Protein AF-A0A534S5P9-F1 (afdb_monomer_lite)

Secondary structure (DSSP, 8-state):
-EE-TT-EEEEES-EEES-TT-SEEE-TT-EEEEES-EEE-PPSSTT--SEEEEEEEEEEEEEEES-EEE--SSEEEEEEEEEEEEEES-EEES-SSEEEEEEE-STT---EEEEES-EEES--SS-SSTT-BPPTTSSS-BB--SGGGSSS-TT---TT-TT-SS---B-SPPPPPEEEEEEE-TTPPPPEEES--SSS----EEE----TTS---SEEE-SSSEEE-TT-EEGGG-SSSB--HHHHHHHTEEE-TT-EEE--SPBPTT-S--EEEEEESSSPPTT-EEEEEEE---SSTT-----SS--SSTT----HHHHHHHHHH--EEEEEEETT--EEEEE--SEE-SSEEEEE-SS---S-EEEEEEEE-TTS-EEEEEEEE--SSS-TTPPTT-B---S-TTEEEEEE--BTTB--EEEEEPP-SSTTEEEETTTEEEEPPTT-B---S-TTEES-EE-SSSS-EE--EEP---STTEEEEEETTTEEEEPPTT-B---S-TTEES-EE-SSSS-EE-SEE-----TTEEEEEETTTEEEEPPTT-B---S-TTEES-EE-SSSS-EE--EEP------TTEEEEEETTTEEEEEE--TTHHHHGGGTPPPPGGGTTS---HHHHHHHHHHHHHHHHHHSS--HHHHHHHHHHHHHHHHHHHHHHHS--SSS---HHHHHHHHHHHHHHHHHHHHHHHH-

pLDDT: mean 83.63, std 13.16, range [41.78, 98.62]

Radius of gyration: 58.43 Å; chains: 1; bounding box: 113×143×104 Å

Foldseek 3Di:
DEFEDLGEEEAEQEFAEQAQQAGYEYEHNGEYEYEQYEFEHHAADDHHENYEYEYAPHEYEYEYEQYEFEHGNAEPYEWEWRYAYEEYLYEFEHYAQEPYEAEYEDAVTATEYEAALYEQFAFFRHQLAQQWDCDPPQPDFIFGDDQVSDPDDHDAGHPPRPVHPDHDGHDDDGHWWEHYEWYYDVNHDGHHYACQDPVGARLYEFENTDGPVRLYAHEEYEDLEEYENEQYEYQQQDLDQWGPVVSCCVRHYHYDPNYYYCHDTYGYLQYDFWAWDDKPQLFDAFQDKIKTFTASHRQHLLGDHQPSDDAPDRRHLDDPRSQVSQVVSVFKWKWKAAPVRHGDDIGGFSGDTRTMGIDGDRHGLPDKIKIKMWGQHSVRDIHIDIDIGSQVAFQRPHAFQCHHDPQFLQWPSFTFRRDPVDRGTDTHGHDDPAQQWDADRNPGTDGHAFQCAGDQQFLQFDSWTTRGHDRDTHGHHGDQLDAPQFPRDADRHLGTQGHQWQDFDDPQFPQAPSWTHHRRGRDTDGPDGRALDAQQWPRDADRNHGTAGHAPADDDPPQFQQFDSWGGPGHDRDIDGHDGDDQDPPQQQWDWDADRNPGIDIHGDDALSNLLSLLVDDQPPLCVPPPPPVVLVVLSVQLNVLSVVLVDDDDLVSSLVSLLVSLVSLQVSLVVLCDDDPPGDDDPSSSNSSSVSSNSSSVSSVVNSVVD

Structure (mmCIF, N/CA/C/O backbone):
data_AF-A0A534S5P9-F1
#
_entry.id   AF-A0A534S5P9-F1
#
loop_
_atom_site.group_PDB
_atom_site.id
_atom_site.type_symbol
_atom_site.label_atom_id
_atom_site.label_alt_id
_atom_site.label_comp_id
_atom_site.label_asym_id
_atom_site.label_entity_id
_atom_site.label_seq_id
_atom_site.pdbx_PDB_ins_code
_atom_site.Cartn_x
_atom_site.Cartn_y
_atom_site.Cartn_z
_atom_site.occupancy
_atom_site.B_iso_or_equiv
_atom_site.auth_seq_id
_atom_site.auth_comp_id
_atom_site.auth_asym_id
_atom_site.auth_atom_id
_atom_site.pdbx_PDB_model_num
ATOM 1 N N . MET A 1 1 ? 32.909 6.840 9.966 1.00 86.25 1 MET A N 1
ATOM 2 C CA . MET A 1 1 ? 32.384 5.450 10.000 1.00 86.25 1 MET A CA 1
ATOM 3 C C . MET A 1 1 ? 32.701 4.768 8.680 1.00 86.25 1 MET A C 1
ATOM 5 O O . MET A 1 1 ? 32.537 5.412 7.656 1.00 86.25 1 MET A O 1
ATOM 9 N N . LYS A 1 2 ? 33.132 3.498 8.686 1.00 90.56 2 LYS A N 1
ATOM 10 C CA . LYS A 1 2 ? 33.476 2.764 7.458 1.00 90.56 2 LYS A CA 1
ATOM 11 C C . LYS A 1 2 ? 32.699 1.453 7.348 1.00 90.56 2 LYS A C 1
ATOM 13 O O . LYS A 1 2 ? 32.729 0.654 8.281 1.00 90.56 2 LYS A O 1
ATOM 18 N N . VAL A 1 3 ? 32.031 1.240 6.218 1.00 93.81 3 VAL A N 1
ATOM 19 C CA . VAL A 1 3 ? 31.309 0.012 5.864 1.00 93.81 3 VAL A CA 1
ATOM 20 C C . VAL A 1 3 ? 32.074 -0.660 4.733 1.00 93.81 3 VAL A C 1
ATOM 22 O O . VAL A 1 3 ? 32.283 -0.071 3.675 1.00 93.81 3 VAL A O 1
ATOM 25 N N . THR A 1 4 ? 32.571 -1.867 4.981 1.00 94.62 4 THR A N 1
ATOM 26 C CA . THR A 1 4 ? 33.497 -2.552 4.075 1.00 94.62 4 THR A CA 1
ATOM 27 C C . THR A 1 4 ? 33.282 -4.054 4.091 1.00 94.62 4 THR A C 1
ATOM 29 O O . THR A 1 4 ? 32.669 -4.584 5.019 1.00 94.62 4 THR A O 1
ATOM 32 N N . THR A 1 5 ? 33.830 -4.740 3.091 1.00 93.44 5 THR A N 1
ATOM 33 C CA . THR A 1 5 ? 33.945 -6.203 3.047 1.00 93.44 5 THR A CA 1
ATOM 34 C C . THR A 1 5 ? 32.569 -6.872 3.075 1.00 93.44 5 THR A C 1
ATOM 36 O O . THR A 1 5 ? 32.308 -7.757 3.888 1.00 93.44 5 THR A O 1
ATOM 39 N N . GLY A 1 6 ? 31.659 -6.390 2.223 1.00 92.19 6 GLY A N 1
ATOM 40 C CA . GLY A 1 6 ? 30.282 -6.891 2.140 1.00 92.19 6 GLY A CA 1
ATOM 41 C C . GLY A 1 6 ? 29.380 -6.526 3.326 1.00 92.19 6 GLY A C 1
ATOM 42 O O . GLY A 1 6 ? 28.285 -7.069 3.446 1.00 92.19 6 GLY A O 1
ATOM 43 N N . GLY A 1 7 ? 29.831 -5.659 4.239 1.00 96.19 7 GLY A N 1
ATOM 44 C CA . GLY A 1 7 ? 29.056 -5.265 5.415 1.00 96.19 7 GLY A CA 1
ATOM 45 C C . GLY A 1 7 ? 27.833 -4.407 5.079 1.00 96.19 7 GLY A C 1
ATOM 46 O O . GLY A 1 7 ? 27.850 -3.641 4.117 1.00 96.19 7 GLY A O 1
ATOM 47 N N . THR A 1 8 ? 26.803 -4.482 5.926 1.00 96.38 8 THR A N 1
ATOM 48 C CA . THR A 1 8 ? 25.591 -3.653 5.832 1.00 96.38 8 THR A CA 1
ATOM 49 C C . THR A 1 8 ? 25.431 -2.793 7.083 1.00 96.38 8 THR A C 1
ATOM 51 O O . THR A 1 8 ? 25.597 -3.296 8.196 1.00 96.38 8 THR A O 1
ATOM 54 N N . ALA A 1 9 ? 25.078 -1.515 6.928 1.00 95.06 9 ALA A N 1
ATOM 55 C CA . ALA A 1 9 ? 24.809 -0.624 8.057 1.00 95.06 9 ALA A CA 1
ATOM 56 C C . ALA A 1 9 ? 23.572 0.263 7.851 1.00 95.06 9 ALA A C 1
ATOM 58 O O . ALA A 1 9 ? 23.336 0.771 6.759 1.00 95.06 9 ALA A O 1
ATOM 59 N N . LEU A 1 10 ? 22.829 0.504 8.933 1.00 94.75 10 LEU A N 1
ATOM 60 C CA . LEU A 1 10 ? 21.840 1.578 9.032 1.00 94.75 10 LEU A CA 1
ATOM 61 C C . LEU A 1 10 ? 22.362 2.616 10.026 1.00 94.75 10 LEU A C 1
ATOM 63 O O . LEU A 1 10 ? 22.602 2.296 11.190 1.00 94.75 10 LEU A O 1
ATOM 67 N N . VAL A 1 11 ? 22.520 3.852 9.565 1.00 93.62 11 VAL A N 1
ATOM 68 C CA . VAL A 1 11 ? 22.942 4.996 10.373 1.00 93.62 11 VAL A CA 1
ATOM 69 C C . VAL A 1 11 ? 21.805 5.996 10.370 1.00 93.62 11 VAL A C 1
ATOM 71 O O . VAL A 1 11 ? 21.501 6.584 9.334 1.00 93.62 11 VAL A O 1
ATOM 74 N N . ARG A 1 12 ? 21.142 6.165 11.512 1.00 93.19 12 ARG A N 1
ATOM 75 C CA . ARG A 1 12 ? 19.942 6.994 11.596 1.00 93.19 12 ARG A CA 1
ATOM 76 C C . ARG A 1 12 ? 20.007 7.973 12.756 1.00 93.19 12 ARG A C 1
ATOM 78 O O . ARG A 1 12 ? 20.460 7.589 13.835 1.00 93.19 12 ARG A O 1
ATOM 85 N N . ARG A 1 13 ? 19.523 9.206 12.548 1.00 89.25 13 ARG A N 1
ATOM 86 C CA . ARG A 1 13 ? 19.388 10.263 13.577 1.00 89.25 13 ARG A CA 1
ATOM 87 C C . ARG A 1 13 ? 20.653 10.439 14.421 1.00 89.25 13 ARG A C 1
ATOM 89 O O . ARG A 1 13 ? 20.592 10.620 15.635 1.00 89.25 13 ARG A O 1
ATOM 96 N N . SER A 1 14 ? 21.807 10.318 13.778 1.00 90.38 14 SER A N 1
ATOM 97 C CA . SER A 1 14 ? 23.112 10.395 14.420 1.00 90.38 14 SER A CA 1
ATOM 98 C C . SER A 1 14 ? 23.778 11.727 14.113 1.00 90.38 14 SER A C 1
ATOM 100 O O . SER A 1 14 ? 23.559 12.317 13.053 1.00 90.38 14 SER A O 1
ATOM 102 N N . CYS A 1 15 ? 24.623 12.175 15.036 1.00 89.12 15 CYS A N 1
ATOM 103 C CA . CYS A 1 15 ? 25.577 13.229 14.746 1.00 89.12 15 CYS A CA 1
ATOM 104 C C . CYS A 1 15 ? 26.944 12.632 14.421 1.00 89.12 15 CYS A C 1
ATOM 106 O O . CYS A 1 15 ? 27.475 11.837 15.199 1.00 89.12 15 CYS A O 1
ATOM 108 N N . ILE A 1 16 ? 27.511 13.030 13.285 1.00 88.44 16 ILE A N 1
ATOM 109 C CA . ILE A 1 16 ? 28.815 12.578 12.806 1.00 88.44 16 ILE A CA 1
ATOM 110 C C . ILE A 1 16 ? 29.636 13.817 12.488 1.00 88.44 16 ILE A C 1
ATOM 112 O O . ILE A 1 16 ? 29.383 14.482 11.489 1.00 88.44 16 ILE A O 1
ATOM 116 N N . HIS A 1 17 ? 30.609 14.134 13.337 1.00 84.94 17 HIS A N 1
ATOM 117 C CA . HIS A 1 17 ? 31.370 15.366 13.186 1.00 84.94 17 HIS A CA 1
ATOM 118 C C . HIS A 1 17 ? 32.833 15.240 13.600 1.00 84.94 17 HIS A C 1
ATOM 120 O O . HIS A 1 17 ? 33.200 14.256 14.244 1.00 84.94 17 HIS A O 1
ATOM 126 N N . ASP A 1 18 ? 33.658 16.211 13.195 1.00 76.38 18 ASP A N 1
ATOM 127 C CA . ASP A 1 18 ? 35.079 16.315 13.567 1.00 76.38 18 ASP A CA 1
ATOM 128 C C . ASP A 1 18 ? 35.933 15.099 13.152 1.00 76.38 18 ASP A C 1
ATOM 130 O O . ASP A 1 18 ? 36.953 14.780 13.768 1.00 76.38 18 ASP A O 1
ATOM 134 N N . ASN A 1 19 ? 35.536 14.385 12.090 1.00 74.75 19 ASN A N 1
ATOM 135 C CA . ASN A 1 19 ? 36.255 13.187 11.652 1.00 74.75 19 ASN A CA 1
ATOM 136 C C . ASN A 1 19 ? 37.426 13.538 10.735 1.00 74.75 19 ASN A C 1
ATOM 138 O O . ASN A 1 19 ? 37.294 14.308 9.787 1.00 74.75 19 ASN A O 1
ATOM 142 N N . THR A 1 20 ? 38.562 12.877 10.952 1.00 70.62 20 THR A N 1
ATOM 143 C CA . THR A 1 20 ? 39.784 13.054 10.150 1.00 70.62 20 THR A CA 1
ATOM 144 C C . THR A 1 20 ? 39.783 12.287 8.827 1.00 70.62 20 THR A C 1
ATOM 146 O O . THR A 1 20 ? 40.619 12.565 7.970 1.00 70.62 20 THR A O 1
ATOM 149 N N . ASN A 1 21 ? 38.856 11.339 8.645 1.00 70.50 21 ASN A N 1
ATOM 150 C CA . ASN A 1 21 ? 38.766 10.461 7.472 1.00 70.50 21 ASN A CA 1
ATOM 151 C C . ASN A 1 21 ? 37.322 10.346 6.939 1.00 70.50 21 ASN A C 1
ATOM 153 O O . ASN A 1 21 ? 36.874 9.260 6.575 1.00 70.50 21 ASN A O 1
ATOM 157 N N . GLY A 1 22 ? 36.588 11.463 6.962 1.00 76.38 22 GLY A N 1
ATOM 158 C CA . GLY A 1 22 ? 35.224 11.568 6.433 1.00 76.38 22 GLY A CA 1
ATOM 159 C C . GLY A 1 22 ? 34.123 11.088 7.379 1.00 76.38 22 GLY A C 1
ATOM 160 O O . GLY A 1 22 ? 34.384 10.492 8.427 1.00 76.38 22 GLY A O 1
ATOM 161 N N . GLY A 1 23 ? 32.875 11.378 7.003 1.00 86.38 23 GLY A N 1
ATOM 162 C CA . GLY A 1 23 ? 31.687 11.059 7.794 1.00 86.38 23 GLY A CA 1
ATOM 163 C C . GLY A 1 23 ? 31.319 9.578 7.709 1.00 86.38 23 GLY A C 1
ATOM 164 O O . GLY A 1 23 ? 31.638 8.803 8.615 1.00 86.38 23 GLY A O 1
ATOM 165 N N . VAL A 1 24 ? 30.660 9.158 6.626 1.00 92.38 24 VAL A N 1
ATOM 166 C CA . VAL A 1 24 ? 30.346 7.738 6.360 1.00 92.38 24 VAL A CA 1
ATOM 167 C C . VAL A 1 24 ? 30.941 7.319 5.023 1.00 92.38 24 VAL A C 1
ATOM 169 O O . VAL A 1 24 ? 30.639 7.914 3.995 1.00 92.38 24 VAL A O 1
ATOM 172 N N . GLU A 1 25 ? 31.768 6.278 5.051 1.00 93.00 25 GLU A N 1
ATOM 173 C CA . GLU A 1 25 ? 32.513 5.768 3.902 1.00 93.00 25 GLU A CA 1
ATOM 174 C C . GLU A 1 25 ? 32.123 4.310 3.618 1.00 93.00 25 GLU A C 1
ATOM 176 O O . GLU A 1 25 ? 32.203 3.456 4.503 1.00 93.00 25 GLU A O 1
ATOM 181 N N . ILE A 1 26 ? 31.722 4.011 2.383 1.00 95.62 26 ILE A N 1
ATOM 182 C CA . ILE A 1 26 ? 31.300 2.684 1.929 1.00 95.62 26 ILE A CA 1
ATOM 183 C C . ILE A 1 26 ? 32.260 2.198 0.840 1.00 95.62 26 ILE A C 1
ATOM 185 O O . ILE A 1 26 ? 32.433 2.855 -0.186 1.00 95.62 26 ILE A O 1
ATOM 189 N N . THR A 1 27 ? 32.888 1.043 1.064 1.00 94.06 27 THR A N 1
ATOM 190 C CA . THR A 1 27 ? 33.922 0.473 0.177 1.00 94.06 27 THR A CA 1
ATOM 191 C C . THR A 1 27 ? 33.837 -1.053 0.111 1.00 94.06 27 THR A C 1
ATOM 193 O O . THR A 1 27 ? 33.152 -1.657 0.928 1.00 94.06 27 THR A O 1
ATOM 196 N N . VAL A 1 28 ? 34.530 -1.695 -0.839 1.00 93.19 28 VAL A N 1
ATOM 197 C CA . VAL A 1 28 ? 34.727 -3.166 -0.899 1.00 93.19 28 VAL A CA 1
ATOM 198 C C . VAL A 1 28 ? 33.415 -3.959 -0.712 1.00 93.19 28 VAL A C 1
ATOM 200 O O . VAL A 1 28 ? 33.263 -4.736 0.235 1.00 93.19 28 VAL A O 1
ATOM 203 N N . GLY A 1 29 ? 32.418 -3.682 -1.556 1.00 93.81 29 GLY A N 1
ATOM 204 C CA . GLY A 1 29 ? 31.113 -4.356 -1.539 1.00 93.81 29 GLY A CA 1
ATOM 205 C C . GLY A 1 29 ? 30.182 -3.963 -0.385 1.00 93.81 29 GLY A C 1
ATOM 206 O O . GLY A 1 29 ? 29.190 -4.644 -0.137 1.00 93.81 29 GLY A O 1
ATOM 207 N N . GLY A 1 30 ? 30.511 -2.912 0.371 1.00 97.00 30 GLY A N 1
ATOM 208 C CA . GLY A 1 30 ? 29.692 -2.434 1.482 1.00 97.00 30 GLY A CA 1
ATOM 209 C C . GLY A 1 30 ? 28.348 -1.842 1.040 1.00 97.00 30 GLY A C 1
ATOM 210 O O . GLY A 1 30 ? 28.200 -1.354 -0.081 1.00 97.00 30 GLY A O 1
ATOM 211 N N . GLN A 1 31 ? 27.383 -1.847 1.960 1.00 97.44 31 GLN A N 1
ATOM 212 C CA . GLN A 1 31 ? 26.033 -1.322 1.753 1.00 97.44 31 GLN A CA 1
ATOM 213 C C . GLN A 1 31 ? 25.600 -0.487 2.958 1.00 97.44 31 GLN A C 1
ATOM 215 O O . GLN A 1 31 ? 25.702 -0.942 4.100 1.00 97.44 31 GLN A O 1
ATOM 220 N N . ALA A 1 32 ? 25.098 0.726 2.744 1.00 97.12 32 ALA A N 1
ATOM 221 C CA . ALA A 1 32 ? 24.633 1.555 3.851 1.00 97.12 32 ALA A CA 1
ATOM 222 C C . ALA A 1 32 ? 23.333 2.299 3.553 1.00 97.12 32 ALA A C 1
ATOM 224 O O . ALA A 1 32 ? 23.087 2.733 2.431 1.00 97.12 32 ALA A O 1
ATOM 225 N N . ARG A 1 33 ? 22.539 2.493 4.607 1.00 97.88 33 ARG A N 1
ATOM 226 C CA . ARG A 1 33 ? 21.414 3.428 4.644 1.00 97.88 33 ARG A CA 1
ATOM 227 C C . ARG A 1 33 ? 21.731 4.533 5.648 1.00 97.88 33 ARG A C 1
ATOM 229 O O . ARG A 1 33 ? 22.032 4.222 6.802 1.00 97.88 33 ARG A O 1
ATOM 236 N N . ALA A 1 34 ? 21.693 5.794 5.225 1.00 96.94 34 ALA A N 1
ATOM 237 C CA . ALA A 1 34 ? 21.926 6.952 6.089 1.00 96.94 34 ALA A CA 1
ATOM 238 C C . ALA A 1 34 ? 20.673 7.837 6.150 1.00 96.94 34 ALA A C 1
ATOM 240 O O . ALA A 1 34 ? 20.300 8.470 5.167 1.00 96.94 34 ALA A O 1
ATOM 241 N N . GLU A 1 35 ? 20.014 7.893 7.303 1.00 96.50 35 GLU A N 1
ATOM 242 C CA . GLU A 1 35 ? 18.719 8.558 7.467 1.00 96.50 35 GLU A CA 1
ATOM 243 C C . GLU A 1 35 ? 18.766 9.645 8.547 1.00 96.50 35 GLU A C 1
ATOM 245 O O . GLU A 1 35 ? 19.134 9.392 9.691 1.00 96.50 35 GLU A O 1
ATOM 250 N N . GLU A 1 36 ? 18.327 10.858 8.222 1.00 94.50 36 GLU A N 1
ATOM 251 C CA . GLU A 1 36 ? 18.085 11.934 9.192 1.00 94.50 36 GLU A CA 1
ATOM 252 C C . GLU A 1 36 ? 19.310 12.307 10.052 1.00 94.50 36 GLU A C 1
ATOM 254 O O . GLU A 1 36 ? 19.174 12.780 11.184 1.00 94.50 36 GLU A O 1
ATOM 259 N N . ASN A 1 37 ? 20.523 12.103 9.537 1.00 94.19 37 ASN A N 1
ATOM 260 C CA . ASN A 1 37 ? 21.750 12.423 10.260 1.00 94.19 37 ASN A CA 1
ATOM 261 C C . ASN A 1 37 ? 22.120 13.903 10.113 1.00 94.19 37 ASN A C 1
ATOM 263 O O . ASN A 1 37 ? 21.679 14.588 9.185 1.00 94.19 37 ASN A O 1
ATOM 267 N N . VAL A 1 38 ? 22.952 14.385 11.033 1.00 91.56 38 VAL A N 1
ATOM 268 C CA . VAL A 1 38 ? 23.697 15.641 10.888 1.00 91.56 38 VAL A CA 1
ATOM 269 C C . VAL A 1 38 ? 25.167 15.265 10.755 1.00 91.56 38 VAL A C 1
ATOM 271 O O . VAL A 1 38 ? 25.744 14.681 11.674 1.00 91.56 38 VAL A O 1
ATOM 274 N N . ILE A 1 39 ? 25.745 15.532 9.587 1.00 90.19 39 ILE A N 1
ATOM 275 C CA . ILE A 1 39 ? 27.120 15.183 9.237 1.00 90.19 39 ILE A CA 1
ATOM 276 C C . ILE A 1 39 ? 27.866 16.474 8.957 1.00 90.19 39 ILE A C 1
ATOM 278 O O . ILE A 1 39 ? 27.551 17.169 7.991 1.00 90.19 39 ILE A O 1
ATOM 282 N N . GLU A 1 40 ? 28.845 16.808 9.790 1.00 84.94 40 GLU A N 1
ATOM 283 C CA . GLU A 1 40 ? 29.496 18.106 9.668 1.00 84.94 40 GLU A CA 1
ATOM 284 C C . GLU A 1 40 ? 30.956 18.160 10.090 1.00 84.94 40 GLU A C 1
ATOM 286 O O . GLU A 1 40 ? 31.439 17.307 10.818 1.00 84.94 40 GLU A O 1
ATOM 291 N N . HIS A 1 41 ? 31.669 19.186 9.634 1.00 76.25 41 HIS A N 1
ATOM 292 C CA . HIS A 1 41 ? 33.016 19.513 10.106 1.00 76.25 41 HIS A CA 1
ATOM 293 C C . HIS A 1 41 ? 34.009 18.336 10.026 1.00 76.25 41 HIS A C 1
ATOM 295 O O . HIS A 1 41 ? 34.781 18.072 10.945 1.00 76.25 41 HIS A O 1
ATOM 301 N N . ASN A 1 42 ? 33.990 17.582 8.925 1.00 72.25 42 ASN A N 1
ATOM 302 C CA . ASN A 1 42 ? 35.034 16.585 8.691 1.00 72.25 42 ASN A CA 1
ATOM 303 C C . ASN A 1 42 ? 36.320 17.329 8.290 1.00 72.25 42 ASN A C 1
ATOM 305 O O . ASN A 1 42 ? 36.303 18.099 7.333 1.00 72.25 42 ASN A O 1
ATOM 309 N N . VAL A 1 43 ? 37.405 17.132 9.045 1.00 65.00 43 VAL A N 1
ATOM 310 C CA . VAL A 1 43 ? 38.678 17.888 8.956 1.00 65.00 43 VAL A CA 1
ATOM 311 C C . VAL A 1 43 ? 39.251 17.835 7.528 1.00 65.00 43 VAL A C 1
ATOM 313 O O . VAL A 1 43 ? 39.079 16.796 6.930 1.00 65.00 43 VAL A O 1
ATOM 316 N N . PRO A 1 44 ? 39.945 18.845 6.964 1.00 55.09 44 PRO A N 1
ATOM 317 C CA . PRO A 1 44 ? 40.485 18.823 5.580 1.00 55.09 44 PRO A CA 1
ATOM 318 C C . PRO A 1 44 ? 41.679 17.886 5.287 1.00 55.09 44 PRO A C 1
ATOM 320 O O . PRO A 1 44 ? 42.420 17.501 6.192 1.00 55.09 44 PRO A O 1
ATOM 323 N N . GLY A 1 45 ? 41.886 17.515 4.006 1.00 50.31 45 GLY A N 1
ATOM 324 C CA . GLY A 1 45 ? 42.761 16.407 3.544 1.00 50.31 45 GLY A CA 1
ATOM 325 C C . GLY A 1 45 ? 42.150 15.487 2.441 1.00 50.31 45 GLY A C 1
ATOM 326 O O . GLY A 1 45 ? 41.174 15.848 1.786 1.00 50.31 45 GLY A O 1
ATOM 327 N N . PRO A 1 46 ? 42.744 14.311 2.137 1.00 47.09 46 PRO A N 1
ATOM 328 C CA . PRO A 1 46 ? 42.463 13.582 0.887 1.00 47.09 46 PRO A CA 1
ATOM 329 C C . PRO A 1 46 ? 41.178 12.728 0.869 1.00 47.09 46 PRO A C 1
ATOM 331 O O . PRO A 1 46 ? 40.808 12.241 -0.197 1.00 47.09 46 PRO A O 1
ATOM 334 N N . ALA A 1 47 ? 40.506 12.511 2.008 1.00 54.91 47 ALA A N 1
ATOM 335 C CA . ALA A 1 47 ? 39.385 11.564 2.116 1.00 54.91 47 ALA A CA 1
ATOM 336 C C . ALA A 1 47 ? 38.217 12.035 3.011 1.00 54.91 47 ALA A C 1
ATOM 338 O O . ALA A 1 47 ? 37.453 11.202 3.497 1.00 54.91 47 ALA A O 1
ATOM 339 N N . GLN A 1 48 ? 38.043 13.341 3.262 1.00 72.62 48 GLN A N 1
ATOM 340 C CA . GLN A 1 48 ? 37.073 13.813 4.271 1.00 72.62 48 GLN A CA 1
ATOM 341 C C . GLN A 1 48 ? 35.745 14.305 3.721 1.00 72.62 48 GLN A C 1
ATOM 343 O O . GLN A 1 48 ? 35.250 15.383 4.053 1.00 72.62 48 GLN A O 1
ATOM 348 N N . ASN A 1 49 ? 35.143 13.462 2.891 1.00 85.38 49 ASN A N 1
ATOM 349 C CA . ASN A 1 49 ? 33.801 13.710 2.393 1.00 85.38 49 ASN A CA 1
ATOM 350 C C . ASN A 1 49 ? 32.762 13.565 3.516 1.00 85.38 49 ASN A C 1
ATOM 352 O O . ASN A 1 49 ? 32.998 12.854 4.498 1.00 85.38 49 ASN A O 1
ATOM 356 N N . GLY A 1 50 ? 31.600 14.200 3.367 1.00 89.75 50 GLY A N 1
ATOM 357 C CA . GLY A 1 50 ? 30.450 13.963 4.242 1.00 89.75 50 GLY A CA 1
ATOM 358 C C . GLY A 1 50 ? 29.988 12.508 4.146 1.00 89.75 50 GLY A C 1
ATOM 359 O O . GLY A 1 50 ? 30.120 11.736 5.099 1.00 89.75 50 GLY A O 1
ATOM 360 N N . LEU A 1 51 ? 29.517 12.123 2.962 1.00 94.94 51 LEU A N 1
ATOM 361 C CA . LEU A 1 51 ? 29.167 10.748 2.612 1.00 94.94 51 LEU A CA 1
ATOM 362 C C . LEU A 1 51 ? 29.935 10.312 1.365 1.00 94.94 51 LEU A C 1
ATOM 364 O O . LEU A 1 51 ? 29.975 11.030 0.364 1.00 94.94 51 LEU A O 1
ATOM 368 N N . SER A 1 52 ? 30.531 9.124 1.404 1.00 93.69 52 SER A N 1
ATOM 369 C CA . SER A 1 52 ? 31.255 8.558 0.271 1.00 93.69 52 SER A CA 1
ATOM 370 C C . SER A 1 52 ? 30.923 7.092 0.038 1.00 93.69 52 SER A C 1
ATOM 372 O O . SER A 1 52 ? 30.874 6.288 0.965 1.00 93.69 52 SER A O 1
ATOM 374 N N . VAL A 1 53 ? 30.748 6.733 -1.230 1.00 95.81 53 VAL A N 1
ATOM 375 C CA . VAL A 1 53 ? 30.581 5.353 -1.683 1.00 95.81 53 VAL A CA 1
ATOM 376 C C . VAL A 1 53 ? 31.468 5.114 -2.899 1.00 95.81 53 VAL A C 1
ATOM 378 O O . VAL A 1 53 ? 31.463 5.893 -3.853 1.00 95.81 53 VAL A O 1
ATOM 381 N N . GLY A 1 54 ? 32.273 4.055 -2.848 1.00 93.44 54 GLY A N 1
ATOM 382 C CA . GLY A 1 54 ? 33.190 3.718 -3.931 1.00 93.44 54 GLY A CA 1
ATOM 383 C C . GLY A 1 54 ? 33.517 2.234 -3.992 1.00 93.44 54 GLY A C 1
ATOM 384 O O . GLY A 1 54 ? 33.902 1.635 -2.988 1.00 93.44 54 GLY A O 1
ATOM 385 N N . GLY A 1 55 ? 33.375 1.635 -5.171 1.00 85.44 55 GLY A N 1
ATOM 386 C CA . GLY A 1 55 ? 33.690 0.226 -5.426 1.00 85.44 55 GLY A CA 1
ATOM 387 C C . GLY A 1 55 ? 34.662 0.079 -6.592 1.00 85.44 55 GLY A C 1
ATOM 388 O O . GLY A 1 55 ? 34.683 0.918 -7.479 1.00 85.44 55 GLY A O 1
ATOM 389 N N . GLN A 1 56 ? 35.484 -0.968 -6.601 1.00 84.69 56 GLN A N 1
ATOM 390 C CA . GLN A 1 56 ? 36.347 -1.292 -7.748 1.00 84.69 56 GLN A CA 1
ATOM 391 C C . GLN A 1 56 ? 35.820 -2.566 -8.411 1.00 84.69 56 GLN A C 1
ATOM 393 O O . GLN A 1 56 ? 35.077 -2.493 -9.385 1.00 84.69 56 GLN A O 1
ATOM 398 N N . GLU A 1 57 ? 36.130 -3.728 -7.836 1.00 84.75 57 GLU A N 1
ATOM 399 C CA . GLU A 1 57 ? 35.615 -5.020 -8.305 1.00 84.75 57 GLU A CA 1
ATOM 400 C C . GLU A 1 57 ? 34.176 -5.253 -7.828 1.00 84.75 57 GLU A C 1
ATOM 402 O O . GLU A 1 57 ? 33.290 -5.520 -8.636 1.00 84.75 57 GLU A O 1
ATOM 407 N N . ASP A 1 58 ? 33.929 -5.069 -6.530 1.00 90.25 58 ASP A N 1
ATOM 408 C CA . ASP A 1 58 ? 32.609 -5.241 -5.923 1.00 90.25 58 ASP A CA 1
ATOM 409 C C . ASP A 1 58 ? 31.777 -3.958 -5.985 1.00 90.25 58 ASP A C 1
ATOM 411 O O . ASP A 1 58 ? 32.287 -2.860 -5.735 1.00 90.25 58 ASP A O 1
ATOM 415 N N . THR A 1 59 ? 30.479 -4.113 -6.250 1.00 93.44 59 THR A N 1
ATOM 416 C CA . THR A 1 59 ? 29.521 -3.003 -6.245 1.00 93.44 59 THR A CA 1
ATOM 417 C C . THR A 1 59 ? 29.199 -2.572 -4.816 1.00 93.44 59 THR A C 1
ATOM 419 O O . THR A 1 59 ? 28.782 -3.388 -3.993 1.00 93.44 59 THR A O 1
ATOM 422 N N . CYS A 1 60 ? 29.362 -1.282 -4.528 1.00 96.81 60 CYS A N 1
ATOM 423 C CA . CYS A 1 60 ? 28.987 -0.668 -3.252 1.00 96.81 60 CYS A CA 1
ATOM 424 C C . CYS A 1 60 ? 27.656 0.086 -3.377 1.00 96.81 60 CYS A C 1
ATOM 426 O O . CYS A 1 60 ? 27.430 0.736 -4.398 1.00 96.81 60 CYS A O 1
ATOM 428 N N . THR A 1 61 ? 26.814 0.067 -2.337 1.00 97.88 61 THR A N 1
ATOM 429 C CA . THR A 1 61 ? 25.524 0.783 -2.355 1.00 97.88 61 THR A CA 1
ATOM 430 C C . THR A 1 61 ? 25.354 1.766 -1.199 1.00 97.88 61 THR A C 1
ATOM 432 O O . THR A 1 61 ? 25.760 1.506 -0.062 1.00 97.88 61 THR A O 1
ATOM 435 N N . LEU A 1 62 ? 24.736 2.912 -1.490 1.00 98.25 62 LEU A N 1
ATOM 436 C CA . LEU A 1 62 ? 24.362 3.914 -0.493 1.00 98.25 62 LEU A CA 1
ATOM 437 C C . LEU A 1 62 ? 22.966 4.471 -0.784 1.00 98.25 62 LEU A C 1
ATOM 439 O O . LEU A 1 62 ? 22.728 5.049 -1.839 1.00 98.25 62 LEU A O 1
ATOM 443 N N . GLU A 1 63 ? 22.065 4.366 0.184 1.00 98.56 63 GLU A N 1
ATOM 444 C CA . GLU A 1 63 ? 20.774 5.054 0.152 1.00 98.56 63 GLU A CA 1
ATOM 445 C C . GLU A 1 63 ? 20.709 6.075 1.280 1.00 98.56 63 GLU A C 1
ATOM 447 O O . GLU A 1 63 ? 21.078 5.784 2.423 1.00 98.56 63 GLU A O 1
ATOM 452 N N . THR A 1 64 ? 20.221 7.272 0.982 1.00 98.25 64 THR A N 1
ATOM 453 C CA . THR A 1 64 ? 20.128 8.338 1.974 1.00 98.25 64 THR A CA 1
ATOM 454 C C . THR A 1 64 ? 18.750 8.972 1.992 1.00 98.25 64 THR A C 1
ATOM 456 O O . THR A 1 64 ? 18.040 9.009 0.983 1.00 98.25 64 THR A O 1
ATOM 459 N N . ARG A 1 65 ? 18.363 9.463 3.173 1.00 97.56 65 ARG A N 1
ATOM 460 C CA . ARG A 1 65 ? 17.165 10.277 3.329 1.00 97.56 65 ARG A CA 1
ATOM 461 C C . ARG A 1 65 ? 17.331 11.380 4.364 1.00 97.56 65 ARG A C 1
ATOM 463 O O . ARG A 1 65 ? 17.565 11.086 5.535 1.00 97.56 65 ARG A O 1
ATOM 470 N N . GLY A 1 66 ? 17.099 12.629 3.976 1.00 96.75 66 GLY A N 1
ATOM 471 C CA . GLY A 1 66 ? 16.926 13.748 4.904 1.00 96.75 66 GLY A CA 1
ATOM 472 C C . GLY A 1 66 ? 18.161 14.093 5.735 1.00 96.75 66 GLY A C 1
ATOM 473 O O . GLY A 1 66 ? 18.028 14.557 6.865 1.00 96.75 66 GLY A O 1
ATOM 474 N N . ASN A 1 67 ? 19.372 13.824 5.267 1.00 96.94 67 ASN A N 1
ATOM 475 C CA . ASN A 1 67 ? 20.582 14.182 6.002 1.00 96.94 67 ASN A CA 1
ATOM 476 C C . ASN A 1 67 ? 20.896 15.672 5.828 1.00 96.94 67 ASN A C 1
ATOM 478 O O . ASN A 1 67 ? 20.612 16.264 4.792 1.00 96.94 67 ASN A O 1
ATOM 482 N N . VAL A 1 68 ? 21.506 16.273 6.848 1.00 93.69 68 VAL A N 1
ATOM 483 C CA . VAL A 1 68 ? 22.119 17.605 6.762 1.00 93.69 68 VAL A CA 1
ATOM 484 C C . VAL A 1 68 ? 23.626 17.393 6.705 1.00 93.69 68 VAL A C 1
ATOM 486 O O . VAL A 1 68 ? 24.192 16.849 7.651 1.00 93.69 68 VAL A O 1
ATOM 489 N N . ILE A 1 69 ? 24.256 17.767 5.593 1.00 92.44 69 ILE A N 1
ATOM 490 C CA . ILE A 1 69 ? 25.658 17.474 5.279 1.00 92.44 69 ILE A CA 1
ATOM 491 C C . ILE A 1 69 ? 26.366 18.779 4.957 1.00 92.44 69 ILE A C 1
ATOM 493 O O . ILE A 1 69 ? 26.077 19.404 3.936 1.00 92.44 69 ILE A O 1
ATOM 497 N N . ARG A 1 70 ? 27.290 19.196 5.821 1.00 87.38 70 ARG A N 1
ATOM 498 C CA . ARG A 1 70 ? 27.914 20.512 5.676 1.00 87.38 70 ARG A CA 1
ATOM 499 C C . ARG A 1 70 ? 29.315 20.620 6.231 1.00 87.38 70 ARG A C 1
ATOM 501 O O . ARG A 1 70 ? 29.712 19.814 7.061 1.00 87.38 70 ARG A O 1
ATOM 508 N N . PHE A 1 71 ? 30.077 21.622 5.807 1.00 81.25 71 PHE A N 1
ATOM 509 C CA . PHE A 1 71 ? 31.444 21.843 6.295 1.00 81.25 71 PHE A CA 1
ATOM 510 C C . PHE A 1 71 ? 32.346 20.608 6.154 1.00 81.25 71 PHE A C 1
ATOM 512 O O . PHE A 1 71 ? 33.211 20.361 6.995 1.00 81.25 71 PHE A O 1
ATOM 519 N N . ALA A 1 72 ? 32.140 19.785 5.123 1.00 81.56 72 ALA A N 1
ATOM 520 C CA . ALA A 1 72 ? 33.091 18.731 4.807 1.00 81.56 72 ALA A CA 1
ATOM 521 C C . ALA A 1 72 ? 34.371 19.361 4.243 1.00 81.56 72 ALA A C 1
ATOM 523 O O . ALA A 1 72 ? 34.309 20.153 3.301 1.00 81.56 72 ALA A O 1
ATOM 524 N N . GLY A 1 73 ? 35.530 18.967 4.777 1.00 73.50 73 GLY A N 1
ATOM 525 C CA . GLY A 1 73 ? 36.849 19.383 4.290 1.00 73.50 73 GLY A CA 1
ATOM 526 C C . GLY A 1 73 ? 37.215 18.815 2.913 1.00 73.50 73 GLY A C 1
ATOM 527 O O . GLY A 1 73 ? 38.272 19.111 2.366 1.00 73.50 73 GLY A O 1
ATOM 528 N N . GLY A 1 74 ? 36.345 17.971 2.355 1.00 76.75 74 GLY A N 1
ATOM 529 C CA . GLY A 1 74 ? 36.386 17.492 0.983 1.00 76.75 74 GLY A CA 1
ATOM 530 C C . GLY A 1 74 ? 35.107 17.866 0.232 1.00 76.75 74 GLY A C 1
ATOM 531 O O . GLY A 1 74 ? 34.821 19.027 -0.059 1.00 76.75 74 GLY A O 1
ATOM 532 N N . ARG A 1 75 ? 34.340 16.833 -0.106 1.00 86.25 75 ARG A N 1
ATOM 533 C CA . ARG A 1 75 ? 33.070 16.907 -0.834 1.00 86.25 75 ARG A CA 1
ATOM 534 C C . ARG A 1 75 ? 31.912 16.669 0.131 1.00 86.25 75 ARG A C 1
ATOM 536 O O . ARG A 1 75 ? 32.065 15.881 1.063 1.00 86.25 75 ARG A O 1
ATOM 543 N N . GLY A 1 76 ? 30.741 17.246 -0.110 1.00 90.56 76 GLY A N 1
ATOM 544 C CA . GLY A 1 76 ? 29.541 16.843 0.631 1.00 90.56 76 GLY A CA 1
ATOM 545 C C . GLY A 1 76 ? 29.232 15.362 0.384 1.00 90.56 76 GLY A C 1
ATOM 546 O O . GLY A 1 76 ? 29.268 14.537 1.299 1.00 90.56 76 GLY A O 1
ATOM 547 N N . LEU A 1 77 ? 29.038 15.017 -0.888 1.00 95.19 77 LEU A N 1
ATOM 548 C CA . LEU A 1 77 ? 28.735 13.679 -1.386 1.00 95.19 77 LEU A CA 1
ATOM 549 C C . LEU A 1 77 ? 29.781 13.224 -2.415 1.00 95.19 77 LEU A C 1
ATOM 551 O O . LEU A 1 77 ? 30.214 13.996 -3.275 1.00 95.19 77 LEU A O 1
ATOM 555 N N . SER A 1 78 ? 30.167 11.948 -2.369 1.00 93.31 78 SER A N 1
ATOM 556 C CA . SER A 1 78 ? 31.105 11.358 -3.330 1.00 93.31 78 SER A CA 1
ATOM 557 C C . SER A 1 78 ? 30.665 9.965 -3.772 1.00 93.31 78 SER A C 1
ATOM 559 O O . SER A 1 78 ? 30.530 9.072 -2.939 1.00 93.31 78 SER A O 1
ATOM 561 N N . VAL A 1 79 ? 30.521 9.764 -5.083 1.00 95.81 79 VAL A N 1
ATOM 562 C CA . VAL A 1 79 ? 30.189 8.467 -5.699 1.00 95.81 79 VAL A CA 1
ATOM 563 C C . VAL A 1 79 ? 31.262 8.127 -6.726 1.00 95.81 79 VAL A C 1
ATOM 565 O O . VAL A 1 79 ? 31.517 8.924 -7.629 1.00 95.81 79 VAL A O 1
ATOM 568 N N . VAL A 1 80 ? 31.924 6.982 -6.567 1.00 93.38 80 VAL A N 1
ATOM 569 C CA . VAL A 1 80 ? 33.133 6.658 -7.339 1.00 93.38 80 VAL A CA 1
ATOM 570 C C . VAL A 1 80 ? 33.093 5.231 -7.887 1.00 93.38 80 VAL A C 1
ATOM 572 O O . VAL A 1 80 ? 32.841 4.283 -7.145 1.00 93.38 80 VAL A O 1
ATOM 575 N N . ASP A 1 81 ? 33.418 5.076 -9.170 1.00 94.25 81 ASP A N 1
ATOM 576 C CA . ASP A 1 81 ? 33.624 3.782 -9.834 1.00 94.25 81 ASP A CA 1
ATOM 577 C C . ASP A 1 81 ? 32.427 2.822 -9.711 1.00 94.25 81 ASP A C 1
ATOM 579 O O . ASP A 1 81 ? 31.321 3.191 -10.079 1.00 94.25 81 ASP A O 1
ATOM 583 N N . ASN A 1 82 ? 32.606 1.575 -9.267 1.00 94.00 82 ASN A N 1
ATOM 584 C CA . ASN A 1 82 ? 31.539 0.573 -9.177 1.00 94.00 82 ASN A CA 1
ATOM 585 C C . ASN A 1 82 ? 30.653 0.820 -7.939 1.00 94.00 82 ASN A C 1
ATOM 587 O O . ASN A 1 82 ? 30.659 0.053 -6.975 1.00 94.00 82 ASN A O 1
ATOM 591 N N . ALA A 1 83 ? 29.934 1.938 -7.937 1.00 96.44 83 ALA A N 1
ATOM 592 C CA . ALA A 1 83 ? 29.071 2.368 -6.846 1.00 96.44 83 ALA A CA 1
ATOM 593 C C . ALA A 1 83 ? 27.692 2.797 -7.356 1.00 96.44 83 ALA A C 1
ATOM 595 O O . ALA A 1 83 ? 27.588 3.492 -8.368 1.00 96.44 83 ALA A O 1
ATOM 596 N N . GLU A 1 84 ? 26.651 2.428 -6.611 1.00 97.38 84 GLU A N 1
ATOM 597 C CA . GLU A 1 84 ? 25.269 2.850 -6.846 1.00 97.38 84 GLU A CA 1
ATOM 598 C C . GLU A 1 84 ? 24.747 3.632 -5.634 1.00 97.38 84 GLU A C 1
ATOM 600 O O . GLU A 1 84 ? 24.781 3.147 -4.501 1.00 97.38 84 GLU A O 1
ATOM 605 N N . ALA A 1 85 ? 24.276 4.857 -5.862 1.00 98.19 85 ALA A N 1
ATOM 606 C CA . ALA A 1 85 ? 23.801 5.733 -4.800 1.00 98.19 85 ALA A CA 1
ATOM 607 C C . ALA A 1 85 ? 22.437 6.355 -5.113 1.00 98.19 85 ALA A C 1
ATOM 609 O O . ALA A 1 85 ? 22.201 6.829 -6.224 1.00 98.19 85 ALA A O 1
ATOM 610 N N . THR A 1 86 ? 21.557 6.407 -4.116 1.00 98.56 86 THR A N 1
ATOM 611 C CA . THR A 1 86 ? 20.289 7.143 -4.192 1.00 98.56 86 THR A CA 1
ATOM 612 C C . THR A 1 86 ? 20.222 8.145 -3.056 1.00 98.56 86 THR A C 1
ATOM 614 O O . THR A 1 86 ? 20.246 7.754 -1.889 1.00 98.56 86 THR A O 1
ATOM 617 N N . PHE A 1 87 ? 20.112 9.425 -3.408 1.00 98.62 87 PHE A N 1
ATOM 618 C CA . PHE A 1 87 ? 20.034 10.528 -2.463 1.00 98.62 87 PHE A CA 1
ATOM 619 C C . PHE A 1 87 ? 18.646 11.148 -2.458 1.00 98.62 87 PHE A C 1
ATOM 621 O O . PHE A 1 87 ? 18.141 11.536 -3.515 1.00 98.62 87 PHE A O 1
ATOM 628 N N . THR A 1 88 ? 18.033 11.225 -1.277 1.00 98.31 88 THR A N 1
ATOM 629 C CA . THR A 1 88 ? 16.652 11.690 -1.117 1.00 98.31 88 THR A CA 1
ATOM 630 C C . THR A 1 88 ? 16.560 12.746 -0.025 1.00 98.31 88 THR A C 1
ATOM 632 O O . THR A 1 88 ? 17.013 12.522 1.091 1.00 98.31 88 THR A O 1
ATOM 635 N N . ASP A 1 89 ? 15.936 13.888 -0.299 1.00 98.06 89 ASP A N 1
ATOM 636 C CA . ASP A 1 89 ? 15.666 14.935 0.699 1.00 98.06 89 ASP A CA 1
ATOM 637 C C . ASP A 1 89 ? 16.923 15.491 1.411 1.00 98.06 89 ASP A C 1
ATOM 639 O O . ASP A 1 89 ? 16.804 16.099 2.468 1.00 98.06 89 ASP A O 1
ATOM 643 N N . ASP A 1 90 ? 18.140 15.261 0.910 1.00 98.25 90 ASP A N 1
ATOM 644 C CA . ASP A 1 90 ? 19.366 15.653 1.617 1.00 98.25 90 ASP A CA 1
ATOM 645 C C . ASP A 1 90 ? 19.700 17.138 1.410 1.00 98.25 90 ASP A C 1
ATOM 647 O O . ASP A 1 90 ? 19.608 17.676 0.307 1.00 98.25 90 ASP A O 1
ATOM 651 N N . TYR A 1 91 ? 20.130 17.809 2.474 1.00 96.06 91 TYR A N 1
ATOM 652 C CA . TYR A 1 91 ? 20.614 19.185 2.425 1.00 96.06 91 TYR A CA 1
ATOM 653 C C . TYR A 1 91 ? 22.140 19.195 2.479 1.00 96.06 91 TYR A C 1
ATOM 655 O O . TYR A 1 91 ? 22.726 18.835 3.502 1.00 96.06 91 TYR A O 1
ATOM 663 N N . VAL A 1 92 ? 22.776 19.589 1.378 1.00 94.69 92 VAL A N 1
ATOM 664 C CA . VAL A 1 92 ? 24.225 19.552 1.179 1.00 94.69 92 VAL A CA 1
ATOM 665 C C . VAL A 1 92 ? 24.742 20.974 1.007 1.00 94.69 92 VAL A C 1
ATOM 667 O O . VAL A 1 92 ? 24.593 21.569 -0.066 1.00 94.69 92 VAL A O 1
ATOM 670 N N . SER A 1 93 ? 25.349 21.526 2.058 1.00 89.31 93 SER A N 1
ATOM 671 C CA . SER A 1 93 ? 25.754 22.931 2.054 1.00 89.31 93 SER A CA 1
ATOM 672 C C . SER A 1 93 ? 27.141 23.208 2.593 1.00 89.31 93 SER A C 1
ATOM 674 O O . SER A 1 93 ? 27.684 22.407 3.340 1.00 89.31 93 SER A O 1
ATOM 676 N N . ASP A 1 94 ? 27.724 24.347 2.227 1.00 83.25 94 ASP A N 1
ATOM 677 C CA . ASP A 1 94 ? 28.934 24.876 2.870 1.00 83.25 94 ASP A CA 1
ATOM 678 C C . ASP A 1 94 ? 30.088 23.855 2.913 1.00 83.25 94 ASP A C 1
ATOM 680 O O . ASP A 1 94 ? 30.840 23.772 3.884 1.00 83.25 94 ASP A O 1
ATOM 684 N N . ASN A 1 95 ? 30.215 23.013 1.880 1.00 82.69 95 ASN A N 1
ATOM 685 C CA . ASN A 1 95 ? 31.322 22.064 1.759 1.00 82.69 95 ASN A CA 1
ATOM 686 C C . ASN A 1 95 ? 32.493 22.719 1.034 1.00 82.69 95 ASN A C 1
ATOM 688 O O . ASN A 1 95 ? 32.293 23.487 0.091 1.00 82.69 95 ASN A O 1
ATOM 692 N N . GLN A 1 96 ? 33.715 22.392 1.464 1.00 77.25 96 GLN A N 1
ATOM 693 C CA . GLN A 1 96 ? 34.915 23.130 1.081 1.00 77.25 96 GLN A CA 1
ATOM 694 C C . GLN A 1 96 ? 35.152 23.170 -0.433 1.00 77.25 96 GLN A C 1
ATOM 696 O O . GLN A 1 96 ? 35.674 24.176 -0.900 1.00 77.25 96 GLN A O 1
ATOM 701 N N . PHE A 1 97 ? 34.803 22.111 -1.177 1.00 76.88 97 PHE A N 1
ATOM 702 C 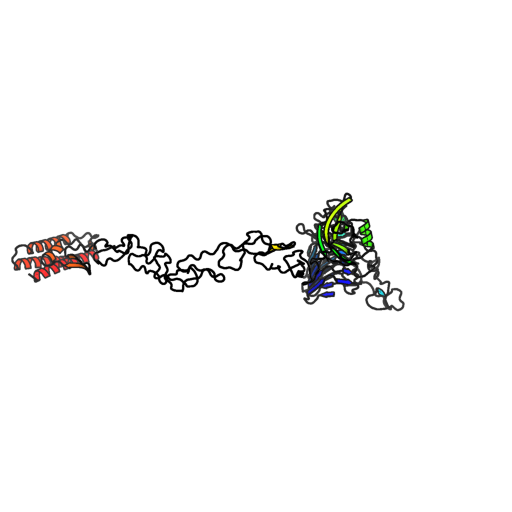CA . PHE A 1 97 ? 35.119 22.029 -2.612 1.00 76.88 97 PHE A CA 1
ATOM 703 C C . PHE A 1 97 ? 33.955 21.720 -3.553 1.00 76.88 97 PHE A C 1
ATOM 705 O O . PHE A 1 97 ? 33.972 22.142 -4.702 1.00 76.88 97 PHE A O 1
ATOM 712 N N . VAL A 1 98 ? 32.995 20.890 -3.155 1.00 82.94 98 VAL A N 1
ATOM 713 C CA . VAL A 1 98 ? 31.870 20.534 -4.031 1.00 82.94 98 VAL A CA 1
ATOM 714 C C . VAL A 1 98 ? 30.744 19.942 -3.200 1.00 82.94 98 VAL A C 1
ATOM 716 O O . VAL A 1 98 ? 31.001 19.195 -2.249 1.00 82.94 98 VAL A O 1
ATOM 719 N N . GLY A 1 99 ? 29.503 20.241 -3.580 1.00 89.31 99 GLY A N 1
ATOM 720 C CA . GLY A 1 99 ? 28.324 19.608 -2.996 1.00 89.31 99 GLY A CA 1
ATOM 721 C C . GLY A 1 99 ? 28.323 18.110 -3.278 1.00 89.31 99 GLY A C 1
ATOM 722 O O . GLY A 1 99 ? 28.437 17.304 -2.358 1.00 89.31 99 GLY A O 1
ATOM 723 N N . VAL A 1 100 ? 28.299 17.724 -4.554 1.00 92.88 100 VAL A N 1
ATOM 724 C CA . VAL A 1 100 ? 28.442 16.329 -4.987 1.00 92.88 100 VAL A CA 1
ATOM 725 C C . VAL A 1 100 ? 29.415 16.148 -6.144 1.00 92.88 100 VAL A C 1
ATOM 727 O O . VAL A 1 100 ? 29.411 16.915 -7.104 1.00 92.88 100 VAL A O 1
ATOM 730 N N . ARG A 1 101 ? 30.205 15.069 -6.095 1.00 91.50 101 ARG A N 1
ATOM 731 C CA . ARG A 1 101 ? 30.946 14.572 -7.259 1.00 91.50 101 ARG A CA 1
ATOM 732 C C . ARG A 1 101 ? 30.646 13.108 -7.533 1.00 91.50 101 ARG A C 1
ATOM 734 O O . ARG A 1 101 ? 30.810 12.262 -6.653 1.00 91.50 101 ARG A O 1
ATOM 741 N N . VAL A 1 102 ? 30.271 12.830 -8.775 1.00 93.44 102 VAL A N 1
ATOM 742 C CA . VAL A 1 102 ? 30.083 11.477 -9.298 1.00 93.44 102 VAL A CA 1
ATOM 743 C C . VAL A 1 102 ? 31.132 11.236 -10.372 1.00 93.44 102 VAL A C 1
ATOM 745 O O . VAL A 1 102 ? 31.215 11.985 -11.349 1.00 93.44 102 VAL A O 1
ATOM 748 N N . GLU A 1 103 ? 31.969 10.219 -10.188 1.00 90.88 103 GLU A N 1
ATOM 749 C CA . GLU A 1 103 ? 33.098 10.008 -11.085 1.00 90.88 103 GLU A CA 1
ATOM 750 C C . GLU A 1 103 ? 33.443 8.551 -11.369 1.00 90.88 103 GLU A C 1
ATOM 752 O O . GLU A 1 103 ? 33.281 7.670 -10.530 1.00 90.88 103 GLU A O 1
ATOM 757 N N . THR A 1 104 ? 33.974 8.323 -12.570 1.00 91.12 104 THR A N 1
ATOM 758 C CA . THR A 1 104 ? 34.556 7.038 -12.974 1.00 91.12 104 THR A CA 1
ATOM 759 C C . THR A 1 104 ? 36.059 7.216 -13.169 1.00 91.12 104 THR A C 1
ATOM 761 O O . THR A 1 104 ? 36.493 7.993 -14.019 1.00 91.12 104 THR A O 1
ATOM 764 N N . THR A 1 105 ? 36.854 6.520 -12.363 1.00 89.44 105 THR A N 1
ATOM 765 C CA . THR A 1 105 ? 38.322 6.579 -12.334 1.00 89.44 105 THR A CA 1
ATOM 766 C C . THR A 1 105 ? 38.994 5.309 -12.874 1.00 89.44 105 THR A C 1
ATOM 768 O O . THR A 1 105 ? 40.198 5.329 -13.138 1.00 89.44 105 THR A O 1
ATOM 771 N N . ALA A 1 106 ? 38.224 4.247 -13.143 1.00 86.81 106 ALA A N 1
ATOM 772 C CA . ALA A 1 106 ? 38.686 3.019 -13.787 1.00 86.81 106 ALA A CA 1
ATOM 773 C C . ALA A 1 106 ? 37.854 2.643 -15.032 1.00 86.81 106 ALA A C 1
ATOM 775 O O . ALA A 1 106 ? 36.640 2.795 -15.075 1.00 86.81 106 ALA A O 1
ATOM 776 N N . ALA A 1 107 ? 38.502 2.089 -16.063 1.00 77.50 107 ALA A N 1
ATOM 777 C CA . ALA A 1 107 ? 37.861 1.826 -17.360 1.00 77.50 107 ALA A CA 1
ATOM 778 C C . ALA A 1 107 ? 36.806 0.695 -17.358 1.00 77.50 107 ALA A C 1
ATOM 780 O O . ALA A 1 107 ? 36.033 0.585 -18.306 1.00 77.50 107 ALA A O 1
ATOM 781 N N . ALA A 1 108 ? 36.785 -0.158 -16.329 1.00 78.00 108 ALA A N 1
ATOM 782 C CA . ALA A 1 108 ? 35.891 -1.318 -16.233 1.00 78.00 108 ALA A CA 1
ATOM 783 C C . ALA A 1 108 ? 34.647 -1.077 -15.353 1.00 78.00 108 ALA A C 1
ATOM 785 O O . ALA A 1 108 ? 33.881 -2.008 -15.114 1.00 78.00 108 ALA A O 1
ATOM 786 N N . THR A 1 109 ? 34.457 0.144 -14.855 1.00 85.12 109 THR A N 1
ATOM 787 C CA . THR A 1 109 ? 33.406 0.511 -13.898 1.00 85.12 109 THR A CA 1
ATOM 788 C C . THR A 1 109 ? 32.609 1.712 -14.415 1.00 85.12 109 THR A C 1
ATOM 790 O O . THR A 1 109 ? 32.988 2.339 -15.405 1.00 85.12 109 THR A O 1
ATOM 793 N N . ALA A 1 110 ? 31.478 2.017 -13.779 1.00 89.44 110 ALA A N 1
ATOM 794 C CA . ALA A 1 110 ? 30.737 3.254 -14.008 1.00 89.44 110 ALA A CA 1
ATOM 795 C C . ALA A 1 110 ? 29.919 3.598 -12.762 1.00 89.44 110 ALA A C 1
ATOM 797 O O . ALA A 1 110 ? 29.098 2.786 -12.327 1.00 89.44 110 ALA A O 1
ATOM 798 N N . ALA A 1 111 ? 30.119 4.802 -12.225 1.00 94.50 111 ALA A N 1
ATOM 799 C CA . ALA A 1 111 ? 29.361 5.264 -11.066 1.00 94.50 111 ALA A CA 1
ATOM 800 C C . ALA A 1 111 ? 27.911 5.562 -11.444 1.00 94.50 111 ALA A C 1
ATOM 802 O O . ALA A 1 111 ? 27.634 6.043 -12.547 1.00 94.50 111 ALA A O 1
ATOM 803 N N . ARG A 1 112 ? 26.985 5.286 -10.523 1.00 95.56 112 ARG A N 1
ATOM 804 C CA . ARG A 1 112 ? 25.553 5.528 -10.706 1.00 95.56 112 ARG A CA 1
ATOM 805 C C . ARG A 1 112 ? 24.985 6.306 -9.537 1.00 95.56 112 ARG A C 1
ATOM 807 O O . ARG A 1 112 ? 25.164 5.904 -8.389 1.00 95.56 112 ARG A O 1
ATOM 814 N N . ALA A 1 113 ? 24.291 7.401 -9.822 1.00 97.19 113 ALA A N 1
ATOM 815 C CA . ALA A 1 113 ? 23.704 8.236 -8.783 1.00 97.19 113 ALA A CA 1
ATOM 816 C C . ALA A 1 113 ? 22.336 8.788 -9.195 1.00 97.19 113 ALA A C 1
ATOM 818 O O . ALA A 1 113 ? 22.184 9.326 -10.289 1.00 97.19 113 ALA A O 1
ATOM 819 N N . THR A 1 114 ? 21.360 8.682 -8.295 1.00 98.19 114 THR A N 1
ATOM 820 C CA . THR A 1 114 ? 20.019 9.261 -8.454 1.00 98.19 114 THR A CA 1
ATOM 821 C C . THR A 1 114 ? 19.770 10.282 -7.353 1.00 98.19 114 THR A C 1
ATOM 823 O O . THR A 1 114 ? 20.033 9.996 -6.185 1.00 98.19 114 THR A O 1
ATOM 826 N N . PHE A 1 115 ? 19.247 11.455 -7.708 1.00 98.31 115 PHE A N 1
ATOM 827 C CA . PHE A 1 115 ? 18.992 12.552 -6.773 1.00 98.31 115 PHE A CA 1
ATOM 828 C C . PHE A 1 115 ? 17.528 12.975 -6.817 1.00 98.31 115 PHE A C 1
ATOM 830 O O . PHE A 1 115 ? 17.000 13.323 -7.882 1.00 98.31 115 PHE A O 1
ATOM 837 N N . ARG A 1 116 ? 16.874 12.957 -5.654 1.00 97.81 116 ARG A N 1
ATOM 838 C CA . ARG A 1 116 ? 15.485 13.383 -5.475 1.00 97.81 116 ARG A CA 1
ATOM 839 C C . ARG A 1 116 ? 15.375 14.327 -4.287 1.00 97.81 116 ARG A C 1
ATOM 841 O O . ARG A 1 116 ? 15.709 13.951 -3.172 1.00 97.81 116 ARG A O 1
ATOM 848 N N . GLY A 1 117 ? 14.887 15.546 -4.484 1.00 97.75 117 GLY A N 1
ATOM 849 C CA . GLY A 1 117 ? 14.658 16.442 -3.350 1.00 97.75 117 GLY A CA 1
ATOM 850 C C . GLY A 1 117 ? 15.927 16.977 -2.677 1.00 97.75 117 GLY A C 1
ATOM 851 O O . GLY A 1 117 ? 15.841 17.463 -1.553 1.00 97.75 117 GLY A O 1
ATOM 852 N N . VAL A 1 118 ? 17.102 16.854 -3.301 1.00 98.50 118 VAL A N 1
ATOM 853 C CA . VAL A 1 118 ? 18.398 17.218 -2.702 1.00 98.50 118 VAL A CA 1
ATOM 854 C C . VAL A 1 118 ? 18.707 18.688 -2.964 1.00 98.50 118 VAL A C 1
ATOM 856 O O . VAL A 1 118 ? 18.528 19.164 -4.082 1.00 98.50 118 VAL A O 1
ATOM 859 N N . ALA A 1 119 ? 19.194 19.421 -1.966 1.00 96.31 119 ALA A N 1
ATOM 860 C CA . ALA A 1 119 ? 19.656 20.795 -2.154 1.00 96.31 119 ALA A CA 1
ATOM 861 C C . ALA A 1 119 ? 21.180 20.885 -2.085 1.00 96.31 119 ALA A C 1
ATOM 863 O O . ALA A 1 119 ? 21.782 20.424 -1.118 1.00 96.31 119 ALA A O 1
ATOM 864 N N . PHE A 1 120 ? 21.779 21.526 -3.085 1.00 94.75 120 PHE A N 1
ATOM 865 C CA . PHE A 1 120 ? 23.191 21.882 -3.140 1.00 94.75 120 PHE A CA 1
ATOM 866 C C . PHE A 1 120 ? 23.320 23.393 -2.993 1.00 94.75 120 PHE A C 1
ATOM 868 O O . PHE A 1 120 ? 23.072 24.144 -3.941 1.00 94.75 120 PHE A O 1
ATOM 875 N N . VAL A 1 121 ? 23.669 23.824 -1.783 1.00 90.06 121 VAL A N 1
ATOM 876 C CA . VAL A 1 121 ? 23.590 25.227 -1.369 1.00 90.06 121 VAL A CA 1
ATOM 877 C C . VAL A 1 121 ? 24.952 25.713 -0.909 1.00 90.06 121 VAL A C 1
ATOM 879 O O . VAL A 1 121 ? 25.526 25.105 -0.018 1.00 90.06 121 VAL A O 1
ATOM 882 N N . CYS A 1 122 ? 25.471 26.812 -1.451 1.00 85.38 122 CYS A N 1
ATOM 883 C CA . CYS A 1 122 ? 26.696 27.421 -0.915 1.00 85.38 122 CYS A CA 1
ATOM 884 C C . CYS A 1 122 ? 27.866 26.442 -0.781 1.00 85.38 122 CYS A C 1
ATOM 886 O O . CYS A 1 122 ? 28.534 26.417 0.237 1.00 85.38 122 CYS A O 1
ATOM 888 N N . ASN A 1 123 ? 28.105 25.568 -1.755 1.00 85.19 123 ASN A N 1
ATOM 889 C CA . ASN A 1 123 ? 29.340 24.788 -1.791 1.00 85.19 123 ASN A CA 1
ATOM 890 C C . ASN A 1 123 ? 30.426 25.633 -2.465 1.00 85.19 123 ASN A C 1
ATOM 892 O O . ASN A 1 123 ? 30.150 26.332 -3.441 1.00 85.19 123 ASN A O 1
ATOM 896 N N . HIS A 1 124 ? 31.640 25.602 -1.920 1.00 76.94 124 HIS A N 1
ATOM 897 C CA . HIS A 1 124 ? 32.714 26.521 -2.309 1.00 76.94 124 HIS A CA 1
ATOM 898 C C . HIS A 1 124 ? 33.814 25.793 -3.072 1.00 76.94 124 HIS A C 1
ATOM 900 O O . HIS A 1 124 ? 33.759 24.584 -3.244 1.00 76.94 124 HIS A O 1
ATOM 906 N N . ASP A 1 125 ? 34.828 26.534 -3.511 1.00 68.88 125 ASP A N 1
ATOM 907 C CA . ASP A 1 125 ? 36.030 26.047 -4.192 1.00 68.88 125 ASP A CA 1
ATOM 908 C C . ASP A 1 125 ? 37.305 26.144 -3.325 1.00 68.88 125 ASP A C 1
ATOM 910 O O . ASP A 1 125 ? 38.440 26.054 -3.808 1.00 68.88 125 ASP A O 1
ATOM 914 N N . GLY A 1 126 ? 37.106 26.342 -2.022 1.00 64.50 126 GLY A N 1
ATOM 915 C CA . GLY A 1 126 ? 38.116 26.441 -0.979 1.00 64.50 126 GLY A CA 1
ATOM 916 C C . GLY A 1 126 ? 37.655 27.321 0.190 1.00 64.50 126 GLY A C 1
ATOM 917 O O . GLY A 1 126 ? 36.578 27.906 0.173 1.00 64.50 126 GLY A O 1
ATOM 918 N N . GLY A 1 127 ? 38.491 27.433 1.226 1.00 55.56 127 GLY A N 1
ATOM 919 C CA . GLY A 1 127 ? 38.411 28.526 2.210 1.00 55.56 127 GLY A CA 1
ATOM 920 C C . GLY A 1 127 ? 37.370 28.431 3.334 1.00 55.56 127 GLY A C 1
ATOM 921 O O . GLY A 1 127 ? 37.475 29.215 4.266 1.00 55.56 127 GLY A O 1
ATOM 922 N N . ILE A 1 128 ? 36.422 27.485 3.316 1.00 58.34 128 ILE A N 1
ATOM 923 C CA . ILE A 1 128 ? 35.404 27.384 4.390 1.00 58.34 128 ILE A CA 1
ATOM 924 C C . ILE A 1 128 ? 35.978 26.820 5.691 1.00 58.34 128 ILE A C 1
ATOM 926 O O . ILE A 1 128 ? 35.660 27.285 6.781 1.00 58.34 128 ILE A O 1
ATOM 930 N N . SER A 1 129 ? 36.834 25.801 5.608 1.00 53.41 129 SER A N 1
ATOM 931 C CA . SER A 1 129 ? 37.597 25.378 6.775 1.00 53.41 129 SER A CA 1
ATOM 932 C C . SER A 1 129 ? 38.775 26.339 6.917 1.00 53.41 129 SER A C 1
ATOM 934 O O . SER A 1 129 ? 39.697 26.303 6.094 1.00 53.41 129 SER A O 1
ATOM 936 N N . SER A 1 130 ? 38.803 27.155 7.969 1.00 46.31 130 SER A N 1
ATOM 937 C CA . SER A 1 130 ? 39.944 28.029 8.296 1.00 46.31 130 SER A CA 1
ATOM 938 C C . SER A 1 130 ? 41.288 27.284 8.437 1.00 46.31 130 SER A C 1
ATOM 940 O O . SER A 1 130 ? 42.338 27.910 8.524 1.00 46.31 130 SER A O 1
ATOM 942 N N . ALA A 1 131 ? 41.274 25.947 8.410 1.00 49.34 131 ALA A N 1
ATOM 943 C CA . ALA A 1 131 ? 42.424 25.066 8.559 1.00 49.34 131 ALA A CA 1
ATOM 944 C C . ALA A 1 131 ? 43.415 25.032 7.371 1.00 49.34 131 ALA A C 1
ATOM 946 O O . ALA A 1 131 ? 44.556 24.618 7.571 1.00 49.34 131 ALA A O 1
ATOM 947 N N . CYS A 1 132 ? 43.035 25.455 6.156 1.00 49.38 132 CYS A N 1
ATOM 948 C CA . CYS A 1 132 ? 43.941 25.526 4.992 1.00 49.38 132 CYS A CA 1
ATOM 949 C C . CYS A 1 132 ? 43.504 26.624 4.007 1.00 49.38 132 CYS A C 1
ATOM 951 O O . CYS A 1 132 ? 42.454 26.504 3.374 1.00 49.38 132 CYS A O 1
ATOM 953 N N . GLN A 1 133 ? 44.344 27.644 3.794 1.00 48.38 133 GLN A N 1
ATOM 954 C CA . GLN A 1 133 ? 44.156 28.588 2.684 1.00 48.38 133 GLN A CA 1
ATOM 955 C C . GLN A 1 133 ? 44.889 28.087 1.428 1.00 48.38 133 GLN A C 1
ATOM 957 O O . GLN A 1 133 ? 46.103 27.864 1.492 1.00 48.38 133 GLN A O 1
ATOM 962 N N . PRO A 1 134 ? 44.200 27.906 0.284 1.00 47.41 134 PRO A N 1
ATOM 963 C CA . PRO A 1 134 ? 44.870 27.603 -0.973 1.00 47.41 134 PRO A CA 1
ATOM 964 C C . PRO A 1 134 ? 45.703 28.802 -1.453 1.00 47.41 134 PRO A C 1
ATOM 966 O O . PRO A 1 134 ? 45.339 29.955 -1.222 1.00 47.41 134 PRO A O 1
ATOM 969 N N . SER A 1 135 ? 46.827 28.537 -2.126 1.00 42.16 135 SER A N 1
ATOM 970 C CA . SER A 1 135 ? 47.638 29.604 -2.723 1.00 42.16 135 SER A CA 1
ATOM 971 C C . SER A 1 135 ? 46.887 30.282 -3.882 1.00 42.16 135 SER A C 1
ATOM 973 O O . SER A 1 135 ? 46.248 29.575 -4.667 1.00 42.16 135 SER A O 1
ATOM 975 N N . PRO A 1 136 ? 46.979 31.618 -4.034 1.00 42.66 136 PRO A N 1
ATOM 976 C CA . PRO A 1 136 ? 46.327 32.354 -5.120 1.00 42.66 136 PRO A CA 1
ATOM 977 C C . PRO A 1 136 ? 46.729 31.906 -6.534 1.00 42.66 136 PRO A C 1
ATOM 979 O O . PRO A 1 136 ? 45.909 32.000 -7.442 1.00 42.66 136 PRO A O 1
ATOM 982 N N . ASP A 1 137 ? 47.956 31.399 -6.711 1.00 46.41 137 ASP A N 1
ATOM 983 C CA . ASP A 1 137 ? 48.574 31.171 -8.029 1.00 46.41 137 ASP A CA 1
ATOM 984 C C . ASP A 1 137 ? 48.800 29.682 -8.372 1.00 46.41 137 ASP A C 1
ATOM 986 O O . ASP A 1 137 ? 49.560 29.380 -9.292 1.00 46.41 137 ASP A O 1
ATOM 990 N N . ASP A 1 138 ? 48.220 28.740 -7.610 1.00 46.44 138 ASP A N 1
ATOM 991 C CA . ASP A 1 138 ? 48.338 27.267 -7.761 1.00 46.44 138 ASP A CA 1
ATOM 992 C C . ASP A 1 138 ? 49.777 26.687 -7.812 1.00 46.44 138 ASP A C 1
ATOM 994 O O . ASP A 1 138 ? 49.973 25.477 -7.939 1.00 46.44 138 ASP A O 1
ATOM 998 N N . THR A 1 139 ? 50.799 27.534 -7.673 1.00 44.19 139 THR A N 1
ATOM 999 C CA . THR A 1 139 ? 52.232 27.210 -7.794 1.00 44.19 139 THR A CA 1
ATOM 1000 C C . THR A 1 139 ? 52.945 27.108 -6.447 1.00 44.19 139 THR A C 1
ATOM 1002 O O . THR A 1 139 ? 54.012 26.502 -6.367 1.00 44.19 139 THR A O 1
ATOM 1005 N N . GLU A 1 140 ? 52.339 27.639 -5.384 1.00 48.25 140 GLU A N 1
ATOM 1006 C CA . GLU A 1 140 ? 52.835 27.534 -4.010 1.00 48.25 140 GLU A CA 1
ATOM 1007 C C . GLU A 1 140 ? 51.920 26.605 -3.193 1.00 48.25 140 GLU A C 1
ATOM 1009 O O . GLU A 1 140 ? 50.697 26.650 -3.346 1.00 48.25 140 GLU A O 1
ATOM 1014 N N . PRO A 1 141 ? 52.472 25.751 -2.323 1.00 49.72 141 PRO A N 1
ATOM 1015 C CA . PRO A 1 141 ? 51.673 24.831 -1.526 1.00 49.72 141 PRO A CA 1
ATOM 1016 C C . PRO A 1 141 ? 50.876 25.550 -0.420 1.00 49.72 141 PRO A C 1
ATOM 1018 O O . PRO A 1 141 ? 51.320 26.551 0.138 1.00 49.72 141 PRO A O 1
ATOM 1021 N N . ALA A 1 142 ? 49.691 25.030 -0.094 1.00 52.72 142 ALA A N 1
ATOM 1022 C CA . ALA A 1 142 ? 48.798 25.585 0.927 1.00 52.72 142 ALA A CA 1
ATOM 1023 C C . ALA A 1 142 ? 49.286 25.263 2.355 1.00 52.72 142 ALA A C 1
ATOM 1025 O O . ALA A 1 142 ? 49.827 24.180 2.586 1.00 52.72 142 ALA A O 1
ATOM 1026 N N . PHE A 1 143 ? 49.076 26.175 3.314 1.00 52.12 143 PHE A N 1
ATOM 1027 C CA . PHE A 1 143 ? 49.559 26.050 4.702 1.00 52.12 143 PHE A CA 1
ATOM 1028 C C . PHE A 1 143 ? 48.413 26.111 5.725 1.00 52.12 143 PHE A C 1
ATOM 1030 O O . PHE A 1 143 ? 47.445 26.849 5.531 1.00 52.12 143 PHE A O 1
ATOM 1037 N N . CYS A 1 144 ? 48.573 25.402 6.847 1.00 52.09 144 CYS A N 1
ATOM 1038 C CA . CYS A 1 144 ? 47.739 25.552 8.045 1.00 52.09 144 CYS A CA 1
ATOM 1039 C C . CYS A 1 144 ? 48.185 26.776 8.870 1.00 52.09 144 CYS A C 1
ATOM 1041 O O . CYS A 1 144 ? 49.387 27.051 8.961 1.00 52.09 144 CYS A O 1
ATOM 1043 N N . GLN A 1 145 ? 47.242 27.515 9.472 1.00 50.81 145 GLN A N 1
ATOM 1044 C CA . GLN A 1 145 ? 47.550 28.749 10.214 1.00 50.81 145 GLN A CA 1
ATOM 1045 C C . GLN A 1 145 ? 47.647 28.555 11.737 1.00 50.81 145 GLN A C 1
ATOM 1047 O O . GLN A 1 145 ? 48.459 29.241 12.361 1.00 50.81 145 GLN A O 1
ATOM 1052 N N . ALA A 1 146 ? 46.941 27.591 12.341 1.00 52.97 146 ALA A N 1
ATOM 1053 C CA . ALA A 1 146 ? 47.060 27.280 13.769 1.00 52.97 146 ALA A CA 1
ATOM 1054 C C . ALA A 1 146 ? 47.366 25.802 14.080 1.00 52.97 146 ALA A C 1
ATOM 1056 O O . ALA A 1 146 ? 47.005 24.868 13.371 1.00 52.97 146 ALA A O 1
ATOM 1057 N N . THR A 1 147 ? 48.003 25.571 15.229 1.00 49.62 147 THR A N 1
ATOM 1058 C CA . THR A 1 147 ? 48.441 24.244 15.696 1.00 49.62 147 THR A CA 1
ATOM 1059 C C . THR A 1 147 ? 47.292 23.263 15.962 1.00 49.62 147 THR A C 1
ATOM 1061 O O . THR A 1 147 ? 47.493 22.056 15.866 1.00 49.62 147 THR A O 1
ATOM 1064 N N . ALA A 1 148 ? 46.103 23.766 16.312 1.00 49.38 148 ALA A N 1
ATOM 1065 C CA . ALA A 1 148 ? 44.897 22.959 16.535 1.00 49.38 148 ALA A CA 1
ATOM 1066 C C . ALA A 1 148 ? 44.233 22.493 15.224 1.00 49.38 148 ALA A C 1
ATOM 1068 O O . ALA A 1 148 ? 43.400 21.595 15.246 1.00 49.38 148 ALA A O 1
ATOM 1069 N N . GLU A 1 149 ? 44.623 23.087 14.096 1.00 50.84 149 GLU A N 1
ATOM 1070 C CA . GLU A 1 149 ? 44.021 22.896 12.769 1.00 50.84 149 GLU A CA 1
ATOM 1071 C C . GLU A 1 149 ? 44.807 21.894 11.912 1.00 50.84 149 GLU A C 1
ATOM 1073 O O . GLU A 1 149 ? 44.514 21.668 10.741 1.00 50.84 149 GLU A O 1
ATOM 1078 N N . CYS A 1 150 ? 45.830 21.287 12.506 1.00 50.09 150 CYS A N 1
ATOM 1079 C CA . CYS A 1 150 ? 46.749 20.389 11.842 1.00 50.09 150 CYS A CA 1
ATOM 1080 C C . CYS A 1 150 ? 46.382 18.928 12.093 1.00 50.09 150 CYS A C 1
ATOM 1082 O O . CYS A 1 150 ? 46.129 18.522 13.230 1.00 50.09 150 CYS A O 1
ATOM 1084 N N . CYS A 1 151 ? 46.439 18.109 11.045 1.00 48.31 151 CYS A N 1
ATOM 1085 C CA . CYS A 1 151 ? 46.170 16.677 11.118 1.00 48.31 151 CYS A CA 1
ATOM 1086 C C . CYS A 1 151 ? 47.178 15.943 12.032 1.00 48.31 151 CYS A C 1
ATOM 1088 O O . CYS A 1 151 ? 48.208 15.445 11.587 1.00 48.31 151 CYS A O 1
ATOM 1090 N N . GLY A 1 152 ? 46.852 15.819 13.322 1.00 48.84 152 GLY A N 1
ATOM 1091 C CA . GLY A 1 152 ? 47.275 14.691 14.157 1.00 48.84 152 GLY A CA 1
ATOM 1092 C C . GLY A 1 152 ? 48.575 14.795 14.966 1.00 48.84 152 GLY A C 1
ATOM 1093 O O . GLY A 1 152 ? 48.973 13.774 15.525 1.00 48.84 152 GLY A O 1
ATOM 1094 N N . LEU A 1 153 ? 49.230 15.956 15.113 1.00 43.09 153 LEU A N 1
ATOM 1095 C CA . LEU A 1 153 ? 50.370 16.096 16.041 1.00 43.09 153 LEU A CA 1
ATOM 1096 C C . LEU A 1 153 ? 50.309 17.390 16.877 1.00 43.09 153 LEU A C 1
ATOM 1098 O O . LEU A 1 153 ? 50.306 18.482 16.309 1.00 43.09 153 LEU A O 1
ATOM 1102 N N . PRO A 1 154 ? 50.329 17.310 18.224 1.00 45.38 154 PRO A N 1
ATOM 1103 C CA . PRO A 1 154 ? 50.355 18.499 19.067 1.00 45.38 154 PRO A CA 1
ATOM 1104 C C . PRO A 1 154 ? 51.707 19.224 18.939 1.00 45.38 154 PRO A C 1
ATOM 1106 O O . PRO A 1 154 ? 52.748 18.681 19.312 1.00 45.38 154 PRO A O 1
ATOM 1109 N N . GLY A 1 155 ? 51.689 20.470 18.451 1.00 49.97 155 GLY A N 1
ATOM 1110 C CA . GLY A 1 155 ? 52.781 21.431 18.665 1.00 49.97 155 GLY A CA 1
ATOM 1111 C C . GLY A 1 155 ? 53.794 21.681 17.539 1.00 49.97 155 GLY A C 1
ATOM 1112 O O . GLY A 1 155 ? 54.885 22.119 17.883 1.00 49.97 155 GLY A O 1
ATOM 1113 N N . ARG A 1 156 ? 53.528 21.388 16.251 1.00 50.94 156 ARG A N 1
ATOM 1114 C CA . ARG A 1 156 ? 54.531 21.612 15.169 1.00 50.94 156 ARG A CA 1
ATOM 1115 C C . ARG A 1 156 ? 53.967 22.050 13.808 1.00 50.94 156 ARG A C 1
ATOM 1117 O O . ARG A 1 156 ? 54.304 21.441 12.795 1.00 50.94 156 ARG A O 1
ATOM 1124 N N . CYS A 1 157 ? 53.099 23.055 13.755 1.00 55.44 157 CYS A N 1
ATOM 1125 C CA . CYS A 1 157 ? 52.191 23.174 12.607 1.00 55.44 157 CYS A CA 1
ATOM 1126 C C . CYS A 1 157 ? 51.933 24.560 12.014 1.00 55.44 157 CYS A C 1
ATOM 1128 O O . CYS A 1 157 ? 50.995 24.716 11.239 1.00 55.44 157 CYS A O 1
ATOM 1130 N N . CYS A 1 158 ? 52.771 25.550 12.306 1.00 53.53 158 CYS A N 1
ATOM 1131 C CA . CYS A 1 158 ? 52.618 26.885 11.728 1.00 53.53 158 CYS A CA 1
ATOM 1132 C C . CYS A 1 158 ? 53.838 27.250 10.879 1.00 53.53 158 CYS A C 1
ATOM 1134 O O . CYS A 1 158 ? 54.965 26.879 11.212 1.00 53.53 158 CYS A O 1
ATOM 1136 N N . ARG A 1 159 ? 53.612 28.033 9.814 1.00 48.16 159 ARG A N 1
ATOM 1137 C CA . ARG A 1 159 ? 54.655 28.601 8.935 1.00 48.16 159 ARG A CA 1
ATOM 1138 C C . ARG A 1 159 ? 55.765 29.333 9.711 1.00 48.16 159 ARG A C 1
ATOM 1140 O O . ARG A 1 159 ? 56.906 29.340 9.263 1.00 48.16 159 ARG A O 1
ATOM 1147 N N . ASP A 1 160 ? 55.423 29.871 10.883 1.00 54.59 160 ASP A N 1
ATOM 1148 C CA . ASP A 1 160 ? 56.294 30.687 11.735 1.00 54.59 160 ASP A CA 1
ATOM 1149 C C . ASP A 1 160 ? 56.690 30.002 13.061 1.00 54.59 160 ASP A C 1
ATOM 1151 O O . ASP A 1 160 ? 57.205 30.658 13.968 1.00 54.59 160 ASP A O 1
ATOM 1155 N N . ASP A 1 161 ? 56.459 28.690 13.207 1.00 57.38 161 ASP A N 1
ATOM 1156 C CA . ASP A 1 161 ? 56.904 27.937 14.386 1.00 57.38 161 ASP A CA 1
ATOM 1157 C C . ASP A 1 161 ? 58.384 27.514 14.238 1.00 57.38 161 ASP A C 1
ATOM 1159 O O . ASP A 1 161 ? 58.696 26.643 13.417 1.00 57.38 161 ASP A O 1
ATOM 1163 N N . PRO A 1 162 ? 59.319 28.055 15.048 1.00 56.31 162 PRO A N 1
ATOM 1164 C CA . PRO A 1 162 ? 60.742 27.725 14.960 1.00 56.31 162 PRO A CA 1
ATOM 1165 C C . PRO A 1 162 ? 61.069 26.260 15.316 1.00 56.31 162 PRO A C 1
ATOM 1167 O O . PRO A 1 162 ? 62.195 25.819 15.082 1.00 56.31 162 PRO A O 1
ATOM 1170 N N . ALA A 1 163 ? 60.122 25.490 15.870 1.00 55.00 163 ALA A N 1
ATOM 1171 C CA . ALA A 1 163 ? 60.264 24.054 16.123 1.00 55.00 163 ALA A CA 1
ATOM 1172 C C . ALA A 1 163 ? 59.845 23.166 14.929 1.00 55.00 163 ALA A C 1
ATOM 1174 O O . ALA A 1 163 ? 59.984 21.935 14.999 1.00 55.00 163 ALA A O 1
ATOM 1175 N N . CYS A 1 164 ? 59.334 23.755 13.843 1.00 53.66 164 CYS A N 1
ATOM 1176 C CA . CYS A 1 164 ? 58.893 23.043 12.649 1.00 53.66 164 CYS A CA 1
ATOM 1177 C C . CYS A 1 164 ? 60.053 22.905 11.643 1.00 53.66 164 CYS A C 1
ATOM 1179 O O . CYS A 1 164 ? 60.421 23.849 10.952 1.00 53.66 164 CYS A O 1
ATOM 1181 N N . ALA A 1 165 ? 60.666 21.716 11.564 1.00 48.22 165 ALA A N 1
ATOM 1182 C CA . ALA A 1 165 ? 61.798 21.457 10.662 1.00 48.22 165 ALA A CA 1
ATOM 1183 C C . ALA A 1 165 ? 61.387 21.271 9.184 1.00 48.22 165 ALA A C 1
ATOM 1185 O O . ALA A 1 165 ? 62.244 21.313 8.303 1.00 48.22 165 ALA A O 1
ATOM 1186 N N . ALA A 1 166 ? 60.094 21.050 8.919 1.00 52.44 166 ALA A N 1
ATOM 1187 C CA . ALA A 1 166 ? 59.506 20.954 7.586 1.00 52.44 166 ALA A CA 1
ATOM 1188 C C . ALA A 1 166 ? 57.996 21.272 7.675 1.00 52.44 166 ALA A C 1
ATOM 1190 O O . ALA A 1 166 ? 57.265 20.460 8.249 1.00 52.44 166 ALA A O 1
ATOM 1191 N N . PRO A 1 167 ? 57.512 22.418 7.158 1.00 50.62 167 PRO A N 1
ATOM 1192 C CA . PRO A 1 167 ? 56.079 22.703 7.126 1.00 50.62 167 PRO A CA 1
ATOM 1193 C C . PRO A 1 167 ? 55.361 21.669 6.247 1.00 50.62 167 PRO A C 1
ATOM 1195 O O . PRO A 1 167 ? 55.825 21.355 5.150 1.00 50.62 167 PRO A O 1
ATOM 1198 N N . GLN A 1 168 ? 54.254 21.106 6.741 1.00 48.59 168 GLN A N 1
ATOM 1199 C CA . GLN A 1 168 ? 53.394 20.231 5.943 1.00 48.59 168 GLN A CA 1
ATOM 1200 C C . GLN A 1 168 ? 52.441 21.059 5.076 1.00 48.59 168 GLN A C 1
ATOM 1202 O O . GLN A 1 168 ? 52.010 22.143 5.463 1.00 48.59 168 GLN A O 1
ATOM 1207 N N . PHE A 1 169 ? 52.144 20.527 3.893 1.00 48.22 169 PHE A N 1
ATOM 1208 C CA . PHE A 1 169 ? 51.419 21.204 2.825 1.00 48.22 169 PHE A CA 1
ATOM 1209 C C . PHE A 1 169 ? 50.020 20.606 2.654 1.00 48.22 169 PHE A C 1
ATOM 1211 O O . PHE A 1 169 ? 49.880 19.381 2.658 1.00 48.22 169 PHE A O 1
ATOM 1218 N N . CYS A 1 170 ? 49.005 21.438 2.417 1.00 48.47 170 CYS A N 1
ATOM 1219 C CA . CYS A 1 170 ? 47.741 20.963 1.854 1.00 48.47 170 CYS A CA 1
ATOM 1220 C C . CYS A 1 170 ? 47.963 20.739 0.336 1.00 48.47 170 CYS A C 1
ATOM 1222 O O . CYS A 1 170 ? 48.548 21.586 -0.345 1.00 48.47 170 CYS A O 1
ATOM 1224 N N . ALA A 1 171 ? 47.605 19.558 -0.180 1.00 42.59 171 ALA A N 1
ATOM 1225 C CA . ALA A 1 171 ? 47.891 19.144 -1.563 1.00 42.59 171 ALA A CA 1
ATOM 1226 C C . ALA A 1 171 ? 47.150 20.007 -2.621 1.00 42.59 171 ALA A C 1
ATOM 1228 O O . ALA A 1 171 ? 46.102 20.547 -2.320 1.00 42.59 171 ALA A O 1
ATOM 1229 N N . SER A 1 172 ? 47.667 20.122 -3.854 1.00 41.78 172 SER A N 1
ATOM 1230 C CA . SER A 1 172 ? 47.092 20.872 -5.008 1.00 41.78 172 SER A CA 1
ATOM 1231 C C . SER A 1 172 ? 46.736 19.917 -6.179 1.00 41.78 172 SER A C 1
ATOM 1233 O O . SER A 1 172 ? 47.315 18.826 -6.201 1.00 41.78 172 SER A O 1
ATOM 1235 N N . PRO A 1 173 ? 45.887 20.266 -7.184 1.00 49.38 173 PRO A N 1
ATOM 1236 C CA . PRO A 1 173 ? 44.909 21.351 -7.249 1.00 49.38 173 PRO A CA 1
ATOM 1237 C C . PRO A 1 173 ? 43.504 20.817 -6.926 1.00 49.38 173 PRO A C 1
ATOM 1239 O O . PRO A 1 173 ? 43.089 19.745 -7.376 1.00 49.38 173 PRO A O 1
ATOM 1242 N N . PHE A 1 174 ? 42.764 21.557 -6.114 1.00 48.66 174 PHE A N 1
ATOM 1243 C CA . PHE A 1 174 ? 41.418 21.171 -5.710 1.00 48.66 174 PHE A CA 1
ATOM 1244 C C . PHE A 1 174 ? 40.403 21.429 -6.839 1.00 48.66 174 PHE A C 1
ATOM 1246 O O . PHE A 1 174 ? 40.618 22.322 -7.662 1.00 48.66 174 PHE A O 1
ATOM 1253 N N . PRO A 1 175 ? 39.310 20.650 -6.929 1.00 48.91 175 PRO A N 1
ATOM 1254 C CA . PRO A 1 175 ? 38.249 20.934 -7.888 1.00 48.91 175 PRO A CA 1
ATOM 1255 C C . PRO A 1 175 ? 37.631 22.312 -7.615 1.00 48.91 175 PRO A C 1
ATOM 1257 O O . PRO A 1 175 ? 37.587 22.765 -6.473 1.00 48.91 175 PRO A O 1
ATOM 1260 N N . ARG A 1 176 ? 37.166 22.969 -8.682 1.00 51.94 176 ARG A N 1
ATOM 1261 C CA . ARG A 1 176 ? 36.422 24.230 -8.580 1.00 51.94 176 ARG A CA 1
ATOM 1262 C C . ARG A 1 176 ? 35.074 23.970 -7.893 1.00 51.94 176 ARG A C 1
ATOM 1264 O O . ARG A 1 176 ? 34.564 22.854 -7.947 1.00 51.94 176 ARG A O 1
ATOM 1271 N N . GLY A 1 177 ? 34.545 24.996 -7.247 1.00 53.78 177 GLY A N 1
ATOM 1272 C CA . GLY A 1 177 ? 33.344 24.960 -6.422 1.00 53.78 177 GLY A CA 1
ATOM 1273 C C . GLY A 1 177 ? 32.112 24.839 -7.282 1.00 53.78 177 GLY A C 1
ATOM 1274 O O . GLY A 1 177 ? 31.868 25.688 -8.136 1.00 53.78 177 GLY A O 1
ATOM 1275 N N . PHE A 1 178 ? 31.366 23.761 -7.070 1.00 73.94 178 PHE A N 1
ATOM 1276 C CA . PHE A 1 178 ? 30.110 23.503 -7.761 1.00 73.94 178 PHE A CA 1
ATOM 1277 C C . PHE A 1 178 ? 29.119 22.841 -6.807 1.00 73.94 178 PHE A C 1
ATOM 1279 O O . PHE A 1 178 ? 29.501 22.130 -5.869 1.00 73.94 178 PHE A O 1
ATOM 1286 N N . GLY A 1 179 ? 27.830 23.008 -7.095 1.00 81.75 179 GLY A N 1
ATOM 1287 C CA . GLY A 1 179 ? 26.793 22.195 -6.470 1.00 81.75 179 GLY A CA 1
ATOM 1288 C C . GLY A 1 179 ? 26.942 20.728 -6.877 1.00 81.75 179 GLY A C 1
ATOM 1289 O O . GLY A 1 179 ? 27.004 19.852 -6.016 1.00 81.75 179 GLY A O 1
ATOM 1290 N N . ALA A 1 180 ? 27.104 20.471 -8.177 1.00 88.88 180 ALA A N 1
ATOM 1291 C CA . ALA A 1 180 ? 27.304 19.135 -8.734 1.00 88.88 180 ALA A CA 1
ATOM 1292 C C . ALA A 1 180 ? 28.415 19.078 -9.790 1.00 88.88 180 ALA A C 1
ATOM 1294 O O . ALA A 1 180 ? 28.510 19.948 -10.655 1.00 88.88 180 ALA A O 1
ATOM 1295 N N . VAL A 1 181 ? 29.221 18.012 -9.742 1.00 87.31 181 VAL A N 1
ATOM 1296 C CA . VAL A 1 181 ? 30.266 17.701 -10.728 1.00 87.31 181 VAL A CA 1
ATOM 1297 C C . VAL A 1 181 ? 30.151 16.262 -11.197 1.00 87.31 181 VAL A C 1
ATOM 1299 O O . VAL A 1 181 ? 30.118 15.328 -10.391 1.00 87.31 181 VAL A O 1
ATOM 1302 N N . GLN A 1 182 ? 30.217 16.082 -12.508 1.00 86.25 182 GLN A N 1
ATOM 1303 C CA . GLN A 1 182 ? 30.381 14.780 -13.138 1.00 86.25 182 GLN A CA 1
ATOM 1304 C C . GLN A 1 182 ? 31.722 14.708 -13.868 1.00 86.25 182 GLN A C 1
ATOM 1306 O O . GLN A 1 182 ? 32.037 15.623 -14.628 1.00 86.25 182 GLN A O 1
ATOM 1311 N N . SER A 1 183 ? 32.493 13.628 -13.677 1.00 85.31 183 SER A N 1
ATOM 1312 C CA . SER A 1 183 ? 33.799 13.438 -14.337 1.00 85.31 183 SER A CA 1
ATOM 1313 C C . SER A 1 183 ? 34.142 11.985 -14.679 1.00 85.31 183 SER A C 1
ATOM 1315 O O . SER A 1 183 ? 33.610 11.045 -14.089 1.00 85.31 183 SER A O 1
ATOM 1317 N N . ARG A 1 184 ? 35.076 11.785 -15.618 1.00 88.06 184 ARG A N 1
ATOM 1318 C CA . ARG A 1 184 ? 35.628 10.464 -15.962 1.00 88.06 184 ARG A CA 1
ATOM 1319 C C . ARG A 1 184 ? 37.111 10.539 -16.333 1.00 88.06 184 ARG A C 1
ATOM 1321 O O . ARG A 1 184 ? 37.567 11.582 -16.794 1.00 88.06 184 ARG A O 1
ATOM 1328 N N . CYS A 1 185 ? 37.835 9.433 -16.191 1.00 84.38 185 CYS A N 1
ATOM 1329 C CA . CYS A 1 185 ? 39.145 9.263 -16.822 1.00 84.38 185 CYS A CA 1
ATOM 1330 C C . CYS A 1 185 ? 39.052 9.078 -18.345 1.00 84.38 185 CYS A C 1
ATOM 1332 O O . CYS A 1 185 ? 38.025 8.655 -18.883 1.00 84.38 185 CYS A O 1
ATOM 1334 N N . ASP A 1 186 ? 40.150 9.364 -19.047 1.00 83.56 186 ASP A N 1
ATOM 1335 C CA . ASP A 1 186 ? 40.249 9.143 -20.489 1.00 83.56 186 ASP A CA 1
ATOM 1336 C C . ASP A 1 186 ? 40.021 7.666 -20.840 1.00 83.56 186 ASP A C 1
ATOM 1338 O O . ASP A 1 186 ? 40.692 6.769 -20.330 1.00 83.56 186 ASP A O 1
ATOM 1342 N N . GLY A 1 187 ? 39.060 7.415 -21.732 1.00 81.62 187 GLY A N 1
ATOM 1343 C CA . GLY A 1 187 ? 38.673 6.064 -22.151 1.00 81.62 187 GLY A CA 1
ATOM 1344 C C . GLY A 1 187 ? 37.762 5.316 -21.173 1.00 81.62 187 GLY A C 1
ATOM 1345 O O . GLY A 1 187 ? 37.396 4.177 -21.456 1.00 81.62 187 GLY A O 1
ATOM 1346 N N . CYS A 1 188 ? 37.373 5.937 -20.059 1.00 88.44 188 CYS A N 1
ATOM 1347 C CA . CYS A 1 188 ? 36.456 5.351 -19.088 1.00 88.44 188 CYS A CA 1
ATOM 1348 C C . CYS A 1 188 ? 34.995 5.593 -19.472 1.00 88.44 188 CYS A C 1
ATOM 1350 O O . CYS A 1 188 ? 34.674 6.546 -20.190 1.00 88.44 188 CYS A O 1
ATOM 1352 N N . ALA A 1 189 ? 34.104 4.721 -18.996 1.00 88.06 189 ALA A N 1
ATOM 1353 C CA . ALA A 1 189 ? 32.674 4.926 -19.159 1.00 88.06 189 ALA A CA 1
ATOM 1354 C C . ALA A 1 189 ? 32.241 6.212 -18.442 1.00 88.06 189 ALA A C 1
ATOM 1356 O O . ALA A 1 189 ? 32.807 6.594 -17.413 1.00 88.06 189 ALA A O 1
ATOM 1357 N N . SER A 1 190 ? 31.240 6.897 -18.988 1.00 88.75 190 SER A N 1
ATOM 1358 C CA . SER A 1 190 ? 30.621 7.994 -18.254 1.00 88.75 190 SER A CA 1
ATOM 1359 C C . SER A 1 190 ? 29.779 7.442 -17.114 1.00 88.75 190 SER A C 1
ATOM 1361 O O . SER A 1 190 ? 29.110 6.419 -17.291 1.00 88.75 190 SER A O 1
ATOM 1363 N N . PRO A 1 191 ? 29.778 8.114 -15.956 1.00 91.81 191 PRO A N 1
ATOM 1364 C CA . PRO A 1 191 ? 28.855 7.754 -14.900 1.00 91.81 191 PRO A CA 1
ATOM 1365 C C . PRO A 1 191 ? 27.411 8.018 -15.351 1.00 91.81 191 PRO A C 1
ATOM 1367 O O . PRO A 1 191 ? 27.143 8.957 -16.104 1.00 91.81 191 PRO A O 1
ATOM 1370 N N . ALA A 1 192 ? 26.486 7.179 -14.894 1.00 91.88 192 ALA A N 1
ATOM 1371 C CA . ALA A 1 192 ? 25.061 7.343 -15.151 1.00 91.88 192 ALA A CA 1
ATOM 1372 C C . ALA A 1 192 ? 24.443 8.161 -14.016 1.00 91.88 192 ALA A C 1
ATOM 1374 O O . ALA A 1 192 ? 24.456 7.733 -12.860 1.00 91.88 192 ALA A O 1
ATOM 1375 N N . ILE A 1 193 ? 23.924 9.343 -14.336 1.00 93.19 193 ILE A N 1
ATOM 1376 C CA . ILE A 1 193 ? 23.399 10.265 -13.332 1.00 93.19 193 ILE A CA 1
ATOM 1377 C C . ILE A 1 193 ? 21.997 10.709 -13.703 1.00 93.19 193 ILE A C 1
ATOM 1379 O O . ILE A 1 193 ? 21.745 11.096 -14.840 1.00 93.19 193 ILE A O 1
ATOM 1383 N N . ASP A 1 194 ? 21.117 10.680 -12.711 1.00 95.38 194 ASP A N 1
ATOM 1384 C CA . ASP A 1 194 ? 19.736 11.120 -12.820 1.00 95.38 194 ASP A CA 1
ATOM 1385 C C . ASP A 1 194 ? 19.465 12.195 -11.755 1.00 95.38 194 ASP A C 1
ATOM 1387 O O . ASP A 1 194 ? 19.291 11.901 -10.567 1.00 95.38 194 ASP A O 1
ATOM 1391 N N . TYR A 1 195 ? 19.414 13.455 -12.194 1.00 96.88 195 TYR A N 1
ATOM 1392 C CA . TYR A 1 195 ? 18.942 14.585 -11.390 1.00 96.88 195 TYR A CA 1
ATOM 1393 C C . TYR A 1 195 ? 17.466 14.903 -11.641 1.00 96.88 195 TYR A C 1
ATOM 1395 O O . TYR A 1 195 ? 17.000 15.947 -11.193 1.00 96.88 195 TYR A O 1
ATOM 1403 N N . GLY A 1 196 ? 16.727 14.050 -12.343 1.00 96.25 196 GLY A N 1
ATOM 1404 C CA . GLY A 1 196 ? 15.313 14.208 -12.643 1.00 96.25 196 GLY A CA 1
ATOM 1405 C C . GLY A 1 196 ? 15.000 14.029 -14.120 1.00 96.25 196 GLY A C 1
ATOM 1406 O O . GLY A 1 196 ? 15.622 14.655 -14.977 1.00 96.25 196 GLY A O 1
ATOM 1407 N N . THR A 1 197 ? 13.964 13.245 -14.399 1.00 94.88 197 THR A N 1
ATOM 1408 C CA . THR A 1 197 ? 13.443 12.982 -15.746 1.00 94.88 197 THR A CA 1
ATOM 1409 C C . THR A 1 197 ? 12.052 13.596 -15.911 1.00 94.88 197 THR A C 1
ATOM 1411 O O . THR A 1 197 ? 11.458 14.077 -14.941 1.00 94.88 197 THR A O 1
ATOM 1414 N N . ALA A 1 198 ? 11.495 13.560 -17.124 1.00 90.12 198 ALA A N 1
ATOM 1415 C CA . ALA A 1 198 ? 10.133 14.042 -17.375 1.00 90.12 198 ALA A CA 1
ATOM 1416 C C . ALA A 1 198 ? 9.071 13.280 -16.556 1.00 90.12 198 ALA A C 1
ATOM 1418 O O . ALA A 1 198 ? 8.119 13.884 -16.061 1.00 90.12 198 ALA A O 1
ATOM 1419 N N . ASP A 1 199 ? 9.253 11.966 -16.391 1.00 93.00 199 ASP A N 1
ATOM 1420 C CA . ASP A 1 199 ? 8.320 11.092 -15.666 1.00 93.00 199 ASP A CA 1
ATOM 1421 C C . ASP A 1 199 ? 8.595 11.063 -14.154 1.00 93.00 199 ASP A C 1
ATOM 1423 O O . ASP A 1 199 ? 7.704 10.787 -13.350 1.00 93.00 199 ASP A O 1
ATOM 1427 N N . SER A 1 200 ? 9.835 11.349 -13.757 1.00 94.19 200 SER A N 1
ATOM 1428 C CA . SER A 1 200 ? 10.295 11.343 -12.372 1.00 94.19 200 SER A CA 1
ATOM 1429 C C . SER A 1 200 ? 11.095 12.623 -12.102 1.00 94.19 200 SER A C 1
ATOM 1431 O O . SER A 1 200 ? 12.330 12.568 -12.067 1.00 94.19 200 SER A O 1
ATOM 1433 N N . PRO A 1 201 ? 10.421 13.771 -11.896 1.00 94.56 201 PRO A N 1
ATOM 1434 C CA . PRO A 1 201 ? 11.096 15.046 -11.699 1.00 94.56 201 PRO A CA 1
ATOM 1435 C C . PRO A 1 201 ? 12.003 14.995 -10.471 1.00 94.56 201 PRO A C 1
ATOM 1437 O O . PRO A 1 201 ? 11.640 14.441 -9.431 1.00 94.56 201 PRO A O 1
ATOM 1440 N N . GLY A 1 202 ? 13.181 15.601 -10.590 1.00 95.62 202 GLY A N 1
ATOM 1441 C CA . GLY A 1 202 ? 14.213 15.525 -9.564 1.00 95.62 202 GLY A CA 1
ATOM 1442 C C . GLY A 1 202 ? 13.849 16.273 -8.297 1.00 95.62 202 GLY A C 1
ATOM 1443 O O . GLY A 1 202 ? 14.068 15.772 -7.199 1.00 95.62 202 GLY A O 1
ATOM 1444 N N . ARG A 1 203 ? 13.257 17.466 -8.436 1.00 96.06 203 ARG A N 1
ATOM 1445 C CA . ARG A 1 203 ? 12.950 18.368 -7.313 1.00 96.06 203 ARG A CA 1
ATOM 1446 C C . ARG A 1 203 ? 14.186 18.689 -6.469 1.00 96.06 203 ARG A C 1
ATOM 1448 O O . ARG A 1 203 ? 14.078 18.894 -5.269 1.00 96.06 203 ARG A O 1
ATOM 1455 N N . ASN A 1 204 ? 15.357 18.724 -7.087 1.00 97.50 204 ASN A N 1
ATOM 1456 C CA . ASN A 1 204 ? 16.597 19.157 -6.457 1.00 97.50 204 ASN A CA 1
ATOM 1457 C C . ASN A 1 204 ? 16.696 20.688 -6.486 1.00 97.50 204 ASN A C 1
ATOM 1459 O O . ASN A 1 204 ? 15.949 21.340 -7.216 1.00 97.50 204 ASN A O 1
ATOM 1463 N N . ALA A 1 205 ? 17.601 21.269 -5.706 1.00 95.44 205 ALA A N 1
ATOM 1464 C CA . ALA A 1 205 ? 17.881 22.701 -5.718 1.00 95.44 205 ALA A CA 1
ATOM 1465 C C . ALA A 1 205 ? 19.372 22.978 -5.899 1.00 95.44 205 ALA A C 1
ATOM 1467 O O . ALA A 1 205 ? 20.213 22.324 -5.285 1.00 95.44 205 ALA A O 1
ATOM 1468 N N . PHE A 1 206 ? 19.671 23.975 -6.722 1.00 93.25 206 PHE A N 1
ATOM 1469 C CA . PHE A 1 206 ? 21.011 24.381 -7.123 1.00 93.25 206 PHE A CA 1
ATOM 1470 C C . PHE A 1 206 ? 21.121 25.897 -6.962 1.00 93.25 206 PHE A C 1
ATOM 1472 O O . PHE A 1 206 ? 20.496 26.638 -7.722 1.00 93.25 206 PHE A O 1
ATOM 1479 N N . THR A 1 207 ? 21.823 26.355 -5.923 1.00 89.94 207 THR A N 1
ATOM 1480 C CA . THR A 1 207 ? 21.808 27.777 -5.549 1.00 89.94 207 THR A CA 1
ATOM 1481 C C . THR A 1 207 ? 23.039 28.193 -4.742 1.00 89.94 207 THR A C 1
ATOM 1483 O O . THR A 1 207 ? 23.543 27.427 -3.915 1.00 89.94 207 THR A O 1
ATOM 1486 N N . LEU A 1 208 ? 23.512 29.419 -4.971 1.00 85.25 208 LEU A N 1
ATOM 1487 C CA . LEU A 1 208 ? 24.585 30.105 -4.254 1.00 85.25 208 LEU A CA 1
ATOM 1488 C C . LEU A 1 208 ? 25.933 29.362 -4.193 1.00 85.25 208 LEU A C 1
ATOM 1490 O O . LEU A 1 208 ? 26.735 29.644 -3.307 1.00 85.25 208 LEU A O 1
ATOM 1494 N N . ASN A 1 209 ? 26.220 28.412 -5.090 1.00 80.50 209 ASN A N 1
ATOM 1495 C CA . ASN A 1 209 ? 27.512 27.711 -5.087 1.00 80.50 209 ASN A CA 1
ATOM 1496 C C . ASN A 1 209 ? 28.604 28.606 -5.715 1.00 80.50 209 ASN A C 1
ATOM 1498 O O . ASN A 1 209 ? 28.437 29.108 -6.824 1.00 80.50 209 ASN A O 1
ATOM 1502 N N . VAL A 1 210 ? 29.720 28.827 -5.008 1.00 66.69 210 VAL A N 1
ATOM 1503 C CA . VAL A 1 210 ? 30.713 29.879 -5.324 1.00 66.69 210 VAL A CA 1
ATOM 1504 C C . VAL A 1 210 ? 31.988 29.306 -5.964 1.00 66.69 210 VAL A C 1
ATOM 1506 O O . VAL A 1 210 ? 32.490 28.266 -5.544 1.00 66.69 210 VAL A O 1
ATOM 1509 N N . ASN A 1 211 ? 32.562 30.043 -6.925 1.00 56.66 211 ASN A N 1
ATOM 1510 C CA . ASN A 1 211 ? 33.890 29.819 -7.521 1.00 56.66 211 ASN A CA 1
ATOM 1511 C C . ASN A 1 211 ? 34.715 31.133 -7.491 1.00 56.66 211 ASN A C 1
ATOM 1513 O O . ASN A 1 211 ? 34.141 32.223 -7.543 1.00 56.66 211 ASN A O 1
ATOM 1517 N N . ARG A 1 212 ? 36.054 31.053 -7.439 1.00 45.28 212 ARG A N 1
ATOM 1518 C CA . ARG A 1 212 ? 37.042 32.153 -7.303 1.00 45.28 212 ARG A CA 1
ATOM 1519 C C . ARG A 1 212 ? 36.882 33.337 -8.267 1.00 45.28 212 ARG A C 1
ATOM 1521 O O . ARG A 1 212 ? 37.434 34.399 -7.992 1.00 45.28 212 ARG A O 1
ATOM 1528 N N . SER A 1 213 ? 36.176 33.186 -9.389 1.00 49.19 213 SER A N 1
ATOM 1529 C CA . SER A 1 213 ? 35.915 34.274 -10.346 1.00 49.19 213 SER A CA 1
ATOM 1530 C C . SER A 1 213 ? 34.735 35.179 -9.972 1.00 49.19 213 SER A C 1
ATOM 1532 O O . SER A 1 213 ? 34.560 36.207 -10.616 1.00 49.19 213 SER A O 1
ATOM 1534 N N . GLY A 1 214 ? 33.944 34.831 -8.948 1.00 48.44 214 GLY A N 1
ATOM 1535 C CA . GLY A 1 214 ? 32.754 35.592 -8.541 1.00 48.44 214 GLY A CA 1
ATOM 1536 C C . GLY A 1 214 ? 31.489 35.311 -9.366 1.00 48.44 214 GLY A C 1
ATOM 1537 O O . GLY A 1 214 ? 30.431 35.820 -9.015 1.00 48.44 214 GLY A O 1
ATOM 1538 N N . ASP A 1 215 ? 31.588 34.460 -10.393 1.00 53.44 215 ASP A N 1
ATOM 1539 C CA . ASP A 1 215 ? 30.496 34.020 -11.275 1.00 53.44 215 ASP A CA 1
ATOM 1540 C C . ASP A 1 215 ? 30.219 32.520 -11.034 1.00 53.44 215 ASP A C 1
ATOM 1542 O O . ASP A 1 215 ? 30.626 31.666 -11.824 1.00 53.44 215 ASP A O 1
ATOM 1546 N N . GLY A 1 216 ? 29.663 32.177 -9.869 1.00 58.59 216 GLY A N 1
ATOM 1547 C CA . GLY A 1 216 ? 29.451 30.788 -9.440 1.00 58.59 216 GLY A CA 1
ATOM 1548 C C . GLY A 1 216 ? 28.637 29.959 -10.440 1.00 58.59 216 GLY A C 1
ATOM 1549 O O . GLY A 1 216 ? 27.679 30.453 -11.018 1.00 58.59 216 GLY A O 1
ATOM 1550 N N . VAL A 1 217 ? 29.026 28.697 -10.643 1.00 71.88 217 VAL A N 1
ATOM 1551 C CA . VAL A 1 217 ? 28.288 27.734 -11.470 1.00 71.88 217 VAL A CA 1
ATOM 1552 C C . VAL A 1 217 ? 27.744 26.661 -10.536 1.00 71.88 217 VAL A C 1
ATOM 1554 O O . VAL A 1 217 ? 28.484 26.053 -9.762 1.00 71.88 217 VAL A O 1
ATOM 1557 N N . ASN A 1 218 ? 26.451 26.377 -10.619 1.00 83.00 218 ASN A N 1
ATOM 1558 C CA . ASN A 1 218 ? 25.824 25.389 -9.752 1.00 83.00 218 ASN A CA 1
ATOM 1559 C C . ASN A 1 218 ? 25.994 23.945 -10.246 1.00 83.00 218 ASN A C 1
ATOM 1561 O O . ASN A 1 218 ? 25.962 23.009 -9.444 1.00 83.00 218 ASN A O 1
ATOM 1565 N N . PHE A 1 219 ? 26.214 23.757 -11.546 1.00 88.31 219 PHE A N 1
ATOM 1566 C CA . PHE A 1 219 ? 26.311 22.449 -12.178 1.00 88.31 219 PHE A CA 1
ATOM 1567 C C . PHE A 1 219 ? 27.428 22.394 -13.221 1.00 88.31 219 PHE A C 1
ATOM 1569 O O . PHE A 1 219 ? 27.410 23.148 -14.191 1.00 88.31 219 PHE A O 1
ATOM 1576 N N . HIS A 1 220 ? 28.369 21.461 -13.075 1.00 86.50 220 HIS A N 1
ATOM 1577 C CA . HIS A 1 220 ? 29.471 21.287 -14.017 1.00 86.50 220 HIS A CA 1
ATOM 1578 C C . HIS A 1 220 ? 29.525 19.878 -14.599 1.00 86.50 220 HIS A C 1
ATOM 1580 O O . HIS A 1 220 ? 29.828 18.895 -13.916 1.00 86.50 220 HIS A O 1
ATOM 1586 N N . GLN A 1 221 ? 29.274 19.799 -15.902 1.00 85.50 221 GLN A N 1
ATOM 1587 C CA . GLN A 1 221 ? 29.351 18.572 -16.677 1.00 85.50 221 GLN A CA 1
ATOM 1588 C C . GLN A 1 221 ? 30.660 18.523 -17.470 1.00 85.50 221 GLN A C 1
ATOM 1590 O O . GLN A 1 221 ? 30.821 19.247 -18.454 1.00 85.50 221 GLN A O 1
ATOM 1595 N N . THR A 1 222 ? 31.563 17.619 -17.077 1.00 81.50 222 THR A N 1
ATOM 1596 C CA . THR A 1 222 ? 32.846 17.407 -17.775 1.00 81.50 222 THR A CA 1
ATOM 1597 C C . THR A 1 222 ? 32.870 16.201 -18.714 1.00 81.50 222 THR A C 1
ATOM 1599 O O . THR A 1 222 ? 33.885 15.909 -19.344 1.00 81.50 222 THR A O 1
ATOM 1602 N N . THR A 1 223 ? 31.756 15.481 -18.832 1.00 81.44 223 THR A N 1
ATOM 1603 C CA . THR A 1 223 ? 31.616 14.326 -19.727 1.00 81.44 223 THR A CA 1
ATOM 1604 C C . THR A 1 223 ? 30.722 14.671 -20.919 1.00 81.44 223 THR A C 1
ATOM 1606 O O . THR A 1 223 ? 29.797 15.459 -20.761 1.00 81.44 223 THR A O 1
ATOM 1609 N N . PRO A 1 224 ? 30.964 14.100 -22.113 1.00 78.69 224 PRO A N 1
ATOM 1610 C CA . PRO A 1 224 ? 30.249 14.464 -23.339 1.00 78.69 224 PRO A CA 1
ATOM 1611 C C . PRO A 1 224 ? 28.796 13.967 -23.397 1.00 78.69 224 PRO A C 1
ATOM 1613 O O . PRO A 1 224 ? 28.109 14.242 -24.375 1.00 78.69 224 PRO A O 1
ATOM 1616 N N . ASP A 1 225 ? 28.329 13.218 -22.398 1.00 82.75 225 ASP A N 1
ATOM 1617 C CA . ASP A 1 225 ? 26.979 12.663 -22.394 1.00 82.75 225 ASP A CA 1
ATOM 1618 C C . ASP A 1 225 ? 25.959 13.662 -21.839 1.00 82.75 225 ASP A C 1
ATOM 1620 O O . ASP A 1 225 ? 26.270 14.527 -21.012 1.00 82.75 225 ASP A O 1
ATOM 1624 N N . ALA A 1 226 ? 24.721 13.535 -22.317 1.00 86.50 226 ALA A N 1
ATOM 1625 C CA . ALA A 1 226 ? 23.605 14.323 -21.819 1.00 86.50 226 ALA A CA 1
ATOM 1626 C C . ALA A 1 226 ? 23.247 13.908 -20.384 1.00 86.50 226 ALA A C 1
ATOM 1628 O O . ALA A 1 226 ? 23.214 12.716 -20.077 1.00 86.50 226 ALA A O 1
ATOM 1629 N N . VAL A 1 227 ? 22.950 14.886 -19.526 1.00 91.06 227 VAL A N 1
ATOM 1630 C CA . VAL A 1 227 ? 22.449 14.649 -18.162 1.00 91.06 227 VAL A CA 1
ATOM 1631 C C . VAL A 1 227 ? 21.032 15.160 -18.023 1.00 91.06 227 VAL A C 1
ATOM 1633 O O . VAL A 1 227 ? 20.743 16.303 -18.373 1.00 91.06 227 VAL A O 1
ATOM 1636 N N . GLU A 1 228 ? 20.167 14.321 -17.468 1.00 93.75 228 GLU A N 1
ATOM 1637 C CA . GLU A 1 228 ? 18.784 14.665 -17.159 1.00 93.75 228 GLU A CA 1
ATOM 1638 C C . GLU A 1 228 ? 18.724 15.402 -15.815 1.00 93.75 228 GLU A C 1
ATOM 1640 O O . GLU A 1 228 ? 19.158 14.883 -14.784 1.00 93.75 228 GLU A O 1
ATOM 1645 N N . ALA A 1 229 ? 18.220 16.637 -15.837 1.00 94.88 229 ALA A N 1
ATOM 1646 C CA . ALA A 1 229 ? 18.099 17.516 -14.677 1.00 94.88 229 ALA A CA 1
ATOM 1647 C C . ALA A 1 229 ? 16.745 18.247 -14.663 1.00 94.88 229 ALA A C 1
ATOM 1649 O O . ALA A 1 229 ? 16.654 19.432 -14.320 1.00 94.88 229 ALA A O 1
ATOM 1650 N N . GLN A 1 230 ? 15.682 17.529 -15.021 1.00 95.31 230 GLN A N 1
ATOM 1651 C CA . GLN A 1 230 ? 14.337 18.077 -15.129 1.00 95.31 230 GLN A CA 1
ATOM 1652 C C . GLN A 1 230 ? 13.652 18.228 -13.761 1.00 95.31 230 GLN A C 1
ATOM 1654 O O . GLN A 1 230 ? 13.801 17.407 -12.853 1.00 95.31 230 GLN A O 1
ATOM 1659 N N . GLY A 1 231 ? 12.833 19.275 -13.622 1.00 93.75 231 GLY A N 1
ATOM 1660 C CA . GLY A 1 231 ? 12.001 19.493 -12.432 1.00 93.75 231 GLY A CA 1
ATOM 1661 C C . GLY A 1 231 ? 12.752 20.007 -11.196 1.00 93.75 231 GLY A C 1
ATOM 1662 O O . GLY A 1 231 ? 12.234 19.886 -10.088 1.00 93.75 231 GLY A O 1
ATOM 1663 N N . ASN A 1 232 ? 13.954 20.563 -11.370 1.00 95.38 232 ASN A N 1
ATOM 1664 C CA . ASN A 1 232 ? 14.794 21.120 -10.301 1.00 95.38 232 ASN A CA 1
ATOM 1665 C C . ASN A 1 232 ? 14.604 22.640 -10.142 1.00 95.38 232 ASN A C 1
ATOM 1667 O O . ASN A 1 232 ? 14.203 23.309 -11.086 1.00 95.38 232 ASN A O 1
ATOM 1671 N N . GLN A 1 233 ? 14.901 23.196 -8.970 1.00 93.94 233 GLN A N 1
ATOM 1672 C CA . GLN A 1 233 ? 14.946 24.642 -8.738 1.00 93.94 233 GLN A CA 1
ATOM 1673 C C . GLN A 1 233 ? 16.364 25.181 -8.963 1.00 93.94 233 GLN A C 1
ATOM 1675 O O . GLN A 1 233 ? 17.342 24.567 -8.532 1.00 93.94 233 GLN A O 1
ATOM 1680 N N . TRP A 1 234 ? 16.453 26.349 -9.595 1.00 92.50 234 TRP A N 1
ATOM 1681 C CA . TRP A 1 234 ? 17.706 27.004 -9.979 1.00 92.50 234 TRP A CA 1
ATOM 1682 C C . TRP A 1 234 ? 17.680 28.475 -9.566 1.00 92.50 234 TRP A C 1
ATOM 1684 O O . TRP A 1 234 ? 16.619 29.103 -9.620 1.00 92.50 234 TRP A O 1
ATOM 1694 N N . GLU A 1 235 ? 18.816 29.037 -9.162 1.00 88.75 235 GLU A N 1
ATOM 1695 C CA . GLU A 1 235 ? 18.860 30.415 -8.657 1.00 88.75 235 GLU A CA 1
ATOM 1696 C C . GLU A 1 235 ? 18.628 31.479 -9.740 1.00 88.75 235 GLU A C 1
ATOM 1698 O O . GLU A 1 235 ? 17.917 32.456 -9.497 1.00 88.75 235 GLU A O 1
ATOM 1703 N N . HIS A 1 236 ? 19.102 31.259 -10.973 1.00 89.31 236 HIS A N 1
ATOM 1704 C CA . HIS A 1 236 ? 18.914 32.199 -12.087 1.00 89.31 236 HIS A CA 1
ATOM 1705 C C . HIS A 1 236 ? 17.643 31.923 -12.904 1.00 89.31 236 HIS A C 1
ATOM 1707 O O . HIS A 1 236 ? 17.469 32.420 -14.015 1.00 89.31 236 HIS A O 1
ATOM 1713 N N . CYS A 1 237 ? 16.712 31.167 -12.325 1.00 87.69 237 CYS A N 1
ATOM 1714 C CA . CYS A 1 237 ? 15.423 30.819 -12.917 1.00 87.69 237 CYS A CA 1
ATOM 1715 C C . CYS A 1 237 ? 14.461 32.016 -13.060 1.00 87.69 237 CYS A C 1
ATOM 1717 O O . CYS A 1 237 ? 13.513 31.968 -13.849 1.00 87.69 237 CYS A O 1
ATOM 1719 N N . GLY A 1 238 ? 14.720 33.096 -12.313 1.00 81.69 238 GLY A N 1
ATOM 1720 C CA . GLY A 1 238 ? 13.914 34.315 -12.267 1.00 81.69 238 GLY A CA 1
ATOM 1721 C C . GLY A 1 238 ? 12.734 34.246 -11.287 1.00 81.69 238 GLY A C 1
ATOM 1722 O O . GLY A 1 238 ? 12.342 33.188 -10.803 1.00 81.69 238 GLY A O 1
ATOM 1723 N N . ASP A 1 239 ? 12.126 35.404 -11.008 1.00 68.56 239 ASP A N 1
ATOM 1724 C CA . ASP A 1 239 ? 11.017 35.541 -10.047 1.00 68.56 239 ASP A CA 1
ATOM 1725 C C . ASP A 1 239 ? 9.645 35.056 -10.586 1.00 68.56 239 ASP A C 1
ATOM 1727 O O . ASP A 1 239 ? 8.632 35.162 -9.889 1.00 68.56 239 ASP A O 1
ATOM 1731 N N . GLY A 1 240 ? 9.582 34.576 -11.836 1.00 63.22 240 GLY A N 1
ATOM 1732 C CA . GLY A 1 240 ? 8.353 34.243 -12.572 1.00 63.22 240 GLY A CA 1
ATOM 1733 C C . GLY A 1 240 ? 7.828 32.814 -12.364 1.00 63.22 240 GLY A C 1
ATOM 1734 O O . GLY A 1 240 ? 8.475 31.955 -11.774 1.00 63.22 240 GLY A O 1
ATOM 1735 N N . GLY A 1 241 ? 6.577 32.553 -12.780 1.00 64.81 241 GLY A N 1
ATOM 1736 C CA . GLY A 1 241 ? 5.900 31.248 -12.599 1.00 64.81 241 GLY A CA 1
ATOM 1737 C C . GLY A 1 241 ? 6.483 30.118 -13.446 1.00 64.81 241 GLY A C 1
ATOM 1738 O O . GLY A 1 241 ? 6.377 28.956 -13.066 1.00 64.81 241 GLY A O 1
ATOM 1739 N N . ALA A 1 242 ? 7.116 30.479 -14.562 1.00 73.38 242 ALA A N 1
ATOM 1740 C CA . ALA A 1 242 ? 7.880 29.594 -15.427 1.00 73.38 242 ALA A CA 1
ATOM 1741 C C . ALA A 1 242 ? 9.341 30.057 -15.446 1.00 73.38 242 ALA A C 1
ATOM 1743 O O . ALA A 1 242 ? 9.599 31.260 -15.501 1.00 73.38 242 ALA A O 1
ATOM 1744 N N . CYS A 1 243 ? 10.259 29.096 -15.400 1.00 87.12 243 CYS A N 1
ATOM 1745 C CA . CYS A 1 243 ? 11.693 29.337 -15.353 1.00 87.12 243 CYS A CA 1
ATOM 1746 C C . CYS A 1 243 ? 12.259 29.877 -16.668 1.00 87.12 243 CYS A C 1
ATOM 1748 O O . CYS A 1 243 ? 11.919 29.358 -17.734 1.00 87.12 243 CYS A O 1
ATOM 1750 N N . ASP A 1 244 ? 13.180 30.842 -16.601 1.00 90.81 244 ASP A N 1
ATOM 1751 C CA . ASP A 1 244 ? 14.030 31.198 -17.742 1.00 90.81 244 ASP A CA 1
ATOM 1752 C C . ASP A 1 244 ? 15.184 30.192 -17.874 1.00 90.81 244 ASP A C 1
ATOM 1754 O O . ASP A 1 244 ? 16.255 30.332 -17.283 1.00 90.81 244 ASP A O 1
ATOM 1758 N N . THR A 1 245 ? 14.969 29.150 -18.676 1.00 91.75 245 THR A N 1
ATOM 1759 C CA . THR A 1 245 ? 15.970 28.099 -18.901 1.00 91.75 245 THR A CA 1
ATOM 1760 C C . THR A 1 245 ? 17.232 28.605 -19.598 1.00 91.75 245 THR A C 1
ATOM 1762 O O . THR A 1 245 ? 18.279 27.978 -19.473 1.00 91.75 245 THR A O 1
ATOM 1765 N N . SER A 1 246 ? 17.162 29.712 -20.346 1.00 90.19 246 SER A N 1
ATOM 1766 C CA . SER A 1 246 ? 18.339 30.295 -20.995 1.00 90.19 246 SER A CA 1
ATOM 1767 C C . SER A 1 246 ? 19.223 31.027 -19.990 1.00 90.19 246 SER A C 1
ATOM 1769 O O . SER A 1 246 ? 20.448 30.924 -20.080 1.00 90.19 246 SER A O 1
ATOM 1771 N N . ALA A 1 247 ? 18.618 31.711 -19.016 1.00 89.38 247 ALA A N 1
ATOM 1772 C CA . ALA A 1 247 ? 19.341 32.302 -17.896 1.00 89.38 247 ALA A CA 1
ATOM 1773 C C . ALA A 1 247 ? 20.024 31.219 -17.045 1.00 89.38 247 ALA A C 1
ATOM 1775 O O . ALA A 1 247 ? 21.231 31.303 -16.827 1.00 89.38 247 ALA A O 1
ATOM 1776 N N . VAL A 1 248 ? 19.300 30.151 -16.689 1.00 90.50 248 VAL A N 1
ATOM 1777 C CA . VAL A 1 248 ? 19.864 28.993 -15.966 1.00 90.50 248 VAL A CA 1
ATOM 1778 C C . VAL A 1 248 ? 21.017 28.358 -16.747 1.00 90.50 248 VAL A C 1
ATOM 1780 O O . VAL A 1 248 ? 22.108 28.193 -16.216 1.00 90.50 248 VAL A O 1
ATOM 1783 N N . ALA A 1 249 ? 20.837 28.057 -18.035 1.00 89.44 249 ALA A N 1
ATOM 1784 C CA . ALA A 1 249 ? 21.895 27.438 -18.837 1.00 89.44 249 ALA A CA 1
ATOM 1785 C C . ALA A 1 249 ? 23.157 28.311 -18.976 1.00 89.44 249 ALA A C 1
ATOM 1787 O O . ALA A 1 249 ? 24.233 27.779 -19.221 1.00 89.44 249 ALA A O 1
ATOM 1788 N N . THR A 1 250 ? 23.029 29.636 -18.851 1.00 86.81 250 THR A N 1
ATOM 1789 C CA . THR A 1 250 ? 24.155 30.573 -18.991 1.00 86.81 250 THR A CA 1
ATOM 1790 C C . THR A 1 250 ? 24.862 30.834 -17.664 1.00 86.81 250 THR A C 1
ATOM 1792 O O . THR A 1 250 ? 26.082 30.968 -17.651 1.00 86.81 250 THR A O 1
ATOM 1795 N N . ALA A 1 251 ? 24.103 30.948 -16.573 1.00 85.00 251 ALA A N 1
ATOM 1796 C CA . ALA A 1 251 ? 24.621 31.353 -15.270 1.00 85.00 251 ALA A CA 1
ATOM 1797 C C . ALA A 1 251 ? 24.863 30.166 -14.325 1.00 85.00 251 ALA A C 1
ATOM 1799 O O . ALA A 1 251 ? 25.807 30.197 -13.548 1.00 85.00 251 ALA A O 1
ATOM 1800 N N . ASP A 1 252 ? 24.066 29.097 -14.420 1.00 87.25 252 ASP A N 1
ATOM 1801 C CA . ASP A 1 252 ? 24.100 27.982 -13.465 1.00 87.25 252 ASP A CA 1
ATOM 1802 C C . ASP A 1 252 ? 24.812 26.735 -13.986 1.00 87.25 252 ASP A C 1
ATOM 1804 O O . ASP A 1 252 ? 25.200 25.878 -13.189 1.00 87.25 252 ASP A O 1
ATOM 1808 N N . VAL A 1 253 ? 24.966 26.598 -15.306 1.00 88.75 253 VAL A N 1
ATOM 1809 C CA . VAL A 1 253 ? 25.437 25.361 -15.936 1.00 88.75 253 VAL A CA 1
ATOM 1810 C C . VAL A 1 253 ? 26.703 25.604 -16.749 1.00 88.75 253 VAL A C 1
ATOM 1812 O O . VAL A 1 253 ? 26.731 26.404 -17.680 1.00 88.75 253 VAL A O 1
ATOM 1815 N N . GLN A 1 254 ? 27.743 24.829 -16.453 1.00 87.00 254 GLN A N 1
ATOM 1816 C CA . GLN A 1 254 ? 28.953 24.735 -17.258 1.00 87.00 254 GLN A CA 1
ATOM 1817 C C . GLN A 1 254 ? 29.034 23.347 -17.895 1.00 87.00 254 GLN A C 1
ATOM 1819 O O . GLN A 1 254 ? 28.940 22.328 -17.210 1.00 87.00 254 GLN A O 1
ATOM 1824 N N . VAL A 1 255 ? 29.233 23.303 -19.212 1.00 86.81 255 VAL A N 1
ATOM 1825 C CA . VAL A 1 255 ? 29.354 22.058 -19.981 1.00 86.81 255 VAL A CA 1
ATOM 1826 C C . VAL A 1 255 ? 30.633 22.055 -20.816 1.00 86.81 255 VAL A C 1
ATOM 1828 O O . VAL A 1 255 ? 30.997 23.073 -21.407 1.00 86.81 255 VAL A O 1
ATOM 1831 N N . GLU A 1 256 ? 31.308 20.910 -20.887 1.00 81.56 256 GLU A N 1
ATOM 1832 C CA . GLU A 1 256 ? 32.406 20.686 -21.837 1.00 81.56 256 GLU A CA 1
ATOM 1833 C C . GLU A 1 256 ? 31.890 20.581 -23.290 1.00 81.56 256 GLU A C 1
ATOM 1835 O O . GLU A 1 256 ? 30.717 20.265 -23.521 1.00 81.56 256 GLU A O 1
ATOM 1840 N N . PRO A 1 257 ? 32.734 20.821 -24.313 1.00 79.62 257 PRO A N 1
ATOM 1841 C CA . PRO A 1 257 ? 32.321 20.738 -25.711 1.00 79.62 257 PRO A CA 1
ATOM 1842 C C . PRO A 1 257 ? 31.677 19.390 -26.069 1.00 79.62 257 PRO A C 1
ATOM 1844 O O . PRO A 1 257 ? 32.295 18.334 -25.954 1.00 79.62 257 PRO A O 1
ATOM 1847 N N . GLY A 1 258 ? 30.438 19.443 -26.564 1.00 78.62 258 GLY A N 1
ATOM 1848 C CA . GLY A 1 258 ? 29.658 18.262 -26.951 1.00 78.62 258 GLY A CA 1
ATOM 1849 C C . GLY A 1 258 ? 28.777 17.685 -25.841 1.00 78.62 258 GLY A C 1
ATOM 1850 O O . GLY A 1 258 ? 27.935 16.847 -26.146 1.00 78.62 258 GLY A O 1
ATOM 1851 N N . ALA A 1 259 ? 28.918 18.160 -24.602 1.00 85.94 259 ALA A N 1
ATOM 1852 C CA . ALA A 1 259 ? 28.037 17.809 -23.498 1.00 85.94 259 ALA A CA 1
ATOM 1853 C C . ALA A 1 259 ? 26.750 18.649 -23.494 1.00 85.94 259 ALA A C 1
ATOM 1855 O O . ALA A 1 259 ? 26.684 19.734 -24.078 1.00 85.94 259 ALA A O 1
ATOM 1856 N N . SER A 1 260 ? 25.715 18.153 -22.815 1.00 88.88 260 SER A N 1
ATOM 1857 C CA . SER A 1 260 ? 24.460 18.886 -22.621 1.00 88.88 260 SER A CA 1
ATOM 1858 C C . SER A 1 260 ? 23.805 18.533 -21.288 1.00 88.88 260 SER A C 1
ATOM 1860 O O . SER A 1 260 ? 24.011 17.447 -20.750 1.00 88.88 260 SER A O 1
ATOM 1862 N N . VAL A 1 261 ? 23.015 19.462 -20.757 1.00 91.62 261 VAL A N 1
ATOM 1863 C CA . VAL A 1 261 ? 22.174 19.244 -19.578 1.00 91.62 261 VAL A CA 1
ATOM 1864 C C . VAL A 1 261 ? 20.739 19.542 -19.985 1.00 91.62 261 VAL A C 1
ATOM 1866 O O . VAL A 1 261 ? 20.444 20.634 -20.474 1.00 91.62 261 VAL A O 1
ATOM 1869 N N . ASP A 1 262 ? 19.859 18.565 -19.814 1.00 93.88 262 ASP A N 1
ATOM 1870 C CA . ASP A 1 262 ? 18.435 18.718 -20.071 1.00 93.88 262 ASP A CA 1
ATOM 1871 C C . ASP A 1 262 ? 17.733 19.255 -18.821 1.00 93.88 262 ASP A C 1
ATOM 1873 O O . ASP A 1 262 ? 17.467 18.530 -17.861 1.00 93.88 262 ASP A O 1
ATOM 1877 N N . LEU A 1 263 ? 17.438 20.554 -18.847 1.00 93.19 263 LEU A N 1
ATOM 1878 C CA . LEU A 1 263 ? 16.742 21.256 -17.770 1.00 93.19 263 LEU A CA 1
ATOM 1879 C C . LEU A 1 263 ? 15.220 21.012 -17.789 1.00 93.19 263 LEU A C 1
ATOM 1881 O O . LEU A 1 263 ? 14.542 21.298 -16.799 1.00 93.19 263 LEU A O 1
ATOM 1885 N N . GLY A 1 264 ? 14.660 20.501 -18.893 1.00 92.38 264 GLY A N 1
ATOM 1886 C CA . GLY A 1 264 ? 13.215 20.369 -19.080 1.00 92.38 264 GLY A CA 1
ATOM 1887 C C . GLY A 1 264 ? 12.468 21.695 -18.883 1.00 92.38 264 GLY A C 1
ATOM 1888 O O . GLY A 1 264 ? 12.835 22.723 -19.452 1.00 92.38 264 GLY A O 1
ATOM 1889 N N . MET A 1 265 ? 11.412 21.675 -18.061 1.00 89.06 265 MET A N 1
ATOM 1890 C CA . MET A 1 265 ? 10.674 22.867 -17.622 1.00 89.06 265 MET A CA 1
ATOM 1891 C C . MET A 1 265 ? 10.809 23.021 -16.099 1.00 89.06 265 MET A C 1
ATOM 1893 O O . MET A 1 265 ? 9.960 22.523 -15.353 1.00 89.06 265 MET A O 1
ATOM 1897 N N . PRO A 1 266 ? 11.885 23.664 -15.614 1.00 89.19 266 PRO A N 1
ATOM 1898 C CA . PRO A 1 266 ? 12.106 23.819 -14.187 1.00 89.19 266 PRO A CA 1
ATOM 1899 C C . PRO A 1 266 ? 10.971 24.627 -13.527 1.00 89.19 266 PRO A C 1
ATOM 1901 O O . PRO A 1 266 ? 10.474 25.591 -14.122 1.00 89.19 266 PRO A O 1
ATOM 1904 N N . PRO A 1 267 ? 10.534 24.271 -12.307 1.00 89.06 267 PRO A N 1
ATOM 1905 C CA . PRO A 1 267 ? 9.619 25.103 -11.536 1.00 89.06 267 PRO A CA 1
ATOM 1906 C C . PRO A 1 267 ? 10.340 26.336 -10.972 1.00 89.06 267 PRO A C 1
ATOM 1908 O O . PRO A 1 267 ? 11.443 26.233 -10.438 1.00 89.06 267 PRO A O 1
ATOM 1911 N N . GLY A 1 268 ? 9.685 27.500 -11.003 1.00 87.75 268 GLY A N 1
ATOM 1912 C CA . GLY A 1 268 ? 10.148 28.657 -10.228 1.00 87.75 268 GLY A CA 1
ATOM 1913 C C . GLY A 1 268 ? 10.007 28.392 -8.723 1.00 87.75 268 GLY A C 1
ATOM 1914 O O . GLY A 1 268 ? 9.033 27.767 -8.296 1.00 87.75 268 GLY A O 1
ATOM 1915 N N . ALA A 1 269 ? 10.924 28.883 -7.891 1.00 87.06 269 ALA A N 1
ATOM 1916 C CA . ALA A 1 269 ? 10.943 28.559 -6.455 1.00 87.06 269 ALA A CA 1
ATOM 1917 C C . ALA A 1 269 ? 9.665 29.014 -5.704 1.00 87.06 269 ALA A C 1
ATOM 1919 O O . ALA A 1 269 ? 9.091 28.294 -4.875 1.00 87.06 269 ALA A O 1
ATOM 1920 N N . ARG A 1 270 ? 9.101 30.154 -6.123 1.00 88.19 270 ARG A N 1
ATOM 1921 C CA . ARG A 1 270 ? 7.826 30.701 -5.619 1.00 88.19 270 ARG A CA 1
ATOM 1922 C C . ARG A 1 270 ? 6.570 30.078 -6.249 1.00 88.19 270 ARG A C 1
ATOM 1924 O O . ARG A 1 270 ? 5.459 30.496 -5.926 1.00 88.19 270 ARG A O 1
ATOM 1931 N N . SER A 1 271 ? 6.712 29.107 -7.155 1.00 86.00 271 SER A N 1
ATOM 1932 C CA . SER A 1 271 ? 5.585 28.480 -7.867 1.00 86.00 271 SER A CA 1
ATOM 1933 C C . SER A 1 271 ? 4.921 27.369 -7.046 1.00 86.00 271 SER A C 1
ATOM 1935 O O . SER A 1 271 ? 5.589 26.670 -6.295 1.00 86.00 271 SER A O 1
ATOM 1937 N N . ALA A 1 272 ? 3.607 27.187 -7.200 1.00 88.50 272 ALA A N 1
ATOM 1938 C CA . ALA A 1 272 ? 2.795 26.199 -6.474 1.00 88.50 272 ALA A CA 1
ATOM 1939 C C . ALA A 1 272 ? 2.731 26.382 -4.939 1.00 88.50 272 ALA A C 1
ATOM 1941 O O . ALA A 1 272 ? 3.553 27.047 -4.309 1.00 88.50 272 ALA A O 1
ATOM 1942 N N . ALA A 1 273 ? 1.692 25.810 -4.326 1.00 92.06 273 ALA A N 1
ATOM 1943 C CA . ALA A 1 273 ? 1.520 25.806 -2.876 1.00 92.06 273 ALA A CA 1
ATOM 1944 C C . ALA A 1 273 ? 2.376 24.705 -2.221 1.00 92.06 273 ALA A C 1
ATOM 1946 O O . ALA A 1 273 ? 2.562 23.651 -2.841 1.00 92.06 273 ALA A O 1
ATOM 1947 N N . PRO A 1 274 ? 2.875 24.919 -0.987 1.00 95.75 274 PRO A N 1
ATOM 1948 C CA . PRO A 1 274 ? 3.562 23.868 -0.252 1.00 95.75 274 PRO A CA 1
ATOM 1949 C C . PRO A 1 274 ? 2.594 22.717 0.035 1.00 95.75 274 PRO A C 1
ATOM 1951 O O . PRO A 1 274 ? 1.431 22.948 0.371 1.00 95.75 274 PRO A O 1
ATOM 1954 N N . VAL A 1 275 ? 3.085 21.487 -0.071 1.00 96.75 275 VAL A N 1
ATOM 1955 C CA . VAL A 1 275 ? 2.372 20.270 0.339 1.00 96.75 275 VAL A CA 1
ATOM 1956 C C . VAL A 1 275 ? 3.167 19.637 1.468 1.00 96.75 275 VAL A C 1
ATOM 1958 O O . VAL A 1 275 ? 4.384 19.559 1.367 1.00 96.75 275 VAL A O 1
ATOM 1961 N N . LEU A 1 276 ? 2.503 19.205 2.541 1.00 95.69 276 LEU A N 1
ATOM 1962 C CA . LEU A 1 276 ? 3.145 18.522 3.667 1.00 95.69 276 LEU A CA 1
ATOM 1963 C C . LEU A 1 276 ? 2.761 17.048 3.640 1.00 95.69 276 LEU A C 1
ATOM 1965 O O . LEU A 1 276 ? 1.579 16.733 3.518 1.00 95.69 276 LEU A O 1
ATOM 1969 N N . SER A 1 277 ? 3.751 16.166 3.749 1.00 93.06 277 SER A N 1
ATOM 1970 C CA . SER A 1 277 ? 3.553 14.716 3.689 1.00 93.06 277 SER A CA 1
ATOM 1971 C C . SER A 1 277 ? 3.928 14.009 4.988 1.00 93.06 277 SER A C 1
ATOM 1973 O O . SER A 1 277 ? 3.248 13.060 5.367 1.00 93.06 277 SER A O 1
ATOM 1975 N N . ALA A 1 278 ? 4.970 14.461 5.690 1.00 90.75 278 ALA A N 1
ATOM 1976 C CA . ALA A 1 278 ? 5.397 13.852 6.948 1.00 90.75 278 ALA A CA 1
ATOM 1977 C C . ALA A 1 278 ? 6.205 14.819 7.823 1.00 90.75 278 ALA A C 1
ATOM 1979 O O . ALA A 1 278 ? 6.686 15.855 7.366 1.00 90.75 278 ALA A O 1
ATOM 1980 N N . ILE A 1 279 ? 6.389 14.449 9.089 1.00 90.31 279 ILE A N 1
ATOM 1981 C CA . ILE A 1 279 ? 7.263 15.137 10.039 1.00 90.31 279 ILE A CA 1
ATOM 1982 C C . ILE A 1 279 ? 8.054 14.112 10.849 1.00 90.31 279 ILE A C 1
ATOM 1984 O O . ILE A 1 279 ? 7.516 13.073 11.224 1.00 90.31 279 ILE A O 1
ATOM 1988 N N . SER A 1 280 ? 9.327 14.394 11.117 1.00 89.94 280 SER A N 1
ATOM 1989 C CA . SER A 1 280 ? 10.204 13.505 11.876 1.00 89.94 280 SER A CA 1
ATOM 1990 C C . SER A 1 280 ? 11.183 14.294 12.758 1.00 89.94 280 SER A C 1
ATOM 1992 O O . SER A 1 280 ? 11.879 15.172 12.245 1.00 89.94 280 SER A O 1
ATOM 1994 N N . PRO A 1 281 ? 11.274 14.003 14.070 1.00 87.12 281 PRO A N 1
ATOM 1995 C CA . PRO A 1 281 ? 10.354 13.144 14.816 1.00 87.12 281 PRO A CA 1
ATOM 1996 C C . PRO A 1 281 ? 8.967 13.805 14.940 1.00 87.12 281 PRO A C 1
ATOM 1998 O O . PRO A 1 281 ? 8.851 15.026 14.903 1.00 87.12 281 PRO A O 1
ATOM 2001 N N . GLY A 1 282 ? 7.907 13.015 15.135 1.00 82.56 282 GLY A N 1
ATOM 2002 C CA . GLY A 1 282 ? 6.550 13.547 15.358 1.00 82.56 282 GLY A CA 1
ATOM 2003 C C . GLY A 1 282 ? 6.300 14.127 16.756 1.00 82.56 282 GLY A C 1
ATOM 2004 O O . GLY A 1 282 ? 5.311 14.830 16.969 1.00 82.56 282 GLY A O 1
ATOM 2005 N N . ARG A 1 283 ? 7.202 13.864 17.711 1.00 83.06 283 ARG A N 1
ATOM 2006 C CA . ARG A 1 283 ? 7.162 14.389 19.088 1.00 83.06 283 ARG A CA 1
ATOM 2007 C C . ARG A 1 283 ? 8.521 14.940 19.539 1.00 83.06 283 ARG A C 1
ATOM 2009 O O . ARG A 1 283 ? 9.153 14.362 20.426 1.00 83.06 283 ARG A O 1
ATOM 2016 N N . PRO A 1 284 ? 9.005 16.016 18.917 1.00 87.62 284 PRO A N 1
ATOM 2017 C CA . PRO A 1 284 ? 10.263 16.621 19.315 1.00 87.62 284 PRO A CA 1
ATOM 2018 C C . PRO A 1 284 ? 10.206 17.222 20.726 1.00 87.62 284 PRO A C 1
ATOM 2020 O O . PRO A 1 284 ? 9.185 17.746 21.182 1.00 87.62 284 PRO A O 1
ATOM 2023 N N . ARG A 1 285 ? 11.341 17.170 21.413 1.00 88.88 285 ARG A N 1
ATOM 2024 C CA . ARG A 1 285 ? 11.649 17.970 22.600 1.00 88.88 285 ARG A CA 1
ATOM 2025 C C . ARG A 1 285 ? 12.241 19.308 22.190 1.00 88.88 285 ARG A C 1
ATOM 2027 O O . ARG A 1 285 ? 12.729 19.455 21.070 1.00 88.88 285 ARG A O 1
ATOM 2034 N N . ALA A 1 286 ? 12.241 20.275 23.098 1.00 90.75 286 ALA A N 1
ATOM 2035 C CA . ALA A 1 286 ? 12.938 21.531 22.879 1.00 90.75 286 ALA A CA 1
ATOM 2036 C C . ALA A 1 286 ? 14.413 21.253 22.529 1.00 90.75 286 ALA A C 1
ATOM 2038 O O . ALA A 1 286 ? 15.124 20.568 23.264 1.00 90.75 286 ALA A O 1
ATOM 2039 N N . GLY A 1 287 ? 14.865 21.782 21.393 1.00 87.06 287 GLY A N 1
ATOM 2040 C CA . GLY A 1 287 ? 16.207 21.565 20.857 1.00 87.06 287 GLY A CA 1
ATOM 2041 C C . GLY A 1 287 ? 16.341 20.417 19.850 1.00 87.06 287 GLY A C 1
ATOM 2042 O O . GLY A 1 287 ? 17.356 20.365 19.157 1.00 87.06 287 GLY A O 1
ATOM 2043 N N . ASP A 1 288 ? 15.345 19.539 19.707 1.00 88.75 288 ASP A N 1
ATOM 2044 C CA . ASP A 1 288 ? 15.401 18.469 18.708 1.00 88.75 288 ASP A CA 1
ATOM 2045 C C . ASP A 1 288 ? 15.377 19.041 17.282 1.00 88.75 288 ASP A C 1
ATOM 2047 O O . ASP A 1 288 ? 14.695 20.031 16.991 1.00 88.75 288 ASP A O 1
ATOM 2051 N N . VAL A 1 289 ? 16.112 18.384 16.380 1.00 89.56 289 VAL A N 1
ATOM 2052 C CA . VAL A 1 289 ? 16.108 18.685 14.944 1.00 89.56 289 VAL A CA 1
ATOM 2053 C C . VAL A 1 289 ? 14.884 18.035 14.307 1.00 89.56 289 VAL A C 1
ATOM 2055 O O . VAL A 1 289 ? 14.778 16.809 14.261 1.00 89.56 289 VAL A O 1
ATOM 2058 N N . VAL A 1 290 ? 13.981 18.863 13.792 1.00 92.31 290 VAL A N 1
ATOM 2059 C CA . VAL A 1 290 ? 12.724 18.446 13.170 1.00 92.31 290 VAL A CA 1
ATOM 2060 C C . VAL A 1 290 ? 12.814 18.614 11.667 1.00 92.31 290 VAL A C 1
ATOM 2062 O O . VAL A 1 290 ? 13.174 19.683 11.177 1.00 92.31 290 VAL A O 1
ATOM 2065 N N . ARG A 1 291 ? 12.445 17.562 10.942 1.00 94.69 291 ARG A N 1
ATOM 2066 C CA . ARG A 1 291 ? 12.347 17.514 9.486 1.00 94.69 291 ARG A CA 1
ATOM 2067 C C . ARG A 1 291 ? 10.892 17.458 9.084 1.00 94.69 291 ARG A C 1
ATOM 2069 O O . ARG A 1 291 ? 10.147 16.614 9.568 1.00 94.69 291 ARG A O 1
ATOM 2076 N N . VAL A 1 292 ? 10.499 18.349 8.192 1.00 96.62 292 VAL A N 1
ATOM 2077 C CA . VAL A 1 292 ? 9.168 18.397 7.599 1.00 96.62 292 VAL A CA 1
ATOM 2078 C C . VAL A 1 292 ? 9.322 18.013 6.142 1.00 96.62 292 VAL A C 1
ATOM 2080 O O . VAL A 1 292 ? 9.966 18.736 5.389 1.00 96.62 292 VAL A O 1
ATOM 2083 N N . TYR A 1 293 ? 8.744 16.883 5.760 1.00 97.31 293 TYR A N 1
ATOM 2084 C CA . TYR A 1 293 ? 8.764 16.381 4.395 1.00 97.31 293 TYR A CA 1
ATOM 2085 C C . TYR A 1 293 ? 7.530 16.848 3.635 1.00 97.31 293 TYR A C 1
ATOM 2087 O O . TYR A 1 293 ? 6.449 17.030 4.208 1.00 97.31 293 TYR A O 1
ATOM 2095 N N . GLY A 1 294 ? 7.690 17.037 2.333 1.00 96.38 294 GLY A N 1
ATOM 2096 C CA . GLY A 1 294 ? 6.653 17.615 1.507 1.00 96.38 294 GLY A CA 1
ATOM 2097 C C . GLY A 1 294 ? 7.092 17.873 0.078 1.00 96.38 294 GLY A C 1
ATOM 2098 O O . GLY A 1 294 ? 7.990 17.223 -0.447 1.00 96.38 294 GLY A O 1
ATOM 2099 N N . GLU A 1 295 ? 6.437 18.843 -0.545 1.00 95.75 295 GLU A N 1
ATOM 2100 C CA . GLU A 1 295 ? 6.764 19.315 -1.884 1.00 95.75 295 GLU A CA 1
ATOM 2101 C C . GLU A 1 295 ? 6.621 20.834 -1.985 1.00 95.75 295 GLU A C 1
ATOM 2103 O O . GLU A 1 295 ? 5.850 21.467 -1.254 1.00 95.75 295 GLU A O 1
ATOM 2108 N N . ASN A 1 296 ? 7.291 21.394 -2.993 1.00 94.19 296 ASN A N 1
ATOM 2109 C CA . ASN A 1 296 ? 7.185 22.785 -3.433 1.00 94.19 296 ASN A CA 1
ATOM 2110 C C . ASN A 1 296 ? 7.670 23.807 -2.399 1.00 94.19 296 ASN A C 1
ATOM 2112 O O . ASN A 1 296 ? 7.195 24.947 -2.412 1.00 94.19 296 ASN A O 1
ATOM 2116 N N . PHE A 1 297 ? 8.601 23.435 -1.521 1.00 96.00 297 PHE A N 1
ATOM 2117 C CA . PHE A 1 297 ? 9.277 24.405 -0.661 1.00 96.00 297 PHE A CA 1
ATOM 2118 C C . PHE A 1 297 ? 10.215 25.297 -1.480 1.00 96.00 297 PHE A C 1
ATOM 2120 O O . PHE A 1 297 ? 10.735 24.885 -2.517 1.00 96.00 297 PHE A O 1
ATOM 2127 N N . ASP A 1 298 ? 10.396 26.537 -1.033 1.00 94.12 298 ASP A N 1
ATOM 2128 C CA . ASP A 1 298 ? 11.253 27.509 -1.715 1.00 94.12 298 ASP A CA 1
ATOM 2129 C C . ASP A 1 298 ? 12.708 27.320 -1.277 1.00 94.12 298 ASP A C 1
ATOM 2131 O O . ASP A 1 298 ? 13.096 27.838 -0.234 1.00 94.12 298 ASP A O 1
ATOM 2135 N N . ALA A 1 299 ? 13.491 26.531 -2.010 1.00 93.69 299 ALA A N 1
ATOM 2136 C CA . ALA A 1 299 ? 14.879 26.255 -1.637 1.00 93.69 299 ALA A CA 1
ATOM 2137 C C . ALA A 1 299 ? 15.862 27.313 -2.147 1.00 93.69 299 ALA A C 1
ATOM 2139 O O . ALA A 1 299 ? 16.979 27.385 -1.649 1.00 93.69 299 ALA A O 1
ATOM 2140 N N . VAL A 1 300 ? 15.452 28.135 -3.115 1.00 92.00 300 VAL A N 1
ATOM 2141 C CA . VAL A 1 300 ? 16.302 29.167 -3.719 1.00 92.00 300 VAL A CA 1
ATOM 2142 C C . VAL A 1 300 ? 16.288 30.432 -2.871 1.00 92.00 300 VAL A C 1
ATOM 2144 O O . VAL A 1 300 ? 17.342 30.880 -2.435 1.00 92.00 300 VAL A O 1
ATOM 2147 N N . ASP A 1 301 ? 15.108 30.978 -2.559 1.00 89.38 301 ASP A N 1
ATOM 2148 C CA . ASP A 1 301 ? 15.009 32.198 -1.750 1.00 89.38 301 ASP A CA 1
ATOM 2149 C C . ASP A 1 301 ? 15.227 31.925 -0.250 1.00 89.38 301 ASP A C 1
ATOM 2151 O O . ASP A 1 301 ? 15.394 32.860 0.533 1.00 89.38 301 ASP A O 1
ATOM 2155 N N . ALA A 1 302 ? 15.183 30.660 0.183 1.00 85.44 302 ALA A N 1
ATOM 2156 C CA . ALA A 1 302 ? 15.539 30.239 1.544 1.00 85.44 302 ALA A CA 1
ATOM 2157 C C . ALA A 1 302 ? 16.935 29.600 1.632 1.00 85.44 302 ALA A C 1
ATOM 2159 O O . ALA A 1 302 ? 17.215 28.850 2.574 1.00 85.44 302 ALA A O 1
ATOM 2160 N N . ALA A 1 303 ? 17.784 29.859 0.638 1.00 83.50 303 ALA A N 1
ATOM 2161 C CA . ALA A 1 303 ? 19.196 29.544 0.703 1.00 83.50 303 ALA A CA 1
ATOM 2162 C C . ALA A 1 303 ? 19.953 30.678 1.393 1.00 83.50 303 ALA A C 1
ATOM 2164 O O . ALA A 1 303 ? 19.736 31.860 1.120 1.00 83.50 303 ALA A O 1
ATOM 2165 N N . ALA A 1 304 ? 20.876 30.306 2.268 1.00 80.44 304 ALA A N 1
ATOM 2166 C CA . ALA A 1 304 ? 21.812 31.236 2.867 1.00 80.44 304 ALA A CA 1
ATOM 2167 C C . ALA A 1 304 ? 23.132 30.516 3.109 1.00 80.44 304 ALA A C 1
ATOM 2169 O O . ALA A 1 304 ? 23.136 29.381 3.588 1.00 80.44 304 ALA A O 1
ATOM 2170 N N . CYS A 1 305 ? 24.231 31.189 2.788 1.00 77.25 305 CYS A N 1
ATOM 2171 C CA . CYS A 1 305 ? 25.559 30.665 3.059 1.00 77.25 305 CYS A CA 1
ATOM 2172 C C . CYS A 1 305 ? 25.906 30.919 4.516 1.00 77.25 305 CYS A C 1
ATOM 2174 O O . CYS A 1 305 ? 25.673 32.017 5.034 1.00 77.25 305 CYS A O 1
ATOM 2176 N N . ALA A 1 306 ? 26.469 29.913 5.170 1.00 66.12 306 ALA A N 1
ATOM 2177 C CA . ALA A 1 306 ? 27.165 30.145 6.418 1.00 66.12 306 ALA A CA 1
ATOM 2178 C C . ALA A 1 306 ? 28.404 31.004 6.117 1.00 66.12 306 ALA A C 1
ATOM 2180 O O . ALA A 1 306 ? 29.064 30.794 5.099 1.00 66.12 306 ALA A O 1
ATOM 2181 N N . GLY A 1 307 ? 28.739 31.985 6.960 1.00 59.56 307 GLY A N 1
ATOM 2182 C CA . GLY A 1 307 ? 30.045 32.642 6.848 1.00 59.56 307 GLY A CA 1
ATOM 2183 C C . GLY A 1 307 ? 31.214 31.648 6.993 1.00 59.56 307 GLY A C 1
ATOM 2184 O O . GLY A 1 307 ? 31.019 30.461 7.243 1.00 59.56 307 GLY A O 1
ATOM 2185 N N . GLU A 1 308 ? 32.458 32.136 6.921 1.00 54.94 308 GLU A N 1
ATOM 2186 C CA . GLU A 1 308 ? 33.700 31.334 7.050 1.00 54.94 308 GLU A CA 1
ATOM 2187 C C . GLU A 1 308 ? 33.883 30.630 8.423 1.00 54.94 308 GLU A C 1
ATOM 2189 O O . GLU A 1 308 ? 34.946 30.082 8.713 1.00 54.94 308 GLU A O 1
ATOM 2194 N N . THR A 1 309 ? 32.884 30.653 9.310 1.00 50.81 309 THR A N 1
ATOM 2195 C CA . THR A 1 309 ? 32.958 30.085 10.660 1.00 50.81 309 THR A CA 1
ATOM 2196 C C . THR A 1 309 ? 31.967 28.943 10.845 1.00 50.81 309 THR A C 1
ATOM 2198 O O . THR A 1 309 ? 30.766 29.110 10.639 1.00 50.81 309 THR A O 1
ATOM 2201 N N . ALA A 1 310 ? 32.482 27.796 11.301 1.00 53.78 310 ALA A N 1
ATOM 2202 C CA . ALA A 1 310 ? 31.703 26.621 11.687 1.00 53.78 310 ALA A CA 1
ATOM 2203 C C . ALA A 1 310 ? 30.569 26.970 12.684 1.00 53.78 310 ALA A C 1
ATOM 2205 O O . ALA A 1 310 ? 30.679 27.943 13.440 1.00 53.78 310 ALA A O 1
ATOM 2206 N N . PRO A 1 311 ? 29.485 26.173 12.734 1.00 56.84 311 PRO A N 1
ATOM 2207 C CA . PRO A 1 311 ? 28.365 26.383 13.644 1.00 56.84 311 PRO A CA 1
ATOM 2208 C C . PRO A 1 311 ? 28.852 26.464 15.094 1.00 56.84 311 PRO A C 1
ATOM 2210 O O . PRO A 1 311 ? 29.679 25.671 15.538 1.00 56.84 311 PRO A O 1
ATOM 2213 N N . ALA A 1 312 ? 28.291 27.402 15.862 1.00 56.62 312 ALA A N 1
ATOM 2214 C CA . ALA A 1 312 ? 28.670 27.649 17.257 1.00 56.62 312 ALA A CA 1
ATOM 2215 C C . ALA A 1 312 ? 28.468 26.434 18.188 1.00 56.62 312 ALA A C 1
ATOM 2217 O O . ALA A 1 312 ? 28.924 26.439 19.332 1.00 56.62 312 ALA A O 1
ATOM 2218 N N . THR A 1 313 ? 27.743 25.404 17.741 1.00 65.69 313 THR A N 1
ATOM 2219 C CA . THR A 1 313 ? 27.493 24.166 18.482 1.00 65.69 313 THR A CA 1
ATOM 2220 C C . THR A 1 313 ? 27.523 22.981 17.513 1.00 65.69 313 THR A C 1
ATOM 2222 O O . THR A 1 313 ? 26.667 22.930 16.625 1.00 65.69 313 THR A O 1
ATOM 2225 N N . PRO A 1 314 ? 28.458 22.024 17.681 1.00 66.62 314 PRO A N 1
ATOM 2226 C CA . PRO A 1 314 ? 28.473 20.804 16.887 1.00 66.62 314 PRO A CA 1
ATOM 2227 C C . PRO A 1 314 ? 27.155 20.038 17.016 1.00 66.62 314 PRO A C 1
ATOM 2229 O O . PRO A 1 314 ? 26.483 20.107 18.049 1.00 66.62 314 PRO A O 1
ATOM 2232 N N . CYS A 1 315 ? 26.797 19.279 15.988 1.00 66.88 315 CYS A N 1
ATOM 2233 C CA . CYS A 1 315 ? 25.589 18.464 15.897 1.00 66.88 315 CYS A CA 1
ATOM 2234 C C . CYS A 1 315 ? 24.271 19.236 15.910 1.00 66.88 315 CYS A C 1
ATOM 2236 O O . CYS A 1 315 ? 23.205 18.628 16.037 1.00 66.88 315 CYS A O 1
ATOM 2238 N N . SER A 1 316 ? 24.310 20.562 15.815 1.00 68.56 316 SER A N 1
ATOM 2239 C CA . SER A 1 316 ? 23.104 21.372 15.763 1.00 68.56 316 SER A CA 1
ATOM 2240 C C . SER A 1 316 ? 22.744 21.660 14.318 1.00 68.56 316 SER A C 1
ATOM 2242 O O . SER A 1 316 ? 23.577 22.168 13.589 1.00 68.56 316 SER A O 1
ATOM 2244 N N . ALA A 1 317 ? 21.491 21.461 13.903 1.00 60.31 317 ALA A N 1
ATOM 2245 C CA . ALA A 1 317 ? 21.027 22.089 12.661 1.00 60.31 317 ALA A CA 1
ATOM 2246 C C . ALA A 1 317 ? 21.072 23.632 12.743 1.00 60.31 317 ALA A C 1
ATOM 2248 O O . ALA A 1 317 ? 21.009 24.296 11.712 1.00 60.31 317 ALA A O 1
ATOM 2249 N N . GLU A 1 318 ? 21.224 24.208 13.948 1.00 67.88 318 GLU A N 1
ATOM 2250 C CA . GLU A 1 318 ? 21.286 25.653 14.138 1.00 67.88 318 GLU A CA 1
ATOM 2251 C C . GLU A 1 318 ? 22.454 26.256 13.380 1.00 67.88 318 GLU A C 1
ATOM 2253 O O . GLU A 1 318 ? 23.629 25.961 13.606 1.00 67.88 318 GLU A O 1
ATOM 2258 N N . ASN A 1 319 ? 22.087 27.184 12.516 1.00 70.50 319 ASN A N 1
ATOM 2259 C CA . ASN A 1 319 ? 22.962 28.216 12.032 1.00 70.50 319 ASN A CA 1
ATOM 2260 C C . ASN A 1 319 ? 22.178 29.533 12.165 1.00 70.50 319 ASN A C 1
ATOM 2262 O O . ASN A 1 319 ? 21.298 29.803 11.345 1.00 70.50 319 ASN A O 1
ATOM 2266 N N . PRO A 1 320 ? 22.412 30.317 13.236 1.00 73.25 320 PRO A N 1
ATOM 2267 C CA . PRO A 1 320 ? 21.669 31.551 13.489 1.00 73.25 320 PRO A CA 1
ATOM 2268 C C . PRO A 1 320 ? 21.780 32.576 12.356 1.00 73.25 320 PRO A C 1
ATOM 2270 O O . PRO A 1 320 ? 20.858 33.371 12.164 1.00 73.25 320 PRO A O 1
ATOM 2273 N N . GLU A 1 321 ? 22.879 32.556 11.598 1.00 74.19 321 GLU A N 1
ATOM 2274 C CA . GLU A 1 321 ? 23.066 33.416 10.428 1.00 74.19 321 GLU A CA 1
ATOM 2275 C C . GLU A 1 321 ? 22.130 32.989 9.295 1.00 74.19 321 GLU A C 1
ATOM 2277 O O . GLU A 1 321 ? 21.385 33.822 8.779 1.00 74.19 321 GLU A O 1
ATOM 2282 N N . VAL A 1 322 ? 22.069 31.685 9.002 1.00 80.25 322 VAL A N 1
ATOM 2283 C CA . VAL A 1 322 ? 21.138 31.111 8.014 1.00 80.25 322 VAL A CA 1
ATOM 2284 C C . VAL A 1 322 ? 19.686 31.347 8.420 1.00 80.25 322 VAL A C 1
ATOM 2286 O O . VAL A 1 322 ? 18.889 31.808 7.608 1.00 80.25 322 VAL A O 1
ATOM 2289 N N . GLU A 1 323 ? 19.326 31.116 9.686 1.00 83.44 323 GLU A N 1
ATOM 2290 C CA . GLU A 1 323 ? 17.967 31.388 10.167 1.00 83.44 323 GLU A CA 1
ATOM 2291 C C . GLU A 1 323 ? 17.613 32.878 10.033 1.00 83.44 323 GLU A C 1
ATOM 2293 O O . GLU A 1 323 ? 16.501 33.231 9.631 1.00 83.44 323 GLU A O 1
ATOM 2298 N N . THR A 1 324 ? 18.557 33.769 10.348 1.00 84.00 324 THR A N 1
ATOM 2299 C CA . THR A 1 324 ? 18.362 35.217 10.220 1.00 84.00 324 THR A CA 1
ATOM 2300 C C . THR A 1 324 ? 18.193 35.626 8.761 1.00 84.00 324 THR A C 1
ATOM 2302 O O . THR A 1 324 ? 17.300 36.420 8.461 1.00 84.00 324 THR A O 1
ATOM 2305 N N . ALA A 1 325 ? 18.992 35.076 7.850 1.00 83.25 325 ALA A N 1
ATOM 2306 C CA . ALA A 1 325 ? 18.871 35.352 6.424 1.00 83.25 325 ALA A CA 1
ATOM 2307 C C . ALA A 1 325 ? 17.535 34.823 5.873 1.00 83.25 325 ALA A C 1
ATOM 2309 O O . ALA A 1 325 ? 16.777 35.572 5.258 1.00 83.25 325 ALA A O 1
ATOM 2310 N N . ASN A 1 326 ? 17.156 33.592 6.226 1.00 87.88 326 ASN A N 1
ATOM 2311 C CA . ASN A 1 326 ? 15.877 32.994 5.835 1.00 87.88 326 ASN A CA 1
ATOM 2312 C C . ASN A 1 326 ? 14.670 33.736 6.423 1.00 87.88 326 ASN A C 1
ATOM 2314 O O . ASN A 1 326 ? 13.606 33.814 5.805 1.00 87.88 326 ASN A O 1
ATOM 2318 N N . ARG A 1 327 ? 14.827 34.351 7.599 1.00 90.62 327 ARG A N 1
ATOM 2319 C CA . ARG A 1 327 ? 13.838 35.272 8.172 1.00 90.62 327 ARG A CA 1
ATOM 2320 C C . ARG A 1 327 ? 13.702 36.559 7.363 1.00 90.62 327 ARG A C 1
ATOM 2322 O O . ARG A 1 327 ? 12.590 37.073 7.248 1.00 90.62 327 ARG A O 1
ATOM 2329 N N . GLN A 1 328 ? 14.801 37.090 6.826 1.00 89.94 328 GLN A N 1
ATOM 2330 C CA . GLN A 1 328 ? 14.793 38.304 6.006 1.00 89.94 328 GLN A CA 1
ATOM 2331 C C . GLN A 1 328 ? 14.144 38.061 4.642 1.00 89.94 328 GLN A C 1
ATOM 2333 O O . GLN A 1 328 ? 13.281 38.841 4.238 1.00 89.94 328 GLN A O 1
ATOM 2338 N N . THR A 1 329 ? 14.496 36.967 3.959 1.00 89.06 329 THR A N 1
ATOM 2339 C CA . THR A 1 329 ? 13.859 36.594 2.683 1.00 89.06 329 THR A CA 1
ATOM 2340 C C . THR A 1 329 ? 12.408 36.165 2.891 1.00 89.06 329 THR A C 1
ATOM 2342 O O . THR A 1 329 ? 11.537 36.410 2.044 1.00 89.06 329 THR A O 1
ATOM 2345 N N . ASN A 1 330 ? 12.136 35.573 4.062 1.00 90.75 330 ASN A N 1
ATOM 2346 C CA . ASN A 1 330 ? 10.827 35.128 4.517 1.00 90.75 330 ASN A CA 1
ATOM 2347 C C . ASN A 1 330 ? 10.162 34.192 3.491 1.00 90.75 330 ASN A C 1
ATOM 2349 O O . ASN A 1 330 ? 8.938 34.204 3.323 1.00 90.75 330 ASN A O 1
ATOM 2353 N N . ALA A 1 331 ? 10.972 33.423 2.764 1.00 93.06 331 ALA A N 1
ATOM 2354 C CA . ALA A 1 331 ? 10.529 32.573 1.667 1.00 93.06 331 ALA A CA 1
ATOM 2355 C C . ALA A 1 331 ? 9.631 31.437 2.178 1.00 93.06 331 ALA A C 1
ATOM 2357 O O . ALA A 1 331 ? 8.468 31.331 1.779 1.00 93.06 331 ALA A O 1
ATOM 2358 N N . ASN A 1 332 ? 10.113 30.697 3.181 1.00 95.25 332 ASN A N 1
ATOM 2359 C CA . ASN A 1 332 ? 9.342 29.712 3.938 1.00 95.25 332 ASN A CA 1
ATOM 2360 C C . ASN A 1 332 ? 9.189 30.176 5.390 1.00 95.25 332 ASN A C 1
ATOM 2362 O O . ASN A 1 332 ? 10.151 30.613 6.021 1.00 95.25 332 ASN A O 1
ATOM 2366 N N . ARG A 1 333 ? 7.980 30.060 5.939 1.00 95.62 333 ARG A N 1
ATOM 2367 C CA . ARG A 1 333 ? 7.675 30.421 7.328 1.00 95.62 333 ARG A CA 1
ATOM 2368 C C . ARG A 1 333 ? 6.853 29.333 7.990 1.00 95.62 333 ARG A C 1
ATOM 2370 O O . ARG A 1 333 ? 5.790 28.977 7.476 1.00 95.62 333 ARG A O 1
ATOM 2377 N N . LEU A 1 334 ? 7.322 28.884 9.146 1.00 96.56 334 LEU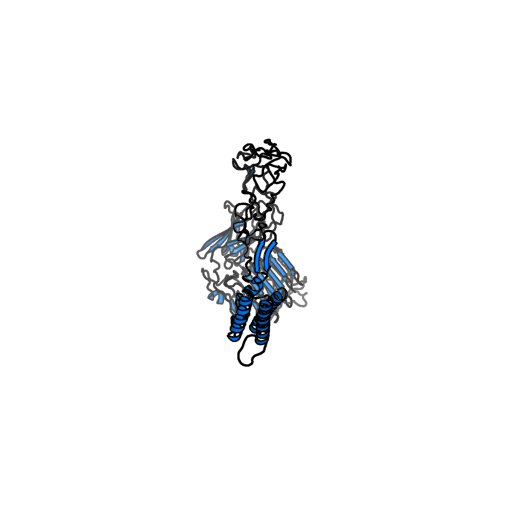 A N 1
ATOM 2378 C CA . LEU A 1 334 ? 6.686 27.866 9.965 1.00 96.56 334 LEU A CA 1
ATOM 2379 C C . LEU A 1 334 ? 5.971 28.549 11.135 1.00 96.56 334 LEU A C 1
ATOM 2381 O O . LEU A 1 334 ? 6.533 29.421 11.797 1.00 96.56 334 LEU A O 1
ATOM 2385 N N . LEU A 1 335 ? 4.726 28.169 11.388 1.00 96.38 335 LEU A N 1
ATOM 2386 C CA . LEU A 1 335 ? 3.941 28.635 12.523 1.00 96.38 335 LEU A CA 1
ATOM 2387 C C . LEU A 1 335 ? 3.470 27.420 13.319 1.00 96.38 335 LEU A C 1
ATOM 2389 O O . LEU A 1 335 ? 2.782 26.554 12.787 1.00 96.38 335 LEU A O 1
ATOM 2393 N N . LEU A 1 336 ? 3.839 27.378 14.594 1.00 96.19 336 LEU A N 1
ATOM 2394 C CA . LEU A 1 336 ? 3.322 26.416 15.556 1.00 96.19 336 LEU A CA 1
ATOM 2395 C C . LEU A 1 336 ? 2.144 27.042 16.293 1.00 96.19 336 LEU A C 1
ATOM 2397 O O . LEU A 1 336 ? 2.265 28.144 16.840 1.00 96.19 336 LEU A O 1
ATOM 2401 N N . THR A 1 337 ? 1.021 26.333 16.318 1.00 95.62 337 THR A N 1
ATOM 2402 C CA . THR A 1 337 ? -0.198 26.747 17.026 1.00 95.62 337 THR A CA 1
ATOM 2403 C C . THR A 1 337 ? -0.765 25.612 17.866 1.00 95.62 337 THR A C 1
ATOM 2405 O O . THR A 1 337 ? -0.483 24.446 17.603 1.00 95.62 337 THR A O 1
ATOM 2408 N N . THR A 1 338 ? -1.559 25.941 18.882 1.00 91.94 338 THR A N 1
ATOM 2409 C CA . THR A 1 338 ? -2.428 24.968 19.557 1.00 91.94 338 THR A CA 1
ATOM 2410 C C . THR A 1 338 ? -3.599 24.584 18.647 1.00 91.94 338 THR A C 1
ATOM 2412 O O . THR A 1 338 ? -3.881 25.286 17.675 1.00 91.94 338 THR A O 1
ATOM 2415 N N . LEU A 1 339 ? -4.324 23.506 18.971 1.00 87.19 339 LEU A N 1
ATOM 2416 C CA . LEU A 1 339 ? -5.524 23.099 18.216 1.00 87.19 339 LEU A CA 1
ATOM 2417 C C . LEU A 1 339 ? -6.584 24.212 18.113 1.00 87.19 339 LEU A C 1
ATOM 2419 O O . LEU A 1 339 ? -7.237 24.344 17.082 1.00 87.19 339 LEU A O 1
ATOM 2423 N N . ASP A 1 340 ? -6.698 25.057 19.140 1.00 89.00 340 ASP A N 1
ATOM 2424 C CA . ASP A 1 340 ? -7.622 26.200 19.167 1.00 89.00 340 ASP A CA 1
ATOM 2425 C C . ASP A 1 340 ? -7.084 27.442 18.419 1.00 89.00 340 ASP A C 1
ATOM 2427 O O . ASP A 1 340 ? -7.679 28.520 18.476 1.00 89.00 340 ASP A O 1
ATOM 2431 N N . GLY A 1 341 ? -5.936 27.328 17.738 1.00 88.75 341 GLY A N 1
ATOM 2432 C CA . GLY A 1 341 ? -5.310 28.406 16.965 1.00 88.75 341 GLY A CA 1
ATOM 2433 C C . GLY A 1 341 ? -4.475 29.394 17.788 1.00 88.75 341 GLY A C 1
ATOM 2434 O O . GLY A 1 341 ? -4.092 30.451 17.281 1.00 88.75 341 GLY A O 1
ATOM 2435 N N . GLY A 1 342 ? -4.172 29.082 19.052 1.00 93.75 342 GLY A N 1
ATOM 2436 C CA . GLY A 1 342 ? -3.302 29.903 19.895 1.00 93.75 342 GLY A CA 1
ATOM 2437 C C . GLY A 1 342 ? -1.847 29.863 19.405 1.00 93.75 342 GLY A C 1
ATOM 2438 O O . GLY A 1 342 ? -1.341 28.773 19.139 1.00 93.75 342 GLY A O 1
ATOM 2439 N N . PRO A 1 343 ? -1.142 31.003 19.275 1.00 94.31 343 PRO A N 1
ATOM 2440 C CA . PRO A 1 343 ? 0.225 31.018 18.761 1.00 94.31 343 PRO A CA 1
ATOM 2441 C C . PRO A 1 343 ? 1.209 30.426 19.776 1.00 94.31 343 PRO A C 1
ATOM 2443 O O . PRO A 1 343 ? 1.214 30.821 20.941 1.00 94.31 343 PRO A O 1
ATOM 2446 N N . VAL A 1 344 ? 2.078 29.525 19.315 1.00 94.50 344 VAL A N 1
ATOM 2447 C CA . VAL A 1 344 ? 3.175 28.950 20.112 1.00 94.50 344 VAL A CA 1
ATOM 2448 C C . VAL A 1 344 ? 4.512 29.546 19.686 1.00 94.50 344 VAL A C 1
ATOM 2450 O O . VAL A 1 344 ? 5.218 30.126 20.506 1.00 94.50 344 VAL A O 1
ATOM 2453 N N . ALA A 1 345 ? 4.851 29.458 18.398 1.00 95.12 345 ALA A N 1
ATOM 2454 C CA . ALA A 1 345 ? 6.090 30.020 17.863 1.00 95.12 345 ALA A CA 1
ATOM 2455 C C . ALA A 1 345 ? 5.979 30.316 16.363 1.00 95.12 345 ALA A C 1
ATOM 2457 O O . ALA A 1 345 ? 5.300 29.601 15.631 1.00 95.12 345 ALA A O 1
ATOM 2458 N N . THR A 1 346 ? 6.684 31.347 15.896 1.00 95.19 346 THR A N 1
ATOM 2459 C CA . THR A 1 346 ? 6.972 31.557 14.468 1.00 95.19 346 THR A CA 1
ATOM 2460 C C . THR A 1 346 ? 8.444 31.265 14.236 1.00 95.19 346 THR A C 1
ATOM 2462 O O . THR A 1 346 ? 9.292 31.861 14.898 1.00 95.19 346 THR A O 1
ATOM 2465 N N . LEU A 1 347 ? 8.732 30.357 13.311 1.00 93.81 347 LEU A N 1
ATOM 2466 C CA . LEU A 1 347 ? 10.059 29.809 13.062 1.00 93.81 347 LEU A CA 1
ATOM 2467 C C . LEU A 1 347 ? 10.416 29.946 11.580 1.00 93.81 347 LEU A C 1
ATOM 2469 O O . LEU A 1 347 ? 9.542 30.031 10.709 1.00 93.81 347 LEU A O 1
ATOM 2473 N N . TYR A 1 348 ? 11.716 29.930 11.312 1.00 92.31 348 TYR A N 1
ATOM 2474 C CA . TYR A 1 348 ? 12.282 29.945 9.970 1.00 92.31 348 TYR A CA 1
ATOM 2475 C C . TYR A 1 348 ? 13.199 28.733 9.821 1.00 92.31 348 TYR A C 1
ATOM 2477 O O . TYR A 1 348 ? 13.879 28.372 10.784 1.00 92.31 348 TYR A O 1
ATOM 2485 N N . PRO A 1 349 ? 13.171 28.055 8.666 1.00 92.69 349 PRO A N 1
ATOM 2486 C CA . PRO A 1 349 ? 13.939 26.837 8.489 1.00 92.69 349 PRO A CA 1
ATOM 2487 C C . PRO A 1 349 ? 15.439 27.144 8.432 1.00 92.69 349 PRO A C 1
ATOM 2489 O O . PRO A 1 349 ? 15.862 28.193 7.944 1.00 92.69 349 PRO A O 1
ATOM 2492 N N . GLN A 1 350 ? 16.228 26.199 8.924 1.00 87.75 350 GLN A N 1
ATOM 2493 C CA . GLN A 1 350 ? 17.689 26.247 8.999 1.00 87.75 350 GLN A CA 1
ATOM 2494 C C . GLN A 1 350 ? 18.351 25.458 7.862 1.00 87.75 350 GLN A C 1
ATOM 2496 O O . GLN A 1 350 ? 19.514 25.680 7.551 1.00 87.75 350 GLN A O 1
ATOM 2501 N N . ALA A 1 351 ? 17.602 24.553 7.234 1.00 91.38 351 ALA A N 1
ATOM 2502 C CA . ALA A 1 351 ? 17.967 23.883 5.996 1.00 91.38 351 ALA A CA 1
ATOM 2503 C C . ALA A 1 351 ? 16.699 23.677 5.167 1.00 91.38 351 ALA A C 1
ATOM 2505 O O . ALA A 1 351 ? 15.648 23.317 5.712 1.00 91.38 351 ALA A O 1
ATOM 2506 N N . VAL A 1 352 ? 16.792 23.937 3.865 1.00 94.81 352 VAL A N 1
ATOM 2507 C CA . VAL A 1 352 ? 15.659 23.859 2.943 1.00 94.81 352 VAL A CA 1
ATOM 2508 C C . VAL A 1 352 ? 16.069 23.129 1.680 1.00 94.81 352 VAL A C 1
ATOM 2510 O O . VAL A 1 352 ? 17.004 23.523 0.991 1.00 94.81 352 VAL A O 1
ATOM 2513 N N . THR A 1 353 ? 15.310 22.096 1.353 1.00 97.12 353 THR A N 1
ATOM 2514 C CA . THR A 1 353 ? 15.259 21.500 0.024 1.00 97.12 353 THR A CA 1
ATOM 2515 C C . THR A 1 353 ? 13.848 21.670 -0.536 1.00 97.12 353 THR A C 1
ATOM 2517 O O . THR A 1 353 ? 12.931 22.004 0.219 1.00 97.12 353 THR A O 1
ATOM 2520 N N . PRO A 1 354 ? 13.607 21.425 -1.834 1.00 96.81 354 PRO A N 1
ATOM 2521 C CA . PRO A 1 354 ? 12.254 21.507 -2.386 1.00 96.81 354 PRO A CA 1
ATOM 2522 C C . PRO A 1 354 ? 11.256 20.513 -1.767 1.00 96.81 354 PRO A C 1
ATOM 2524 O O . PRO A 1 354 ? 10.047 20.679 -1.953 1.00 96.81 354 PRO A O 1
ATOM 2527 N N . THR A 1 355 ? 11.745 19.502 -1.040 1.00 97.94 355 THR A N 1
ATOM 2528 C CA . THR A 1 355 ? 10.952 18.422 -0.433 1.00 97.94 355 THR A CA 1
ATOM 2529 C C . THR A 1 355 ? 11.149 18.266 1.077 1.00 97.94 355 THR A C 1
ATOM 2531 O O . THR A 1 355 ? 10.417 17.503 1.707 1.00 97.94 355 THR A O 1
ATOM 2534 N N . MET A 1 356 ? 12.074 19.008 1.693 1.00 97.94 356 MET A N 1
ATOM 2535 C CA . MET A 1 356 ? 12.332 18.967 3.131 1.00 97.94 356 MET A CA 1
ATOM 2536 C C . MET A 1 356 ? 12.612 20.357 3.718 1.00 97.94 356 MET A C 1
ATOM 2538 O O . MET A 1 356 ? 13.398 21.134 3.185 1.00 97.94 356 MET A O 1
ATOM 2542 N N . LEU A 1 357 ? 12.034 20.639 4.885 1.00 95.94 357 LEU A N 1
ATOM 2543 C CA . LEU A 1 357 ? 12.413 21.758 5.751 1.00 95.94 357 LEU A CA 1
ATOM 2544 C C . LEU A 1 357 ? 12.971 21.232 7.066 1.00 95.94 357 LEU A C 1
ATOM 2546 O O . LEU A 1 357 ? 12.395 20.320 7.655 1.00 95.94 357 LEU A O 1
ATOM 2550 N N . VAL A 1 358 ? 14.034 21.850 7.569 1.00 94.19 358 VAL A N 1
ATOM 2551 C CA . VAL A 1 358 ? 14.607 21.523 8.878 1.00 94.19 358 VAL A CA 1
ATOM 2552 C C . VAL A 1 358 ? 14.510 22.723 9.803 1.00 94.19 358 VAL A C 1
ATOM 2554 O O . VAL A 1 358 ? 14.855 23.837 9.413 1.00 94.19 358 VAL A O 1
ATOM 2557 N N . PHE A 1 359 ? 14.068 22.511 11.036 1.00 92.31 359 PHE A N 1
ATOM 2558 C CA . PHE A 1 359 ? 14.081 23.529 12.082 1.00 92.31 359 PHE A CA 1
ATOM 2559 C C . PHE A 1 359 ? 14.343 22.890 13.446 1.00 92.31 359 PHE A C 1
ATOM 2561 O O . PHE A 1 359 ? 14.207 21.678 13.610 1.00 92.31 359 PHE A O 1
ATOM 2568 N N . ARG A 1 360 ? 14.689 23.706 14.443 1.00 89.88 360 ARG A N 1
ATOM 2569 C CA . ARG A 1 360 ? 14.754 23.249 15.830 1.00 89.88 360 ARG A CA 1
ATOM 2570 C C . ARG A 1 360 ? 13.464 23.511 16.574 1.00 89.88 360 ARG A C 1
ATOM 2572 O O . ARG A 1 360 ? 12.926 24.618 16.548 1.00 89.88 360 ARG A O 1
ATOM 2579 N N . MET A 1 361 ? 13.005 22.498 17.291 1.00 92.25 361 MET A N 1
ATOM 2580 C CA . MET A 1 361 ? 11.802 22.618 18.091 1.00 92.25 361 MET A CA 1
ATOM 2581 C C . MET A 1 361 ? 12.024 23.590 19.271 1.00 92.25 361 MET A C 1
ATOM 2583 O O . MET A 1 361 ? 12.969 23.401 20.038 1.00 92.25 361 MET A O 1
ATOM 2587 N N . PRO A 1 362 ? 11.177 24.622 19.453 1.00 92.25 362 PRO A N 1
ATOM 2588 C CA . PRO A 1 362 ? 11.378 25.640 20.490 1.00 92.25 362 PRO A CA 1
ATOM 2589 C C . PRO A 1 362 ? 10.812 25.256 21.865 1.00 92.25 362 PRO A C 1
ATOM 2591 O O . PRO A 1 362 ? 11.137 25.896 22.861 1.00 92.25 362 PRO A O 1
ATOM 2594 N N . VAL A 1 363 ? 9.929 24.258 21.924 1.00 91.81 363 VAL A N 1
ATOM 2595 C CA . VAL A 1 363 ? 9.219 23.825 23.137 1.00 91.81 363 VAL A CA 1
ATOM 2596 C C . VAL A 1 363 ? 9.138 22.307 23.154 1.00 91.81 363 VAL A C 1
ATOM 2598 O O . VAL A 1 363 ? 9.116 21.693 22.091 1.00 91.81 363 VAL A O 1
ATOM 2601 N N . ASP A 1 364 ? 9.058 21.675 24.322 1.00 89.69 364 ASP A N 1
ATOM 2602 C CA . ASP A 1 364 ? 8.749 20.248 24.321 1.00 89.69 364 ASP A CA 1
ATOM 2603 C C . ASP A 1 364 ? 7.295 20.020 23.894 1.00 89.69 364 ASP A C 1
ATOM 2605 O O . ASP A 1 364 ? 6.389 20.795 24.222 1.00 89.69 364 ASP A O 1
ATOM 2609 N N . CYS A 1 365 ? 7.064 18.927 23.173 1.00 85.50 365 CYS A N 1
ATOM 2610 C CA . CYS A 1 365 ? 5.723 18.454 22.868 1.00 85.50 365 CYS A CA 1
ATOM 2611 C C . CYS A 1 365 ? 4.981 18.002 24.138 1.00 85.50 365 CYS A C 1
ATOM 2613 O O . CYS A 1 365 ? 5.034 16.832 24.516 1.00 85.50 365 CYS A O 1
ATOM 2615 N N . PHE A 1 366 ? 4.274 18.929 24.786 1.00 77.75 366 PHE A N 1
ATOM 2616 C CA . PHE A 1 366 ? 3.425 18.651 25.954 1.00 77.75 366 PHE A CA 1
ATOM 2617 C C . PHE A 1 366 ? 1.932 18.499 25.618 1.00 77.75 366 PHE A C 1
ATOM 2619 O O . PHE A 1 366 ? 1.179 17.978 26.436 1.00 77.75 366 PHE A O 1
ATOM 2626 N N . ALA A 1 367 ? 1.495 18.973 24.451 1.00 81.81 367 ALA A N 1
ATOM 2627 C CA . ALA A 1 367 ? 0.107 18.936 23.989 1.00 81.81 367 ALA A CA 1
ATOM 2628 C C . ALA A 1 367 ? 0.064 18.919 22.449 1.00 81.81 367 ALA A C 1
ATOM 2630 O O . ALA A 1 367 ? 1.052 19.338 21.836 1.00 81.81 367 ALA A O 1
ATOM 2631 N N . PRO A 1 368 ? -1.056 18.500 21.823 1.00 87.94 368 PRO A N 1
ATOM 2632 C CA . PRO A 1 368 ? -1.190 18.519 20.373 1.00 87.94 368 PRO A CA 1
ATOM 2633 C C . PRO A 1 368 ? -1.028 19.936 19.817 1.00 87.94 368 PRO A C 1
ATOM 2635 O O . PRO A 1 368 ? -1.655 20.892 20.286 1.00 87.94 368 PRO A O 1
ATOM 2638 N N . LEU A 1 369 ? -0.196 20.054 18.790 1.00 91.38 369 LEU A N 1
ATOM 2639 C CA . LEU A 1 369 ? 0.070 21.274 18.045 1.00 91.38 369 LEU A CA 1
ATOM 2640 C C . LEU A 1 369 ? -0.334 21.098 16.579 1.00 91.38 369 LEU A C 1
ATOM 2642 O O . LEU A 1 369 ? -0.421 19.993 16.048 1.00 91.38 369 LEU A O 1
ATOM 2646 N N . VAL A 1 370 ? -0.525 22.216 15.893 1.00 93.00 370 VAL A N 1
ATOM 2647 C CA . VAL A 1 370 ? -0.611 22.271 14.435 1.00 93.00 370 VAL A CA 1
ATOM 2648 C C . VAL A 1 370 ? 0.613 23.016 13.931 1.00 93.00 370 VAL A C 1
ATOM 2650 O O . VAL A 1 370 ? 0.840 24.173 14.302 1.00 93.00 370 VAL A O 1
ATOM 2653 N N . LEU A 1 371 ? 1.393 22.355 13.076 1.00 95.81 371 LEU A N 1
ATOM 2654 C CA . LEU A 1 371 ? 2.431 23.002 12.292 1.00 95.81 371 LEU A CA 1
ATOM 2655 C C . LEU A 1 371 ? 1.817 23.500 10.987 1.00 95.81 371 LEU A C 1
ATOM 2657 O O . LEU A 1 371 ? 1.355 22.711 10.168 1.00 95.81 371 LEU A O 1
ATOM 2661 N N . GLN A 1 372 ? 1.867 24.807 10.765 1.00 97.12 372 GLN A N 1
ATOM 2662 C CA . GLN A 1 372 ? 1.564 25.425 9.484 1.00 97.12 372 GLN A CA 1
ATOM 2663 C C . GLN A 1 372 ? 2.865 25.820 8.788 1.00 97.12 372 GLN A C 1
ATOM 2665 O O . GLN A 1 372 ? 3.655 26.591 9.329 1.00 97.12 372 GLN A O 1
ATOM 2670 N N . VAL A 1 373 ? 3.058 25.364 7.555 1.00 97.50 373 VAL A N 1
ATOM 2671 C CA . VAL A 1 373 ? 4.136 25.827 6.678 1.00 97.50 373 VAL A CA 1
ATOM 2672 C C . VAL A 1 373 ? 3.530 26.736 5.626 1.00 97.50 373 VAL A C 1
ATOM 2674 O O . VAL A 1 373 ? 2.596 26.352 4.926 1.00 97.50 373 VAL A O 1
ATOM 2677 N N . SER A 1 374 ? 4.053 27.954 5.514 1.00 95.94 374 SER A N 1
ATOM 2678 C CA . SER A 1 374 ? 3.618 28.933 4.522 1.00 95.94 374 SER A CA 1
ATOM 2679 C C . SER A 1 374 ? 4.763 29.364 3.622 1.00 95.94 374 SER A C 1
ATOM 2681 O O . SER A 1 374 ? 5.860 29.639 4.108 1.00 95.94 374 SER A O 1
ATOM 2683 N N . LYS A 1 375 ? 4.480 29.490 2.328 1.00 93.81 375 LYS A N 1
ATOM 2684 C CA . LYS A 1 375 ? 5.433 29.912 1.305 1.00 93.81 375 LYS A CA 1
ATOM 2685 C C . LYS A 1 375 ? 5.021 31.241 0.692 1.00 93.81 375 LYS A C 1
ATOM 2687 O O . LYS A 1 375 ? 3.832 31.472 0.466 1.00 93.81 375 LYS A O 1
ATOM 2692 N N . ARG A 1 376 ? 5.989 32.121 0.442 1.00 92.25 376 ARG A N 1
ATOM 2693 C CA . ARG A 1 376 ? 5.766 33.413 -0.214 1.00 92.25 376 ARG A CA 1
ATOM 2694 C C . ARG A 1 376 ? 5.616 33.230 -1.732 1.00 92.25 376 ARG A C 1
ATOM 2696 O O . ARG A 1 376 ? 6.480 32.660 -2.384 1.00 92.25 376 ARG A O 1
ATOM 2703 N N . GLY A 1 377 ? 4.510 33.721 -2.282 1.00 87.62 377 GLY A N 1
ATOM 2704 C CA . GLY A 1 377 ? 4.246 33.787 -3.715 1.00 87.62 377 GLY A CA 1
ATOM 2705 C C . GLY A 1 377 ? 4.881 35.013 -4.376 1.00 87.62 377 GLY A C 1
ATOM 2706 O O . GLY A 1 377 ? 5.437 35.898 -3.722 1.00 87.62 377 GLY A O 1
ATOM 2707 N N . GLN A 1 378 ? 4.770 35.075 -5.700 1.00 81.19 378 GLN A N 1
ATOM 2708 C CA . GLN A 1 378 ? 5.385 36.116 -6.538 1.00 81.19 378 GLN A CA 1
ATOM 2709 C C . GLN A 1 378 ? 4.786 37.503 -6.314 1.00 81.19 378 GLN A C 1
ATOM 2711 O O . GLN A 1 378 ? 5.496 38.501 -6.308 1.00 81.19 378 GLN A O 1
ATOM 2716 N N . ASP A 1 379 ? 3.481 37.553 -6.069 1.00 83.06 379 ASP A N 1
ATOM 2717 C CA . ASP A 1 379 ? 2.718 38.754 -5.734 1.00 83.06 379 ASP A CA 1
ATOM 2718 C C . ASP A 1 379 ? 2.847 39.158 -4.252 1.00 83.06 379 ASP A C 1
ATOM 2720 O O . ASP A 1 379 ? 2.194 40.097 -3.798 1.00 83.06 379 ASP A O 1
ATOM 2724 N N . GLY A 1 380 ? 3.671 38.442 -3.477 1.00 83.06 380 GLY A N 1
ATOM 2725 C CA . GLY A 1 380 ? 3.804 38.614 -2.033 1.00 83.06 380 GLY A CA 1
ATOM 2726 C C . GLY A 1 380 ? 2.699 37.942 -1.210 1.00 83.06 380 GLY A C 1
ATOM 2727 O O . GLY A 1 380 ? 2.747 38.017 0.021 1.00 83.06 380 GLY A O 1
ATOM 2728 N N . SER A 1 381 ? 1.735 37.261 -1.843 1.00 89.69 381 SER A N 1
ATOM 2729 C CA . SER A 1 381 ? 0.753 36.432 -1.135 1.00 89.69 381 SER A CA 1
ATOM 2730 C C . SER A 1 381 ? 1.417 35.230 -0.449 1.00 89.69 381 SER A C 1
ATOM 2732 O O . SER A 1 381 ? 2.587 34.922 -0.685 1.00 89.69 381 SER A O 1
ATOM 2734 N N . ARG A 1 382 ? 0.691 34.544 0.444 1.00 92.62 382 ARG A N 1
ATOM 2735 C CA . ARG A 1 382 ? 1.167 33.304 1.072 1.00 92.62 382 ARG A CA 1
ATOM 2736 C C . ARG A 1 382 ? 0.200 32.163 0.845 1.00 92.62 382 ARG A C 1
ATOM 2738 O O . ARG A 1 382 ? -0.956 32.243 1.248 1.00 92.62 382 ARG A O 1
ATOM 2745 N N . SER A 1 383 ? 0.715 31.080 0.283 1.00 94.19 383 SER A N 1
ATOM 2746 C CA . SER A 1 383 ? 0.075 29.770 0.322 1.00 94.19 383 SER A CA 1
ATOM 2747 C C . SER A 1 383 ? 0.553 29.025 1.567 1.00 94.19 383 SER A C 1
ATOM 2749 O O . SER A 1 383 ? 1.664 29.261 2.047 1.00 94.19 383 SER A O 1
ATOM 2751 N N . ALA A 1 384 ? -0.288 28.168 2.141 1.00 95.75 384 ALA A N 1
ATOM 2752 C CA . ALA A 1 384 ? 0.068 27.421 3.338 1.00 95.75 384 ALA A CA 1
ATOM 2753 C C . ALA A 1 384 ? -0.558 26.030 3.357 1.00 95.75 384 ALA A C 1
ATOM 2755 O O . ALA A 1 384 ? -1.634 25.824 2.801 1.00 95.75 384 ALA A O 1
ATOM 2756 N N . ALA A 1 385 ? 0.108 25.120 4.055 1.00 97.12 385 ALA A N 1
ATOM 2757 C CA . ALA A 1 385 ? -0.371 23.788 4.382 1.00 97.12 385 ALA A CA 1
ATOM 2758 C C . ALA A 1 385 ? -0.128 23.512 5.869 1.00 97.12 385 ALA A C 1
ATOM 2760 O O . ALA A 1 385 ? 0.741 24.128 6.490 1.00 97.12 385 ALA A O 1
ATOM 2761 N N . THR A 1 386 ? -0.919 22.611 6.444 1.00 95.38 386 THR A N 1
ATOM 2762 C CA . THR A 1 386 ? -0.889 22.289 7.874 1.00 95.38 386 THR A CA 1
ATOM 2763 C C . THR A 1 386 ? -0.750 20.794 8.096 1.00 95.38 386 THR A C 1
ATOM 2765 O O . THR A 1 386 ? -1.334 20.013 7.348 1.00 95.38 386 THR A O 1
ATOM 2768 N N . LEU A 1 387 ? -0.037 20.407 9.149 1.00 91.12 387 LEU A N 1
ATOM 2769 C CA . LEU A 1 387 ? 0.128 19.023 9.580 1.00 91.12 387 LEU A CA 1
ATOM 2770 C C . LEU A 1 387 ? 0.063 18.957 11.122 1.00 91.12 387 LEU A C 1
ATOM 2772 O O . LEU A 1 387 ? 0.617 19.848 11.780 1.00 91.12 387 LEU A O 1
ATOM 2776 N N . PRO A 1 388 ? -0.631 17.968 11.720 1.00 88.31 388 PRO A N 1
ATOM 2777 C CA . PRO A 1 388 ? -0.610 17.769 13.169 1.00 88.31 388 PRO A CA 1
ATOM 2778 C C . PRO A 1 388 ? 0.806 17.446 13.665 1.00 88.31 388 PRO A C 1
ATOM 2780 O O . PRO A 1 388 ? 1.542 16.692 13.037 1.00 88.31 388 PRO A O 1
ATOM 2783 N N . LEU A 1 389 ? 1.182 18.010 14.807 1.00 86.44 389 LEU A N 1
ATOM 2784 C CA . LEU A 1 389 ? 2.477 17.827 15.461 1.00 86.44 389 LEU A CA 1
ATOM 2785 C C . LEU A 1 389 ? 2.256 17.612 16.959 1.00 86.44 389 LEU A C 1
ATOM 2787 O O . LEU A 1 389 ? 1.255 18.064 17.505 1.00 86.44 389 LEU A O 1
ATOM 2791 N N . CYS A 1 390 ? 3.193 16.958 17.645 1.00 83.75 390 CYS A N 1
ATOM 2792 C CA 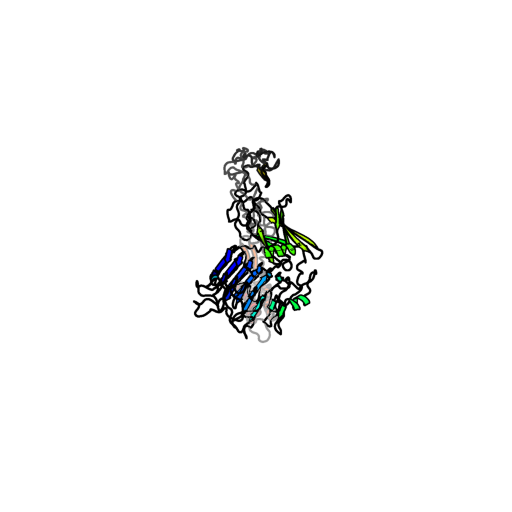. CYS A 1 390 ? 3.080 16.689 19.078 1.00 83.75 390 CYS A CA 1
ATOM 2793 C C . CYS A 1 390 ? 1.842 15.858 19.435 1.00 83.75 390 CYS A C 1
ATOM 2795 O O . CYS A 1 390 ? 1.216 16.129 20.453 1.00 83.75 390 CYS A O 1
ATOM 2797 N N . ASP A 1 391 ? 1.491 14.868 18.612 1.00 72.38 391 ASP A N 1
ATOM 2798 C CA . ASP A 1 391 ? 0.422 13.910 18.906 1.00 72.38 391 ASP A CA 1
ATOM 2799 C C . ASP A 1 391 ? 0.773 13.169 20.207 1.00 72.38 391 ASP A C 1
ATOM 2801 O O . ASP A 1 391 ? 1.686 12.355 20.163 1.00 72.38 391 ASP A O 1
ATOM 2805 N N . PRO A 1 392 ? 0.163 13.470 21.371 1.00 59.00 392 PRO A N 1
ATOM 2806 C CA . PRO A 1 392 ? 0.550 12.921 22.667 1.00 59.00 392 PRO A CA 1
ATOM 2807 C C . PRO A 1 392 ? 0.073 11.475 22.860 1.00 59.00 392 PRO A C 1
ATOM 2809 O O . PRO A 1 392 ? 0.609 10.777 23.733 1.00 59.00 392 PRO A O 1
ATOM 2812 N N . ASP A 1 393 ? -0.761 10.971 21.951 1.00 65.12 393 ASP A N 1
ATOM 2813 C CA . ASP A 1 393 ? -1.459 9.695 22.076 1.00 65.12 393 ASP A CA 1
ATOM 2814 C C . ASP A 1 393 ? -1.151 8.719 20.927 1.00 65.12 393 ASP A C 1
ATOM 2816 O O . ASP A 1 393 ? -1.182 7.516 21.147 1.00 65.12 393 ASP A O 1
ATOM 2820 N N . GLY A 1 394 ? -0.682 9.184 19.764 1.00 69.25 394 GLY A N 1
ATOM 2821 C CA . GLY A 1 394 ? -0.299 8.312 18.646 1.00 69.25 394 GLY A CA 1
ATOM 2822 C C . GLY A 1 394 ? 1.117 7.732 18.692 1.00 69.25 394 GLY A C 1
ATOM 2823 O O . GLY A 1 394 ? 1.906 7.957 19.616 1.00 69.25 394 GLY A O 1
ATOM 2824 N N . CYS A 1 395 ? 1.465 6.973 17.656 1.00 73.69 395 CYS A N 1
ATOM 2825 C CA . CYS A 1 395 ? 2.651 6.113 17.649 1.00 73.69 395 CYS A CA 1
ATOM 2826 C C . CYS A 1 395 ? 3.868 6.658 16.914 1.00 73.69 395 CYS A C 1
ATOM 2828 O O . CYS A 1 395 ? 4.919 6.015 16.917 1.00 73.69 395 CYS A O 1
ATOM 2830 N N . VAL A 1 396 ? 3.769 7.875 16.377 1.00 70.38 396 VAL A N 1
ATOM 2831 C CA . VAL A 1 396 ? 4.847 8.468 15.588 1.00 70.38 396 VAL A CA 1
ATOM 2832 C C . VAL A 1 396 ? 6.141 8.578 16.409 1.00 70.38 396 VAL A C 1
ATOM 2834 O O . VAL A 1 396 ? 6.196 9.273 17.430 1.00 70.38 396 VAL A O 1
ATOM 2837 N N . GLY A 1 397 ? 7.191 7.886 15.963 1.00 64.25 397 GLY A N 1
ATOM 2838 C CA . GLY A 1 397 ? 8.501 7.808 16.609 1.00 64.25 397 GLY A CA 1
ATOM 2839 C C . GLY A 1 397 ? 8.573 6.994 17.910 1.00 64.25 397 GLY A C 1
ATOM 2840 O O . GLY A 1 397 ? 9.580 7.106 18.619 1.00 64.25 397 GLY A O 1
ATOM 2841 N N . ARG A 1 398 ? 7.552 6.196 18.258 1.00 68.56 398 ARG A N 1
ATOM 2842 C CA . ARG A 1 398 ? 7.560 5.319 19.445 1.00 68.56 398 ARG A CA 1
ATOM 2843 C C . ARG A 1 398 ? 8.107 3.915 19.121 1.00 68.56 398 ARG A C 1
ATOM 2845 O O . ARG A 1 398 ? 7.855 3.396 18.038 1.00 68.56 398 ARG A O 1
ATOM 2852 N N . PRO A 1 399 ? 8.859 3.271 20.038 1.00 71.50 399 PRO A N 1
ATOM 2853 C CA . PRO A 1 399 ? 9.258 1.876 19.859 1.00 71.50 399 PRO A CA 1
ATOM 2854 C C . PRO A 1 399 ? 8.045 0.941 19.966 1.00 71.50 399 PRO A C 1
ATOM 2856 O O . PRO A 1 399 ? 7.059 1.273 20.630 1.00 71.50 399 PRO A O 1
ATOM 2859 N N . ALA A 1 400 ? 8.156 -0.250 19.373 1.00 81.19 400 ALA A N 1
ATOM 2860 C CA . ALA A 1 400 ? 7.155 -1.305 19.515 1.00 81.19 400 ALA A CA 1
ATOM 2861 C C . ALA A 1 400 ? 6.810 -1.548 20.997 1.00 81.19 400 ALA A C 1
ATOM 2863 O O . ALA A 1 400 ? 7.702 -1.645 21.846 1.00 81.19 400 ALA A O 1
ATOM 2864 N N . GLY A 1 401 ? 5.518 -1.644 21.308 1.00 79.88 401 GLY A N 1
ATOM 2865 C CA . GLY A 1 401 ? 5.008 -1.869 22.661 1.00 79.88 401 GLY A CA 1
ATOM 2866 C C . GLY A 1 401 ? 4.928 -0.621 23.547 1.00 79.88 401 GLY A C 1
ATOM 2867 O O . GLY A 1 401 ? 4.496 -0.729 24.695 1.00 79.88 401 GLY A O 1
ATOM 2868 N N . ALA A 1 402 ? 5.330 0.559 23.065 1.00 81.50 402 ALA A N 1
ATOM 2869 C CA . ALA A 1 402 ? 5.063 1.797 23.791 1.00 81.50 402 ALA A CA 1
ATOM 2870 C C . ALA A 1 402 ? 3.545 2.009 23.910 1.00 81.50 402 ALA A C 1
ATOM 2872 O O . ALA A 1 402 ? 2.851 1.776 22.920 1.00 81.50 402 ALA A O 1
ATOM 2873 N N . PRO A 1 403 ? 3.032 2.463 25.069 1.00 81.38 403 PRO A N 1
ATOM 2874 C CA . PRO A 1 403 ? 1.608 2.746 25.212 1.00 81.38 403 PRO A CA 1
ATOM 2875 C C . PRO A 1 403 ? 1.199 3.795 24.182 1.00 81.38 403 PRO A C 1
ATOM 2877 O O . PRO A 1 403 ? 2.009 4.654 23.841 1.00 81.38 403 PRO A O 1
ATOM 2880 N N . CYS A 1 404 ? -0.027 3.744 23.701 1.00 83.44 404 CYS A N 1
ATOM 2881 C CA . CYS A 1 404 ? -0.661 4.774 22.881 1.00 83.44 404 CYS A CA 1
ATOM 2882 C C . CYS A 1 404 ? -2.156 4.795 23.220 1.00 83.44 404 CYS A C 1
ATOM 2884 O O . CYS A 1 404 ? -2.566 4.078 24.130 1.00 83.44 404 CYS A O 1
ATOM 2886 N N . ASP A 1 405 ? -2.933 5.645 22.564 1.00 81.94 405 ASP A N 1
ATOM 2887 C CA . ASP A 1 405 ? -4.395 5.627 22.637 1.00 81.94 405 ASP A CA 1
ATOM 2888 C C . ASP A 1 405 ? -4.921 5.823 21.210 1.00 81.94 405 ASP A C 1
ATOM 2890 O O . ASP A 1 405 ? -4.588 6.812 20.548 1.00 81.94 405 ASP A O 1
ATOM 2894 N N . ASP A 1 406 ? -5.661 4.840 20.697 1.00 79.75 406 ASP A N 1
ATOM 2895 C CA . ASP A 1 406 ? -6.258 4.888 19.359 1.00 79.75 406 ASP A CA 1
ATOM 2896 C C . ASP A 1 406 ? -7.591 5.662 19.333 1.00 79.75 406 ASP A C 1
ATOM 2898 O O . ASP A 1 406 ? -8.213 5.820 18.276 1.00 79.75 406 ASP A O 1
ATOM 2902 N N . GLY A 1 407 ? -8.016 6.183 20.489 1.00 80.44 407 GLY A N 1
ATOM 2903 C CA . GLY A 1 407 ? -9.245 6.936 20.691 1.00 80.44 407 GLY A CA 1
ATOM 2904 C C . GLY A 1 407 ? -10.503 6.072 20.648 1.00 80.44 407 GLY A C 1
ATOM 2905 O O . GLY A 1 407 ? -11.609 6.620 20.615 1.00 80.44 407 GLY A O 1
ATOM 2906 N N . ASN A 1 408 ? -10.366 4.745 20.617 1.00 83.38 408 ASN A N 1
ATOM 2907 C CA . ASN A 1 408 ? -11.474 3.814 20.510 1.00 83.38 408 ASN A CA 1
ATOM 2908 C C . ASN A 1 408 ? -11.714 3.107 21.857 1.00 83.38 408 ASN A C 1
ATOM 2910 O O . ASN A 1 408 ? -10.991 2.229 22.305 1.00 83.38 408 ASN A O 1
ATOM 2914 N N . ALA A 1 409 ? -12.828 3.438 22.506 1.00 86.75 409 ALA A N 1
ATOM 2915 C CA . ALA A 1 409 ? -13.229 2.840 23.782 1.00 86.75 409 ALA A CA 1
ATOM 2916 C C . ALA A 1 409 ? -13.572 1.334 23.682 1.00 86.75 409 ALA A C 1
ATOM 2918 O O . ALA A 1 409 ? -13.829 0.683 24.699 1.00 86.75 409 ALA A O 1
ATOM 2919 N N . CYS A 1 410 ? -13.618 0.785 22.463 1.00 90.00 410 CYS A N 1
ATOM 2920 C CA . CYS A 1 410 ? -13.810 -0.636 22.170 1.00 90.00 410 CYS A CA 1
ATOM 2921 C C . CYS A 1 410 ? -12.516 -1.406 21.960 1.00 90.00 410 CYS A C 1
ATOM 2923 O O . CYS A 1 410 ? -12.551 -2.560 21.525 1.00 90.00 410 CYS A O 1
ATOM 2925 N N . THR A 1 411 ? -11.391 -0.789 22.266 1.00 87.69 411 THR A N 1
ATOM 2926 C CA . THR A 1 411 ? -10.070 -1.382 22.222 1.00 87.69 411 THR A CA 1
ATOM 2927 C C . THR A 1 411 ? -9.391 -1.203 23.576 1.00 87.69 411 THR A C 1
ATOM 2929 O O . THR A 1 411 ? -9.765 -0.364 24.394 1.00 87.69 411 THR A O 1
ATOM 2932 N N . ALA A 1 412 ? -8.505 -2.137 23.906 1.00 87.19 412 ALA A N 1
ATOM 2933 C CA . ALA A 1 412 ? -7.733 -2.113 25.133 1.00 87.19 412 ALA A CA 1
ATOM 2934 C C . ALA A 1 412 ? -6.325 -2.643 24.881 1.00 87.19 412 ALA A C 1
ATOM 2936 O O . ALA A 1 412 ? -6.095 -3.510 24.030 1.00 87.19 412 ALA A O 1
ATOM 2937 N N . GLY A 1 413 ? -5.389 -2.172 25.704 1.00 86.25 413 GLY A N 1
ATOM 2938 C CA . GLY A 1 413 ? -3.983 -2.535 25.564 1.00 86.25 413 GLY A CA 1
ATOM 2939 C C . GLY A 1 413 ? -3.335 -1.873 24.353 1.00 86.25 413 GLY A C 1
ATOM 2940 O O . GLY A 1 413 ? -2.492 -2.490 23.708 1.00 86.25 413 GLY A O 1
ATOM 2941 N N . ASP A 1 414 ? -3.753 -0.652 24.054 1.00 88.50 414 ASP A N 1
ATOM 2942 C CA . ASP A 1 414 ? -3.245 0.205 22.996 1.00 88.50 414 ASP A CA 1
ATOM 2943 C C . ASP A 1 414 ? -1.727 0.356 23.098 1.00 88.50 414 ASP A C 1
ATOM 2945 O O . ASP A 1 414 ? -1.166 0.815 24.103 1.00 88.50 414 ASP A O 1
ATOM 2949 N N . HIS A 1 415 ? -1.048 -0.091 22.050 1.00 87.94 415 HIS A N 1
ATOM 2950 C CA . HIS A 1 415 ? 0.396 -0.034 21.943 1.00 87.94 415 HIS A CA 1
ATOM 2951 C C . HIS A 1 415 ? 0.840 0.183 20.504 1.00 87.94 415 HIS A C 1
ATOM 2953 O O . HIS A 1 415 ? 0.154 -0.167 19.550 1.00 87.94 415 HIS A O 1
ATOM 2959 N N . CYS A 1 416 ? 2.026 0.749 20.344 1.00 86.94 416 CYS A N 1
ATOM 2960 C CA . CYS A 1 416 ? 2.607 0.941 19.027 1.00 86.94 416 CYS A CA 1
ATOM 2961 C C . CYS A 1 416 ? 3.111 -0.380 18.454 1.00 86.94 416 CYS A C 1
ATOM 2963 O O . CYS A 1 416 ? 3.785 -1.140 19.155 1.00 86.94 416 CYS A O 1
ATOM 2965 N N . ASP A 1 417 ? 2.827 -0.637 17.180 1.00 84.81 417 ASP A N 1
ATOM 2966 C CA . ASP A 1 417 ? 3.329 -1.818 16.467 1.00 84.81 417 ASP A CA 1
ATOM 2967 C C . ASP A 1 417 ? 4.849 -1.757 16.215 1.00 84.81 417 ASP A C 1
ATOM 2969 O O . ASP A 1 417 ? 5.527 -2.787 16.191 1.00 84.81 417 ASP A O 1
ATOM 2973 N N . GLY A 1 418 ? 5.395 -0.541 16.118 1.00 71.88 418 GLY A N 1
ATOM 2974 C CA . GLY A 1 418 ? 6.800 -0.261 15.851 1.00 71.88 418 GLY A CA 1
ATOM 2975 C C . GLY A 1 418 ? 7.216 -0.492 14.399 1.00 71.88 418 GLY A C 1
ATOM 2976 O O . GLY A 1 418 ? 8.407 -0.714 14.163 1.00 71.88 418 GLY A O 1
ATOM 2977 N N . ASP A 1 419 ? 6.279 -0.449 13.444 1.00 69.88 419 ASP A N 1
ATOM 2978 C CA . ASP A 1 419 ? 6.596 -0.534 12.016 1.00 69.88 419 ASP A CA 1
ATOM 2979 C C . ASP A 1 419 ? 7.189 0.807 11.513 1.00 69.88 419 ASP A C 1
ATOM 2981 O O . ASP A 1 419 ? 6.511 1.836 11.554 1.00 69.88 419 ASP A O 1
ATOM 2985 N N . PRO A 1 420 ? 8.439 0.837 11.001 1.00 56.38 420 PRO A N 1
ATOM 2986 C CA . PRO A 1 420 ? 9.082 2.050 10.487 1.00 56.38 420 PRO A CA 1
ATOM 2987 C C . PRO A 1 420 ? 8.366 2.729 9.306 1.00 56.38 420 PRO A C 1
ATOM 2989 O O . PRO A 1 420 ? 8.733 3.852 8.959 1.00 56.38 420 PRO A O 1
ATOM 2992 N N . GLY A 1 421 ? 7.412 2.055 8.654 1.00 51.81 421 GLY A N 1
ATOM 2993 C CA . GLY A 1 421 ? 6.605 2.603 7.556 1.00 51.81 421 GLY A CA 1
ATOM 2994 C C . GLY A 1 421 ? 5.148 2.902 7.920 1.00 51.81 421 GLY A C 1
ATOM 2995 O O . GLY A 1 421 ? 4.445 3.535 7.130 1.00 51.81 421 GLY A O 1
ATOM 2996 N N . HIS A 1 422 ? 4.691 2.456 9.092 1.00 60.56 422 HIS A N 1
ATOM 2997 C CA . HIS A 1 422 ? 3.305 2.556 9.536 1.00 60.56 422 HIS A CA 1
ATOM 2998 C C . HIS A 1 422 ? 3.261 2.563 11.066 1.00 60.56 422 HIS A C 1
ATOM 3000 O O . HIS A 1 422 ? 2.897 1.580 11.685 1.00 60.56 422 HIS A O 1
ATOM 3006 N N . GLU A 1 423 ? 3.671 3.670 11.683 1.00 68.62 423 GLU A N 1
ATOM 3007 C CA . GLU A 1 423 ? 3.729 3.797 13.143 1.00 68.62 423 GLU A CA 1
ATOM 3008 C C . GLU A 1 423 ? 2.305 3.951 13.717 1.00 68.62 423 GLU A C 1
ATOM 3010 O O . GLU A 1 423 ? 1.869 5.057 14.053 1.00 68.62 423 GLU A O 1
ATOM 3015 N N . ALA A 1 424 ? 1.557 2.845 13.776 1.00 79.62 424 ALA A N 1
ATOM 3016 C CA . ALA A 1 424 ? 0.150 2.807 14.152 1.00 79.62 424 ALA A CA 1
ATOM 3017 C C . ALA A 1 424 ? -0.049 2.394 15.613 1.00 79.62 424 ALA A C 1
ATOM 3019 O O . ALA A 1 424 ? 0.689 1.576 16.169 1.00 79.62 424 ALA A O 1
ATOM 3020 N N . CYS A 1 425 ? -1.082 2.967 16.231 1.00 83.44 425 CYS A N 1
ATOM 3021 C CA . CYS A 1 425 ? -1.575 2.502 17.517 1.00 83.44 425 CYS A CA 1
ATOM 3022 C C . CYS A 1 425 ? -2.473 1.289 17.280 1.00 83.44 425 CYS A C 1
ATOM 3024 O O . CYS A 1 425 ? -3.500 1.396 16.610 1.00 83.44 425 CYS A O 1
ATOM 3026 N N . VAL A 1 426 ? -2.041 0.129 17.768 1.00 88.81 426 VAL A N 1
ATOM 3027 C CA . VAL A 1 426 ? -2.763 -1.137 17.647 1.00 88.81 426 VAL A CA 1
ATOM 3028 C C . VAL A 1 426 ? -3.252 -1.589 19.013 1.00 88.81 426 VAL A C 1
ATOM 3030 O O . VAL A 1 426 ? -2.614 -1.356 20.038 1.00 88.81 426 VAL A O 1
ATOM 3033 N N . ALA A 1 427 ? -4.386 -2.277 19.035 1.00 88.94 427 ALA A N 1
ATOM 3034 C CA . ALA A 1 427 ? -5.028 -2.662 20.277 1.00 88.94 427 ALA A CA 1
ATOM 3035 C C . ALA A 1 427 ? -5.830 -3.954 20.131 1.00 88.94 427 ALA A C 1
ATOM 3037 O O . ALA A 1 427 ? -6.113 -4.431 19.028 1.00 88.94 427 ALA A O 1
ATOM 3038 N N . SER A 1 428 ? -6.191 -4.544 21.268 1.00 87.25 428 SER A N 1
ATOM 3039 C CA . SER A 1 428 ? -7.057 -5.721 21.301 1.00 87.25 428 SER A CA 1
ATOM 3040 C C . SER A 1 428 ? -8.515 -5.294 21.449 1.00 87.25 428 SER A C 1
ATOM 3042 O O . SER A 1 428 ? -8.802 -4.456 22.302 1.00 87.25 428 SER A O 1
ATOM 3044 N N . PRO A 1 429 ? -9.458 -5.874 20.687 1.00 86.56 429 PRO A N 1
ATOM 3045 C CA . PRO A 1 429 ? -10.873 -5.568 20.854 1.00 86.56 429 PRO A CA 1
ATOM 3046 C C . PRO A 1 429 ? -11.359 -5.879 22.275 1.00 86.56 429 PRO A C 1
ATOM 3048 O O . PRO A 1 429 ? -11.139 -6.977 22.793 1.00 86.56 429 PRO A O 1
ATOM 3051 N N . VAL A 1 430 ? -12.077 -4.938 22.881 1.00 86.06 430 VAL A N 1
ATOM 3052 C CA . VAL A 1 430 ? -12.828 -5.144 24.120 1.00 86.06 430 VAL A CA 1
ATOM 3053 C C . VAL A 1 430 ? -14.086 -5.939 23.793 1.00 86.06 430 VAL A C 1
ATOM 3055 O O . VAL A 1 430 ? -14.962 -5.493 23.049 1.00 86.06 430 VAL A O 1
ATOM 3058 N N . ALA A 1 431 ? -14.196 -7.135 24.369 1.00 84.19 431 ALA A N 1
ATOM 3059 C CA . ALA A 1 431 ? -15.433 -7.898 24.346 1.00 84.19 431 ALA A CA 1
ATOM 3060 C C . ALA A 1 431 ? -16.364 -7.380 25.448 1.00 84.19 431 ALA A C 1
ATOM 3062 O O . ALA A 1 431 ? -16.042 -7.448 26.632 1.00 84.19 431 ALA A O 1
ATOM 3063 N N . CYS A 1 432 ? -17.528 -6.862 25.064 1.00 88.56 432 CYS A N 1
ATOM 3064 C CA . CYS A 1 432 ? -18.541 -6.480 26.037 1.00 88.56 432 CYS A CA 1
ATOM 3065 C C . CYS A 1 432 ? -19.195 -7.727 26.639 1.00 88.56 432 CYS A C 1
ATOM 3067 O O . CYS A 1 432 ? -19.890 -8.463 25.938 1.00 88.56 432 CYS A O 1
ATOM 3069 N N . ASP A 1 433 ? -19.001 -7.940 27.940 1.00 85.88 433 ASP A N 1
ATOM 3070 C CA . ASP A 1 433 ? -19.549 -9.089 28.662 1.00 85.88 433 ASP A CA 1
ATOM 3071 C C . ASP A 1 433 ? -21.073 -8.984 28.809 1.00 85.88 433 ASP A C 1
ATOM 3073 O O . ASP A 1 433 ? -21.615 -8.371 29.734 1.00 85.88 433 ASP A O 1
ATOM 3077 N N . GLY A 1 434 ? -21.797 -9.593 27.871 1.00 86.50 434 GLY A N 1
ATOM 3078 C CA . GLY A 1 434 ? -23.248 -9.642 27.932 1.00 86.50 434 GLY A CA 1
ATOM 3079 C C . GLY A 1 434 ? -23.937 -9.980 26.616 1.00 86.50 434 GLY A C 1
ATOM 3080 O O . GLY A 1 434 ? -23.564 -9.440 25.574 1.00 86.50 434 GLY A O 1
ATOM 3081 N N . PRO A 1 435 ? -25.017 -10.783 26.635 1.00 89.56 435 PRO A N 1
ATOM 3082 C CA . PRO A 1 435 ? -25.753 -11.126 25.418 1.00 89.56 435 PRO A CA 1
ATOM 3083 C C . PRO A 1 435 ? -26.449 -9.904 24.791 1.00 89.56 435 PRO A C 1
ATOM 3085 O O . PRO A 1 435 ? -26.784 -9.922 23.603 1.00 89.56 435 PRO A O 1
ATOM 3088 N N . CYS A 1 436 ? -26.617 -8.822 25.560 1.00 93.00 436 CYS A N 1
ATOM 3089 C CA . CYS A 1 436 ? -27.287 -7.591 25.154 1.00 93.00 436 CYS A CA 1
ATOM 3090 C C . CYS A 1 436 ? -26.397 -6.349 25.171 1.00 93.00 436 CYS A C 1
ATOM 3092 O O . CYS A 1 436 ? -26.918 -5.234 25.156 1.00 93.00 436 CYS A O 1
ATOM 3094 N N . LEU A 1 437 ? -25.076 -6.520 25.148 1.00 93.12 437 LEU A N 1
ATOM 3095 C CA . LEU A 1 437 ? -24.141 -5.418 24.956 1.00 93.12 437 LEU A CA 1
ATOM 3096 C C . LEU A 1 437 ? -23.544 -5.438 23.550 1.00 93.12 437 LEU A C 1
ATOM 3098 O O . LEU A 1 437 ? -23.386 -6.484 22.919 1.00 93.12 437 LEU A O 1
ATOM 3102 N N . THR A 1 438 ? -23.242 -4.254 23.048 1.00 91.81 438 THR A N 1
ATOM 3103 C CA . THR A 1 438 ? -22.430 -4.027 21.858 1.00 91.81 438 THR A CA 1
ATOM 3104 C C . THR A 1 438 ? -21.451 -2.907 22.164 1.00 91.81 438 THR A C 1
ATOM 3106 O O . THR A 1 438 ? -21.623 -2.195 23.153 1.00 91.81 438 THR A O 1
ATOM 3109 N N . CYS A 1 439 ? -20.413 -2.778 21.353 1.00 91.44 439 CYS A N 1
ATOM 3110 C CA . CYS A 1 439 ? -19.392 -1.787 21.605 1.00 91.44 439 CYS A CA 1
ATOM 3111 C C . CYS A 1 439 ? -19.558 -0.585 20.673 1.00 91.44 439 CYS A C 1
ATOM 3113 O O . CYS A 1 439 ? -19.633 -0.747 19.455 1.00 91.44 439 CYS A O 1
ATOM 3115 N N . ASP A 1 440 ? -19.644 0.601 21.270 1.00 89.19 440 ASP A N 1
ATOM 3116 C CA . ASP A 1 440 ? -19.612 1.894 20.599 1.00 89.19 440 ASP A CA 1
ATOM 3117 C C . ASP A 1 440 ? -18.198 2.491 20.720 1.00 89.19 440 ASP A C 1
ATOM 3119 O O . ASP A 1 440 ? -17.737 2.698 21.846 1.00 89.19 440 ASP A O 1
ATOM 3123 N N . PRO A 1 441 ? -17.500 2.787 19.608 1.00 85.19 441 PRO A N 1
ATOM 3124 C CA . PRO A 1 441 ? -16.118 3.261 19.655 1.00 85.19 441 PRO A CA 1
ATOM 3125 C C . PRO A 1 441 ? -15.880 4.538 20.470 1.00 85.19 441 PRO A C 1
ATOM 3127 O O . PRO A 1 441 ? -14.764 4.762 20.919 1.00 85.19 441 PRO A O 1
ATOM 3130 N N . ALA A 1 442 ? -16.894 5.380 20.685 1.00 84.56 442 ALA A N 1
ATOM 3131 C CA . ALA A 1 442 ? -16.732 6.632 21.420 1.00 84.56 442 ALA A CA 1
ATOM 3132 C C . ALA A 1 442 ? -16.943 6.479 22.934 1.00 84.56 442 ALA A C 1
ATOM 3134 O O . ALA A 1 442 ? -16.388 7.251 23.714 1.00 84.56 442 ALA A O 1
ATOM 3135 N N . VAL A 1 443 ? -17.784 5.534 23.367 1.00 88.06 443 VAL A N 1
ATOM 3136 C CA . VAL A 1 443 ? -18.217 5.433 24.778 1.00 88.06 443 VAL A CA 1
ATOM 3137 C C . VAL A 1 443 ? -18.105 4.028 25.382 1.00 88.06 443 VAL A C 1
ATOM 3139 O O . VAL A 1 443 ? -18.370 3.854 26.571 1.00 88.06 443 VAL A O 1
ATOM 3142 N N . GLY A 1 444 ? -17.691 3.029 24.601 1.00 89.25 444 GLY A N 1
ATOM 3143 C CA . GLY A 1 444 ? -17.455 1.655 25.037 1.00 89.25 444 GLY A CA 1
ATOM 3144 C C . GLY A 1 444 ? -18.717 0.792 25.014 1.00 89.25 444 GLY A C 1
ATOM 3145 O O . GLY A 1 444 ? -19.550 0.879 24.112 1.00 89.25 444 GLY A O 1
ATOM 3146 N N . CYS A 1 445 ? -18.864 -0.096 25.997 1.00 91.19 445 CYS A N 1
ATOM 3147 C CA . CYS A 1 445 ? -19.961 -1.062 26.019 1.00 91.19 445 CYS A CA 1
ATOM 3148 C C . CYS A 1 445 ? -21.319 -0.416 26.310 1.00 91.19 445 CYS A C 1
ATOM 3150 O O . CYS A 1 445 ? -21.586 0.044 27.422 1.00 91.19 445 CYS A O 1
ATOM 3152 N N . VAL A 1 446 ? -22.213 -0.470 25.325 1.00 92.81 446 VAL A N 1
ATOM 3153 C CA . VAL A 1 446 ? -23.574 0.070 25.387 1.00 92.81 446 VAL A CA 1
ATOM 3154 C C . VAL A 1 446 ? -24.623 -1.021 25.143 1.00 92.81 446 VAL A C 1
ATOM 3156 O O . VAL A 1 446 ? -24.332 -2.044 24.514 1.00 92.81 446 VAL A O 1
ATOM 3159 N N . PRO A 1 447 ? -25.868 -0.851 25.628 1.00 93.25 447 PRO A N 1
ATOM 3160 C CA . PRO A 1 447 ? -26.951 -1.779 25.321 1.00 93.25 447 PRO A CA 1
ATOM 3161 C C . PRO A 1 447 ? -27.219 -1.879 23.813 1.00 93.25 447 PRO A C 1
ATOM 3163 O O . PRO A 1 447 ? -27.287 -0.867 23.114 1.00 93.25 447 PRO A O 1
ATOM 3166 N N . LYS A 1 448 ? -27.440 -3.101 23.313 1.00 92.38 448 LYS A N 1
ATOM 3167 C CA . LYS A 1 448 ? -28.002 -3.324 21.970 1.00 92.38 448 LYS A CA 1
ATOM 3168 C C . LYS A 1 448 ? -29.380 -2.669 21.861 1.00 92.38 448 LYS A C 1
ATOM 3170 O O . LYS A 1 448 ? -30.056 -2.460 22.865 1.00 92.38 448 LYS A O 1
ATOM 3175 N N . SER A 1 449 ? -29.837 -2.412 20.636 1.00 91.31 449 SER A N 1
ATOM 3176 C CA . SER A 1 449 ? -31.176 -1.870 20.389 1.00 91.31 449 SER A CA 1
ATOM 3177 C C . SER A 1 449 ? -32.290 -2.776 20.932 1.00 91.31 449 SER A C 1
ATOM 3179 O O . SER A 1 449 ? -32.146 -3.996 21.059 1.00 91.31 449 SER A O 1
ATOM 3181 N N . ALA A 1 450 ? -33.439 -2.170 21.243 1.00 91.25 450 ALA A N 1
ATOM 3182 C CA . ALA A 1 450 ? -34.618 -2.925 21.649 1.00 91.25 450 ALA A CA 1
ATOM 3183 C C . ALA A 1 450 ? -34.994 -3.945 20.564 1.00 91.25 450 ALA A C 1
ATOM 3185 O O . ALA A 1 450 ? -35.030 -3.614 19.378 1.00 91.25 450 ALA A O 1
ATOM 3186 N N . ARG A 1 451 ? -35.319 -5.170 20.988 1.00 90.81 451 ARG A N 1
ATOM 3187 C CA . ARG A 1 451 ? -35.617 -6.326 20.126 1.00 90.81 451 ARG A CA 1
ATOM 3188 C C . ARG A 1 451 ? -34.424 -6.925 19.370 1.00 90.81 451 ARG A C 1
ATOM 3190 O O . ARG A 1 451 ? -34.635 -7.831 18.567 1.00 90.81 451 ARG A O 1
ATOM 3197 N N . ALA A 1 452 ? -33.196 -6.462 19.611 1.00 92.75 452 ALA A N 1
ATOM 3198 C CA . ALA A 1 452 ? -32.016 -7.155 19.106 1.00 92.75 452 ALA A CA 1
ATOM 3199 C C . ALA A 1 452 ? -31.985 -8.591 19.646 1.00 92.75 452 ALA A C 1
ATOM 3201 O O . ALA A 1 452 ? -32.282 -8.804 20.821 1.00 92.75 452 ALA A O 1
ATOM 3202 N N . ALA A 1 453 ? -31.640 -9.555 18.792 1.00 94.00 453 ALA A N 1
ATOM 3203 C CA . ALA A 1 453 ? -31.577 -10.958 19.180 1.00 94.00 453 ALA A CA 1
ATOM 3204 C C . ALA A 1 453 ? -30.515 -11.186 20.266 1.00 94.00 453 ALA A C 1
ATOM 3206 O O . ALA A 1 453 ? -29.405 -10.642 20.205 1.00 94.00 453 ALA A O 1
ATOM 3207 N N . CYS A 1 454 ? -30.872 -12.015 21.237 1.00 94.12 454 CYS A N 1
ATOM 3208 C CA . CYS A 1 454 ? -29.997 -12.510 22.288 1.00 94.12 454 CYS A CA 1
ATOM 3209 C C . CYS A 1 454 ? -30.437 -13.924 22.689 1.00 94.12 454 CYS A C 1
ATOM 3211 O O . CYS A 1 454 ? -31.376 -14.458 22.105 1.00 94.12 454 CYS A O 1
ATOM 3213 N N . ASP A 1 455 ? -29.722 -14.519 23.637 1.00 92.56 455 ASP A N 1
ATOM 3214 C CA . ASP A 1 455 ? -30.047 -15.801 24.261 1.00 92.56 455 ASP A CA 1
ATOM 3215 C C . ASP A 1 455 ? -30.201 -15.533 25.764 1.00 92.56 455 ASP A C 1
ATOM 3217 O O . ASP A 1 455 ? -29.326 -14.898 26.371 1.00 92.56 455 ASP A O 1
ATOM 3221 N N . ASP A 1 456 ? -31.339 -15.915 26.338 1.00 91.31 456 ASP A N 1
ATOM 3222 C CA . ASP A 1 456 ? -31.631 -15.733 27.762 1.00 91.31 456 ASP A CA 1
ATOM 3223 C C . ASP A 1 456 ? -31.197 -16.934 28.624 1.00 91.31 456 ASP A C 1
ATOM 3225 O O . ASP A 1 456 ? -31.319 -16.899 29.852 1.00 91.31 456 ASP A O 1
ATOM 3229 N N . GLY A 1 457 ? -30.626 -17.963 27.992 1.00 91.00 457 GLY A N 1
ATOM 3230 C CA . GLY A 1 457 ? -30.156 -19.190 28.618 1.00 91.00 457 GLY A CA 1
ATOM 3231 C C . GLY A 1 457 ? -31.244 -20.242 28.838 1.00 91.00 457 GLY A C 1
ATOM 3232 O O . GLY A 1 457 ? -30.942 -21.269 29.454 1.00 91.00 457 GLY A O 1
ATOM 3233 N N . ASP A 1 458 ? -32.476 -20.016 28.369 1.00 92.31 458 ASP A N 1
ATOM 3234 C CA . ASP A 1 458 ? -33.563 -20.992 28.404 1.00 92.31 458 ASP A CA 1
ATOM 3235 C C . ASP A 1 458 ? -33.795 -21.599 27.010 1.00 92.31 458 ASP A C 1
ATOM 3237 O O . ASP A 1 458 ? -34.377 -21.005 26.107 1.00 92.31 458 ASP A O 1
ATOM 3241 N N . ALA A 1 459 ? -33.401 -22.862 26.835 1.00 91.38 459 ALA A N 1
ATOM 3242 C CA . ALA A 1 459 ? -33.586 -23.582 25.572 1.00 91.38 459 ALA A CA 1
ATOM 3243 C C . ALA A 1 459 ? -35.072 -23.796 25.196 1.00 91.38 459 ALA A C 1
ATOM 3245 O O . ALA A 1 459 ? -35.381 -24.256 24.090 1.00 91.38 459 ALA A O 1
ATOM 3246 N N . CYS A 1 460 ? -35.999 -23.500 26.114 1.00 93.00 460 CYS A N 1
ATOM 3247 C CA . CYS A 1 460 ? -37.439 -23.546 25.896 1.00 93.00 460 CYS A CA 1
ATOM 3248 C C . CYS A 1 460 ? -38.049 -22.218 25.462 1.00 93.00 460 CYS A C 1
ATOM 3250 O O . CYS A 1 460 ? -39.273 -22.153 25.307 1.00 93.00 460 CYS A O 1
ATOM 3252 N N . THR A 1 461 ? -37.249 -21.190 25.207 1.00 93.25 461 THR A N 1
ATOM 3253 C CA . THR A 1 461 ? -37.694 -19.935 24.603 1.00 93.25 461 THR A CA 1
ATOM 3254 C C . THR A 1 461 ? -37.016 -19.721 23.255 1.00 93.25 461 THR A C 1
ATOM 3256 O O . THR A 1 461 ? -35.942 -20.232 22.959 1.00 93.25 461 THR A O 1
ATOM 3259 N N . VAL A 1 462 ? -37.753 -19.102 22.332 1.00 91.25 462 VAL A N 1
ATOM 3260 C CA . VAL A 1 462 ? -37.306 -18.879 20.956 1.00 91.25 462 VAL A CA 1
ATOM 3261 C C . VAL A 1 462 ? -37.573 -17.434 20.583 1.00 91.25 462 VAL A C 1
ATOM 3263 O O . VAL A 1 462 ? -38.710 -16.951 20.656 1.00 91.25 462 VAL A O 1
ATOM 3266 N N . GLY A 1 463 ? -36.533 -16.770 20.084 1.00 92.44 463 GLY A N 1
ATOM 3267 C CA . GLY A 1 463 ? -36.589 -15.356 19.723 1.00 92.44 463 GLY A CA 1
ATOM 3268 C C . GLY A 1 463 ? -36.457 -14.444 20.938 1.00 92.44 463 GLY A C 1
ATOM 3269 O O . GLY A 1 463 ? -37.211 -13.473 21.050 1.00 92.44 463 GLY A O 1
ATOM 3270 N N . ASP A 1 464 ? -35.536 -14.776 21.840 1.00 95.75 464 ASP A N 1
ATOM 3271 C CA . ASP A 1 464 ? -35.188 -13.933 22.979 1.00 95.75 464 ASP A CA 1
ATOM 3272 C C . ASP A 1 464 ? -34.563 -12.637 22.477 1.00 95.75 464 ASP A C 1
ATOM 3274 O O . ASP A 1 464 ? -33.967 -12.561 21.390 1.00 95.75 464 ASP A O 1
ATOM 3278 N N . HIS A 1 465 ? -34.796 -11.568 23.228 1.00 95.12 465 HIS A N 1
ATOM 3279 C CA . HIS A 1 465 ? -34.471 -10.245 22.735 1.00 95.12 465 HIS A CA 1
ATOM 3280 C C . HIS A 1 465 ? -34.097 -9.252 23.825 1.00 95.12 465 HIS A C 1
ATOM 3282 O O . HIS A 1 465 ? -34.523 -9.341 24.972 1.00 95.12 465 HIS A O 1
ATOM 3288 N N . CYS A 1 466 ? -33.288 -8.270 23.446 1.00 96.06 466 CYS A N 1
ATOM 3289 C CA . CYS A 1 466 ? -32.815 -7.249 24.363 1.00 96.06 466 CYS A CA 1
ATOM 3290 C C . CYS A 1 466 ? -33.898 -6.208 24.647 1.00 96.06 466 CYS A C 1
ATOM 3292 O O . CYS A 1 466 ? -34.622 -5.767 23.745 1.00 96.06 466 CYS A O 1
ATOM 3294 N N . VAL A 1 467 ? -33.951 -5.747 25.897 1.00 93.81 467 VAL A N 1
ATOM 3295 C CA . VAL A 1 467 ? -34.868 -4.674 26.327 1.00 93.81 467 VAL A CA 1
ATOM 3296 C C . VAL A 1 467 ? -34.497 -3.296 25.764 1.00 93.81 467 VAL A C 1
ATOM 3298 O O . VAL A 1 467 ? -35.338 -2.402 25.721 1.00 93.81 467 VAL A O 1
ATOM 3301 N N . GLY A 1 468 ? -33.253 -3.117 25.307 1.00 89.38 468 GLY A N 1
ATOM 3302 C CA . GLY A 1 468 ? -32.775 -1.890 24.660 1.00 89.38 468 GLY A CA 1
ATOM 3303 C C . GLY A 1 468 ? -32.137 -0.852 25.587 1.00 89.38 468 GLY A C 1
ATOM 3304 O O . GLY A 1 468 ? -31.546 0.108 25.109 1.00 89.38 468 GLY A O 1
ATOM 3305 N N . THR A 1 469 ? -32.266 -1.019 26.903 1.00 89.56 469 THR A N 1
ATOM 3306 C CA . THR A 1 469 ? -31.815 -0.041 27.912 1.00 89.56 469 THR A CA 1
ATOM 3307 C C . THR A 1 469 ? -30.780 -0.595 28.889 1.00 89.56 469 THR A C 1
ATOM 3309 O O . THR A 1 469 ? -30.184 0.165 29.647 1.00 89.56 469 THR A O 1
ATOM 3312 N N . SER A 1 470 ? -30.555 -1.909 28.892 1.00 90.00 470 SER A N 1
ATOM 3313 C CA . SER A 1 470 ? -29.609 -2.594 29.774 1.00 90.00 470 SER A CA 1
ATOM 3314 C C . SER A 1 470 ? -29.159 -3.925 29.162 1.00 90.00 470 SER A C 1
ATOM 3316 O O . SER A 1 470 ? -29.716 -4.379 28.160 1.00 90.00 470 SER A O 1
ATOM 3318 N N . ASN A 1 471 ? -28.163 -4.572 29.777 1.00 91.81 471 ASN A N 1
ATOM 3319 C CA . ASN A 1 471 ? -27.698 -5.916 29.418 1.00 91.81 471 ASN A CA 1
ATOM 3320 C C . ASN A 1 471 ? -28.677 -7.017 29.881 1.00 91.81 471 ASN A C 1
ATOM 3322 O O . ASN A 1 471 ? -28.302 -7.942 30.596 1.00 91.81 471 ASN A O 1
ATOM 3326 N N . VAL A 1 472 ? -29.958 -6.880 29.543 1.00 94.19 472 VAL A N 1
ATOM 3327 C CA . VAL A 1 472 ? -31.003 -7.837 29.916 1.00 94.19 472 VAL A CA 1
ATOM 3328 C C . VAL A 1 472 ? -31.600 -8.421 28.646 1.00 94.19 472 VAL A C 1
ATOM 3330 O O . VAL A 1 472 ? -32.225 -7.706 27.856 1.00 94.19 472 VAL A O 1
ATOM 3333 N N . CYS A 1 473 ? -31.394 -9.725 28.476 1.00 94.50 473 CYS A N 1
ATOM 3334 C CA . CYS A 1 473 ? -32.099 -10.537 27.498 1.00 94.50 473 CYS A CA 1
ATOM 3335 C C . CYS A 1 473 ? -33.403 -11.027 28.127 1.00 94.50 473 CYS A C 1
ATOM 3337 O O . CYS A 1 473 ? -33.385 -11.523 29.254 1.00 94.50 473 CYS A O 1
ATOM 3339 N N . VAL A 1 474 ? -34.528 -10.834 27.443 1.00 94.56 474 VAL A N 1
ATOM 3340 C CA . VAL A 1 474 ? -35.827 -11.334 27.897 1.00 94.56 474 VAL A CA 1
ATOM 3341 C C . VAL A 1 474 ? -36.304 -12.492 27.021 1.00 94.56 474 VAL A C 1
ATOM 3343 O O . VAL A 1 474 ? -36.116 -12.427 25.799 1.00 94.56 474 VAL A O 1
ATOM 3346 N N . PRO A 1 475 ? -36.969 -13.496 27.625 1.00 93.88 475 PRO A N 1
ATOM 3347 C CA . PRO A 1 475 ? -37.478 -14.662 26.920 1.00 93.88 475 PRO A CA 1
ATOM 3348 C C . PRO A 1 475 ? -38.414 -14.281 25.782 1.00 93.88 475 PRO A C 1
ATOM 3350 O O . PRO A 1 475 ? -39.286 -13.410 25.905 1.00 93.88 475 PRO A O 1
ATOM 3353 N N . GLY A 1 476 ? -38.243 -14.977 24.667 1.00 91.56 476 GLY A N 1
ATOM 3354 C CA . GLY A 1 476 ? -39.132 -14.951 23.527 1.00 91.56 476 GLY A CA 1
ATOM 3355 C C . GLY A 1 476 ? -40.389 -15.791 23.755 1.00 91.56 476 GLY A C 1
ATOM 3356 O O . GLY A 1 476 ? -40.948 -15.894 24.847 1.00 91.56 476 GLY A O 1
ATOM 3357 N N . ARG A 1 477 ? -40.885 -16.397 22.675 1.00 93.25 477 ARG A N 1
ATOM 3358 C CA . ARG A 1 477 ? -42.048 -17.296 22.750 1.00 93.25 477 ARG A CA 1
ATOM 3359 C C . ARG A 1 477 ? -41.612 -18.700 23.196 1.00 93.25 477 ARG A C 1
ATOM 3361 O O . ARG A 1 477 ? -40.522 -19.115 22.817 1.00 93.25 477 ARG A O 1
ATOM 3368 N N . PRO A 1 478 ? -42.470 -19.477 23.881 1.00 90.69 478 PRO A N 1
ATOM 3369 C CA . PRO A 1 478 ? -42.160 -20.864 24.219 1.00 90.69 478 PRO A CA 1
ATOM 3370 C C . PRO A 1 478 ? -41.863 -21.737 22.988 1.00 90.69 478 PRO A C 1
ATOM 3372 O O . PRO A 1 478 ? -42.563 -21.660 21.969 1.00 90.69 478 PRO A O 1
ATOM 3375 N N . ALA A 1 479 ? -40.855 -22.601 23.097 1.00 87.56 479 ALA A N 1
ATOM 3376 C CA . ALA A 1 479 ? -40.495 -23.593 22.098 1.00 87.56 479 ALA A CA 1
ATOM 3377 C C . ALA A 1 479 ? -41.644 -24.590 21.889 1.00 87.56 479 ALA A C 1
ATOM 3379 O O . ALA A 1 479 ? -42.273 -25.081 22.828 1.00 87.56 479 ALA A O 1
ATOM 3380 N N . THR A 1 480 ? -41.944 -24.896 20.626 1.00 89.25 480 THR A N 1
ATOM 3381 C CA . THR A 1 480 ? -43.007 -25.844 20.274 1.00 89.25 480 THR A CA 1
ATOM 3382 C C . THR A 1 480 ? -42.406 -27.220 20.010 1.00 89.25 480 THR A C 1
ATOM 3384 O O . THR A 1 480 ? -41.960 -27.501 18.903 1.00 89.25 480 THR A O 1
ATOM 3387 N N . CYS A 1 481 ? -42.434 -28.100 21.010 1.00 90.62 481 CYS A N 1
ATOM 3388 C CA . CYS A 1 481 ? -41.892 -29.459 20.911 1.00 90.62 481 CYS A CA 1
ATOM 3389 C C . CYS A 1 481 ? -42.893 -30.441 20.292 1.00 90.62 481 CYS A C 1
ATOM 3391 O O . CYS A 1 481 ? -43.360 -31.374 20.943 1.00 90.62 481 CYS A O 1
ATOM 3393 N N . LYS A 1 482 ? -43.272 -30.207 19.033 1.00 87.88 482 LYS A N 1
ATOM 3394 C CA . LYS A 1 482 ? -44.189 -31.074 18.280 1.00 87.88 482 LYS A CA 1
ATOM 3395 C C . LYS A 1 482 ? -43.407 -31.865 17.243 1.00 87.88 482 LYS A C 1
ATOM 3397 O O . LYS A 1 482 ? -42.699 -31.263 16.451 1.00 87.88 482 LYS A O 1
ATOM 3402 N N . GLY A 1 483 ? -43.565 -33.184 17.262 1.00 88.00 483 GLY A N 1
ATOM 3403 C CA . GLY A 1 483 ? -42.787 -34.087 16.428 1.00 88.00 483 GLY A CA 1
ATOM 3404 C C . GLY A 1 483 ? -43.105 -35.546 16.717 1.00 88.00 483 GLY A C 1
ATOM 3405 O O . GLY A 1 483 ? -43.479 -35.884 17.845 1.00 88.00 483 GLY A O 1
ATOM 3406 N N . GLN A 1 484 ? -42.985 -36.425 15.721 1.00 91.69 484 GLN A N 1
ATOM 3407 C CA . GLN A 1 484 ? -43.220 -37.858 15.935 1.00 91.69 484 GLN A CA 1
ATOM 3408 C C . GLN A 1 484 ? -42.165 -38.470 16.865 1.00 91.69 484 GLN A C 1
ATOM 3410 O O . GLN A 1 484 ? -42.464 -39.432 17.579 1.00 91.69 484 GLN A O 1
ATOM 3415 N N . CYS A 1 485 ? -40.976 -37.870 16.920 1.00 93.38 485 CYS A N 1
ATOM 3416 C CA . CYS A 1 485 ? -39.843 -38.309 17.719 1.00 93.38 485 CYS A CA 1
ATOM 3417 C C . CYS A 1 485 ? -39.585 -37.440 18.955 1.00 93.38 485 CYS A C 1
ATOM 3419 O O . CYS A 1 485 ? -38.598 -37.652 19.653 1.00 93.38 485 CYS A O 1
ATOM 3421 N N . LEU A 1 486 ? -40.505 -36.533 19.299 1.00 93.56 486 LEU A N 1
ATOM 3422 C CA . LEU A 1 486 ? -40.462 -35.729 20.525 1.00 93.56 486 LEU A CA 1
ATOM 3423 C C . LEU A 1 486 ? -41.515 -36.180 21.539 1.00 93.56 486 LEU A C 1
ATOM 3425 O O . LEU A 1 486 ? -42.586 -36.669 21.184 1.00 93.56 486 LEU A O 1
ATOM 3429 N N . THR A 1 487 ? -41.227 -35.998 22.827 1.00 90.06 487 THR A N 1
ATOM 3430 C CA . THR A 1 487 ? -42.171 -36.335 23.913 1.00 90.06 487 THR A CA 1
ATOM 3431 C C . THR A 1 487 ? -43.262 -35.282 24.124 1.00 90.06 487 THR A C 1
ATOM 3433 O O . THR A 1 487 ? -44.252 -35.557 24.798 1.00 90.06 487 THR A O 1
ATOM 3436 N N . GLY A 1 488 ? -43.090 -34.076 23.573 1.00 88.88 488 GLY A N 1
ATOM 3437 C CA . GLY A 1 488 ? -43.932 -32.915 23.874 1.00 88.88 488 GLY A CA 1
ATOM 3438 C C . GLY A 1 488 ? -43.446 -32.078 25.060 1.00 88.88 488 GLY A C 1
ATOM 3439 O O . GLY A 1 488 ? -43.934 -30.965 25.242 1.00 88.88 488 GLY A O 1
ATOM 3440 N N . ALA A 1 489 ? -42.483 -32.575 25.841 1.00 90.94 489 ALA A N 1
ATOM 3441 C CA . ALA A 1 489 ? -41.861 -31.832 26.931 1.00 90.94 489 ALA A CA 1
ATOM 3442 C C . ALA A 1 489 ? -40.655 -31.017 26.441 1.00 90.94 489 ALA A C 1
ATOM 3444 O O . ALA A 1 489 ? -39.964 -31.409 25.495 1.00 90.94 489 ALA A O 1
ATOM 3445 N N . CYS A 1 490 ? -40.397 -29.905 27.124 1.00 92.38 490 CYS A N 1
ATOM 3446 C CA . CYS A 1 490 ? -39.221 -29.073 26.929 1.00 92.38 490 CYS A CA 1
ATOM 3447 C C . CYS A 1 490 ? -38.462 -28.949 28.254 1.00 92.38 490 CYS A C 1
ATOM 3449 O O . CYS A 1 490 ? -39.075 -28.694 29.291 1.00 92.38 490 CYS A O 1
ATOM 3451 N N . ASP A 1 491 ? -37.154 -29.171 28.214 1.00 93.25 491 ASP A N 1
ATOM 3452 C CA . ASP A 1 491 ? -36.233 -28.989 29.329 1.00 93.25 491 ASP A CA 1
ATOM 3453 C C . ASP A 1 491 ? -35.487 -27.658 29.166 1.00 93.25 491 ASP A C 1
ATOM 3455 O O . ASP A 1 491 ? -34.898 -27.410 28.117 1.00 93.25 491 ASP A O 1
ATOM 3459 N N . HIS A 1 492 ? -35.477 -26.816 30.201 1.00 91.00 492 HIS A N 1
ATOM 3460 C CA . HIS A 1 492 ? -34.917 -25.458 30.134 1.00 91.00 492 HIS A CA 1
ATOM 3461 C C . HIS A 1 492 ? -33.422 -25.399 29.767 1.00 91.00 492 HIS A C 1
ATOM 3463 O O . HIS A 1 492 ? -32.924 -24.348 29.381 1.00 91.00 492 HIS A O 1
ATOM 3469 N N . ARG A 1 493 ? -32.679 -26.508 29.887 1.00 89.94 493 ARG A N 1
ATOM 3470 C CA . ARG A 1 493 ? -31.262 -26.585 29.498 1.00 89.94 493 ARG A CA 1
ATOM 3471 C C . ARG A 1 493 ? -31.039 -27.339 28.194 1.00 89.94 493 ARG A C 1
ATOM 3473 O O . ARG A 1 493 ? -30.110 -27.012 27.465 1.00 89.94 493 ARG A O 1
ATOM 3480 N N . LEU A 1 494 ? -31.825 -28.383 27.936 1.00 87.31 494 LEU A N 1
ATOM 3481 C CA . LEU A 1 494 ? -31.618 -29.302 26.808 1.00 87.31 494 LEU A CA 1
ATOM 3482 C C . LEU A 1 494 ? -32.570 -29.054 25.626 1.00 87.31 494 LEU A C 1
ATOM 3484 O O . LEU A 1 494 ? -32.361 -29.614 24.552 1.00 87.31 494 LEU A O 1
ATOM 3488 N N . GLY A 1 495 ? -33.605 -28.233 25.803 1.00 90.62 495 GLY A N 1
ATOM 3489 C CA . GLY A 1 495 ? -34.632 -27.966 24.802 1.00 90.62 495 GLY A CA 1
ATOM 3490 C C . GLY A 1 495 ? -35.654 -29.101 24.694 1.00 90.62 495 GLY A C 1
ATOM 3491 O O . GLY A 1 495 ? -36.005 -29.759 25.676 1.00 90.62 495 GLY A O 1
ATOM 3492 N N . CYS A 1 496 ? -36.185 -29.331 23.493 1.00 92.44 496 CYS A N 1
ATOM 3493 C CA . CYS A 1 496 ? -37.217 -30.345 23.277 1.00 92.44 496 CYS A CA 1
ATOM 3494 C C . CYS A 1 496 ? -36.715 -31.766 23.552 1.00 92.44 496 CYS A C 1
ATOM 3496 O O . CYS A 1 496 ? -35.763 -32.233 22.931 1.00 92.44 496 CYS A O 1
ATOM 3498 N N . VAL A 1 497 ? -37.410 -32.485 24.435 1.00 93.06 497 VAL A N 1
ATOM 3499 C CA . VAL A 1 497 ? -36.980 -33.808 24.897 1.00 93.06 497 VAL A CA 1
ATOM 3500 C C . VAL A 1 497 ? -37.323 -34.882 23.851 1.00 93.06 497 VAL A C 1
ATOM 3502 O O . VAL A 1 497 ? -38.518 -35.105 23.583 1.00 93.06 497 VAL A O 1
ATOM 3505 N N . PRO A 1 498 ? -36.321 -35.582 23.281 1.00 92.62 498 PRO A N 1
ATOM 3506 C CA . PRO A 1 498 ? -36.549 -36.632 22.297 1.00 92.62 498 PRO A CA 1
ATOM 3507 C C . PRO A 1 498 ? -37.117 -37.905 22.933 1.00 92.62 498 PRO A C 1
ATOM 3509 O O . PRO A 1 498 ? -36.881 -38.218 24.101 1.00 92.62 498 PRO A O 1
ATOM 3512 N N . LYS A 1 499 ? -37.871 -38.671 22.142 1.00 92.38 499 LYS A N 1
ATOM 3513 C CA . LYS A 1 499 ? -38.252 -40.047 22.478 1.00 92.38 499 LYS A CA 1
ATOM 3514 C C . LYS A 1 499 ? -37.017 -40.958 22.430 1.00 92.38 499 LYS A C 1
ATOM 3516 O O . LYS A 1 499 ? -36.076 -40.650 21.705 1.00 92.38 499 LYS A O 1
ATOM 3521 N N . PRO A 1 500 ? -37.018 -42.106 23.130 1.00 91.38 500 PRO A N 1
ATOM 3522 C CA . PRO A 1 500 ? -35.919 -43.066 23.063 1.00 91.38 500 PRO A CA 1
ATOM 3523 C C . PRO A 1 500 ? -35.604 -43.521 21.632 1.00 91.38 500 PRO A C 1
ATOM 3525 O O . PRO A 1 500 ? -36.518 -43.700 20.815 1.00 91.38 500 PRO A O 1
ATOM 3528 N N . ALA A 1 501 ? -34.318 -43.768 21.361 1.00 90.25 501 ALA A N 1
ATOM 3529 C CA . ALA A 1 501 ? -33.857 -44.327 20.095 1.00 90.25 501 ALA A CA 1
ATOM 3530 C C . ALA A 1 501 ? -34.594 -45.637 19.776 1.00 90.25 501 ALA A C 1
ATOM 3532 O O . ALA A 1 501 ? -34.782 -46.490 20.645 1.00 90.25 501 ALA A O 1
ATOM 3533 N N . GLY A 1 502 ? -35.032 -45.788 18.528 1.00 87.69 502 GLY A N 1
ATOM 3534 C CA . GLY A 1 502 ? -35.775 -46.964 18.081 1.00 87.69 502 GLY A CA 1
ATOM 3535 C C . GLY A 1 502 ? -37.297 -46.869 18.219 1.00 87.69 502 GLY A C 1
ATOM 3536 O O . GLY A 1 502 ? -37.982 -47.796 17.778 1.00 87.69 502 GLY A O 1
ATOM 3537 N N . SER A 1 503 ? -37.835 -45.782 18.786 1.00 92.81 503 SER A N 1
ATOM 3538 C CA . SER A 1 503 ? -39.283 -45.513 18.783 1.00 92.81 503 SER A CA 1
ATOM 3539 C C . SER A 1 503 ? -39.818 -45.467 17.349 1.00 92.81 503 SER A C 1
ATOM 3541 O O . SER A 1 503 ? -39.153 -44.916 16.477 1.00 92.81 503 SER A O 1
ATOM 3543 N N . VAL A 1 504 ? -41.000 -46.043 17.110 1.00 92.25 504 VAL A N 1
ATOM 3544 C CA . VAL A 1 504 ? -41.617 -46.086 15.773 1.00 92.25 504 VAL A CA 1
ATOM 3545 C C . VAL A 1 504 ? -42.004 -44.679 15.325 1.00 92.25 504 VAL A C 1
ATOM 3547 O O . VAL A 1 504 ? -42.616 -43.931 16.093 1.00 92.25 504 VAL A O 1
ATOM 3550 N N . CYS A 1 505 ? -41.668 -44.356 14.083 1.00 93.88 505 CYS A N 1
ATOM 3551 C CA . CYS A 1 505 ? -42.084 -43.153 13.375 1.00 93.88 505 CYS A CA 1
ATOM 3552 C C . CYS A 1 505 ? -42.215 -43.473 11.876 1.00 93.88 505 CYS A C 1
ATOM 3554 O O . CYS A 1 505 ? -42.012 -44.618 11.479 1.00 93.88 505 CYS A O 1
ATOM 3556 N N . ASP A 1 506 ? -42.608 -42.483 11.084 1.00 91.69 506 ASP A N 1
ATOM 3557 C CA . ASP A 1 506 ? -42.700 -42.553 9.624 1.00 91.69 506 ASP A CA 1
ATOM 3558 C C . ASP A 1 506 ? -41.991 -41.317 9.055 1.00 91.69 506 ASP A C 1
ATOM 3560 O O . ASP A 1 506 ? -42.340 -40.185 9.417 1.00 91.69 506 ASP A O 1
ATOM 3564 N N . ASP A 1 507 ? -40.961 -41.525 8.232 1.00 89.00 507 ASP A N 1
ATOM 3565 C CA . ASP A 1 507 ? -40.201 -40.436 7.609 1.00 89.00 507 ASP A CA 1
ATOM 3566 C C . ASP A 1 507 ? -40.879 -39.884 6.337 1.00 89.00 507 ASP A C 1
ATOM 3568 O O . ASP A 1 507 ? -40.397 -38.924 5.729 1.00 89.00 507 ASP A O 1
ATOM 3572 N N . GLY A 1 508 ? -42.040 -40.439 5.977 1.00 88.94 508 GLY A N 1
ATOM 3573 C CA . GLY A 1 508 ? -42.859 -40.044 4.841 1.00 88.94 508 GLY A CA 1
ATOM 3574 C C . GLY A 1 508 ? -42.333 -40.542 3.496 1.00 88.94 508 GLY A C 1
ATOM 3575 O O . GLY A 1 508 ? -42.896 -40.166 2.465 1.00 88.94 508 GLY A O 1
ATOM 3576 N N . ASN A 1 509 ? -41.275 -41.358 3.475 1.00 88.50 509 ASN A N 1
ATOM 3577 C CA . ASN A 1 509 ? -40.674 -41.875 2.256 1.00 88.50 509 ASN A CA 1
ATOM 3578 C C . ASN A 1 509 ? -41.154 -43.321 1.983 1.00 88.50 509 ASN A C 1
ATOM 3580 O O . ASN A 1 509 ? -40.834 -44.248 2.709 1.00 88.50 509 ASN A O 1
ATOM 3584 N N . PRO A 1 510 ? -41.880 -43.600 0.886 1.00 88.38 510 PRO A N 1
ATOM 3585 C CA . PRO A 1 510 ? -42.311 -44.958 0.554 1.00 88.38 510 PRO A CA 1
ATOM 3586 C C . PRO A 1 510 ? -41.147 -45.890 0.164 1.00 88.38 510 PRO A C 1
ATOM 3588 O O . PRO A 1 510 ? -41.359 -47.087 -0.018 1.00 88.38 510 PRO A O 1
ATOM 3591 N N . CYS A 1 511 ? -39.932 -45.360 -0.014 1.00 90.62 511 CYS A N 1
ATOM 3592 C CA . CYS A 1 511 ? -38.723 -46.125 -0.317 1.00 90.62 511 CYS A CA 1
ATOM 3593 C C . CYS A 1 511 ? -37.941 -46.566 0.919 1.00 90.62 511 CYS A C 1
ATOM 3595 O O . CYS A 1 511 ? -36.894 -47.205 0.776 1.00 90.62 511 CYS A O 1
ATOM 3597 N N . THR A 1 512 ? -38.406 -46.216 2.110 1.00 89.56 512 THR A N 1
ATOM 3598 C CA . THR A 1 512 ? -37.787 -46.577 3.381 1.00 89.56 512 THR A CA 1
ATOM 3599 C C . THR A 1 512 ? -38.676 -47.577 4.105 1.00 89.56 512 THR A C 1
ATOM 3601 O O . THR A 1 512 ? -39.883 -47.682 3.874 1.00 89.56 512 THR A O 1
ATOM 3604 N N . LEU A 1 513 ? -38.042 -48.441 4.892 1.00 88.31 513 LEU A N 1
ATOM 3605 C CA . LEU A 1 513 ? -38.720 -49.475 5.656 1.00 88.31 513 LEU A CA 1
ATOM 3606 C C . LEU A 1 513 ? -38.286 -49.389 7.116 1.00 88.31 513 LEU A C 1
ATOM 3608 O O . LEU A 1 513 ? -37.095 -49.330 7.432 1.00 88.31 513 LEU A O 1
ATOM 3612 N N . GLY A 1 514 ? -39.275 -49.471 8.008 1.00 88.88 514 GLY A N 1
ATOM 3613 C CA . GLY A 1 514 ? -39.055 -49.624 9.442 1.00 88.88 514 GLY A CA 1
ATOM 3614 C C . GLY A 1 514 ? -38.471 -48.390 10.124 1.00 88.88 514 GLY A C 1
ATOM 3615 O O . GLY A 1 514 ? -37.575 -48.552 10.953 1.00 88.88 514 GLY A O 1
ATOM 3616 N N . ASP A 1 515 ? -38.966 -47.197 9.792 1.00 93.19 515 ASP A N 1
ATOM 3617 C CA . ASP A 1 515 ? -38.408 -45.935 10.280 1.00 93.19 515 ASP A CA 1
ATOM 3618 C C . ASP A 1 515 ? -38.487 -45.795 11.805 1.00 93.19 515 ASP A C 1
ATOM 3620 O O . ASP A 1 515 ? -39.432 -46.229 12.485 1.00 93.19 515 ASP A O 1
ATOM 3624 N N . ARG A 1 516 ? -37.427 -45.212 12.365 1.00 93.75 516 ARG A N 1
ATOM 3625 C CA . ARG A 1 516 ? -37.207 -45.115 13.806 1.00 93.75 516 ARG A CA 1
ATOM 3626 C C . ARG A 1 516 ? -36.635 -43.771 14.205 1.00 93.75 516 ARG A C 1
ATOM 3628 O O . ARG A 1 516 ? -35.819 -43.176 13.509 1.00 93.75 516 ARG A O 1
ATOM 3635 N N . CYS A 1 517 ? -37.019 -43.335 15.397 1.00 94.00 517 CYS A N 1
ATOM 3636 C CA . CYS A 1 517 ? -36.461 -42.142 16.005 1.00 94.00 517 CYS A CA 1
ATOM 3637 C C . CYS A 1 517 ? -34.991 -42.350 16.370 1.00 94.00 517 CYS A C 1
ATOM 3639 O O . CYS A 1 517 ? -34.633 -43.379 16.951 1.00 94.00 517 CYS A O 1
ATOM 3641 N N . SER A 1 518 ? -34.159 -41.344 16.103 1.00 91.12 518 SER A N 1
ATOM 3642 C CA . SER A 1 518 ? -32.720 -41.375 16.402 1.00 91.12 518 SER A CA 1
ATOM 3643 C C . SER A 1 518 ? -32.394 -41.339 17.901 1.00 91.12 518 SER A C 1
ATOM 3645 O O . SER A 1 518 ? -31.332 -41.796 18.317 1.00 91.12 518 SER A O 1
ATOM 3647 N N . GLY A 1 519 ? -33.295 -40.787 18.722 1.00 88.31 519 GLY A N 1
ATOM 3648 C CA . GLY A 1 519 ? -33.077 -40.558 20.154 1.00 88.31 519 GLY A CA 1
ATOM 3649 C C . GLY A 1 519 ? -32.413 -39.224 20.509 1.00 88.31 519 GLY A C 1
ATOM 3650 O O . GLY A 1 519 ? -32.219 -38.950 21.689 1.00 88.31 519 GLY A O 1
ATOM 3651 N N . THR A 1 520 ? -32.075 -38.393 19.521 1.00 86.88 520 THR A N 1
ATOM 3652 C CA . THR A 1 520 ? -31.313 -37.141 19.711 1.00 86.88 520 THR A CA 1
ATOM 3653 C C . THR A 1 520 ? -32.028 -35.888 19.193 1.00 86.88 520 THR A C 1
ATOM 3655 O O . THR A 1 520 ? -31.435 -34.815 19.149 1.00 86.88 520 THR A O 1
ATOM 3658 N N . GLY A 1 521 ? -33.304 -36.000 18.816 1.00 86.94 521 GLY A N 1
ATOM 3659 C CA . GLY A 1 521 ? -34.140 -34.892 18.349 1.00 86.94 521 GLY A CA 1
ATOM 3660 C C . GLY A 1 521 ? -35.421 -35.394 17.682 1.00 86.94 521 GLY A C 1
ATOM 3661 O O . GLY A 1 521 ? -35.793 -36.557 17.851 1.00 86.94 521 GLY A O 1
ATOM 3662 N N . ASP A 1 522 ? -36.072 -34.543 16.884 1.00 90.75 522 ASP A N 1
ATOM 3663 C CA . ASP A 1 522 ? -37.233 -34.936 16.069 1.00 90.75 522 ASP A CA 1
ATOM 3664 C C . ASP A 1 522 ? -36.828 -35.561 14.724 1.00 90.75 522 ASP A C 1
ATOM 3666 O O . ASP A 1 522 ? -37.293 -35.158 13.662 1.00 90.75 522 ASP A O 1
ATOM 3670 N N . VAL A 1 523 ? -35.889 -36.505 14.753 1.00 92.06 523 VAL A N 1
ATOM 3671 C CA . VAL A 1 523 ? -35.380 -37.137 13.533 1.00 92.06 523 VAL A CA 1
ATOM 3672 C C . VAL A 1 523 ? -35.921 -38.552 13.448 1.00 92.06 523 VAL A C 1
ATOM 3674 O O . VAL A 1 523 ? -35.546 -39.415 14.247 1.00 92.06 523 VAL A O 1
ATOM 3677 N N . CYS A 1 524 ? -36.793 -38.768 12.466 1.00 90.81 524 CYS A N 1
ATOM 3678 C CA . CYS A 1 524 ? -37.201 -40.089 12.019 1.00 90.81 524 CYS A CA 1
ATOM 3679 C C . CYS A 1 524 ? -36.266 -40.541 10.895 1.00 90.81 524 CYS A C 1
ATOM 3681 O O . CYS A 1 524 ? -36.030 -39.788 9.951 1.00 90.81 524 CYS A O 1
ATOM 3683 N N . SER A 1 525 ? -35.674 -41.724 11.017 1.00 88.38 525 SER A N 1
ATOM 3684 C CA . SER A 1 525 ? -34.736 -42.254 10.029 1.00 88.38 525 SER A CA 1
ATOM 3685 C C . SER A 1 525 ? -35.093 -43.677 9.650 1.00 88.38 525 SER A C 1
ATOM 3687 O O . SER A 1 525 ? -35.384 -44.501 10.519 1.00 88.38 525 SER A O 1
ATOM 3689 N N . ALA A 1 526 ? -34.994 -43.962 8.357 1.00 86.31 526 ALA A N 1
ATOM 3690 C CA . ALA A 1 526 ? -35.119 -45.294 7.796 1.00 86.31 526 ALA A CA 1
ATOM 3691 C C . ALA A 1 526 ? -34.184 -46.310 8.458 1.00 86.31 526 ALA A C 1
ATOM 3693 O O . ALA A 1 526 ? -32.996 -46.038 8.658 1.00 86.31 526 ALA A O 1
ATOM 3694 N N . ALA A 1 527 ? -34.706 -47.502 8.745 1.00 80.31 527 ALA A N 1
ATOM 3695 C CA . ALA A 1 527 ? -33.871 -48.636 9.129 1.00 80.31 527 ALA A CA 1
ATOM 3696 C C . ALA A 1 527 ? -33.318 -49.367 7.898 1.00 80.31 527 ALA A C 1
ATOM 3698 O O . ALA A 1 527 ? -32.165 -49.789 7.913 1.00 80.31 527 ALA A O 1
ATOM 3699 N N . ASP A 1 528 ? -34.122 -49.481 6.838 1.00 83.75 528 ASP A N 1
ATOM 3700 C CA . ASP A 1 528 ? -33.782 -50.179 5.598 1.00 83.75 528 ASP A CA 1
ATOM 3701 C C . ASP A 1 528 ? -34.324 -49.450 4.357 1.00 83.75 528 ASP A C 1
ATOM 3703 O O . ASP A 1 528 ? -35.180 -48.570 4.443 1.00 83.75 528 ASP A O 1
ATOM 3707 N N . THR A 1 529 ? -33.826 -49.841 3.180 1.00 86.19 529 THR A N 1
ATOM 3708 C CA . THR A 1 529 ? -34.293 -49.338 1.875 1.00 86.19 529 THR A CA 1
ATOM 3709 C C . THR A 1 529 ? -35.158 -50.376 1.166 1.00 86.19 529 THR A C 1
ATOM 3711 O O . THR A 1 529 ? -34.854 -51.569 1.195 1.00 86.19 529 THR A O 1
ATOM 3714 N N . LEU A 1 530 ? -36.229 -49.929 0.507 1.00 86.69 530 LEU A N 1
ATOM 3715 C CA . LEU A 1 530 ? -37.124 -50.773 -0.282 1.00 86.69 530 LEU A CA 1
ATOM 3716 C C . LEU A 1 530 ? -36.408 -51.260 -1.561 1.00 86.69 530 LEU A C 1
ATOM 3718 O O . LEU A 1 530 ? -36.084 -50.446 -2.431 1.00 86.69 530 LEU A O 1
ATOM 3722 N N . PRO A 1 531 ? -36.168 -52.576 -1.733 1.00 84.25 531 PRO A N 1
ATOM 3723 C CA . PRO A 1 531 ? -35.489 -53.081 -2.920 1.00 84.25 531 PRO A CA 1
ATOM 3724 C C . PRO A 1 531 ? -36.457 -53.212 -4.109 1.00 84.25 531 PRO A C 1
ATOM 3726 O O . PRO A 1 531 ? -37.328 -54.079 -4.122 1.00 84.25 531 PRO A O 1
ATOM 3729 N N . CYS A 1 532 ? -36.250 -52.421 -5.163 1.00 89.19 532 CYS A N 1
ATOM 3730 C CA . CYS A 1 532 ? -37.048 -52.463 -6.397 1.00 89.19 532 CYS A CA 1
ATOM 3731 C C . CYS A 1 532 ? -36.542 -53.522 -7.391 1.00 89.19 532 CYS A C 1
ATOM 3733 O O . CYS A 1 532 ? -35.986 -53.199 -8.441 1.00 89.19 532 CYS A O 1
ATOM 3735 N N . ARG A 1 533 ? -36.688 -54.804 -7.036 1.00 86.19 533 ARG A N 1
ATOM 3736 C CA . ARG A 1 533 ? -36.170 -55.948 -7.808 1.00 86.19 533 ARG A CA 1
ATOM 3737 C C . ARG A 1 533 ? -37.258 -56.569 -8.686 1.00 86.19 533 ARG A C 1
ATOM 3739 O O . ARG A 1 533 ? -37.997 -57.427 -8.221 1.00 86.19 533 ARG A O 1
ATOM 3746 N N . GLY A 1 534 ? -37.304 -56.140 -9.943 1.00 88.31 534 GLY A N 1
ATOM 3747 C CA . GLY A 1 534 ? -38.251 -56.597 -10.958 1.00 88.31 534 GLY A CA 1
ATOM 3748 C C . GLY A 1 534 ? -37.680 -56.419 -12.361 1.00 88.31 534 GLY A C 1
ATOM 3749 O O . GLY A 1 534 ? -36.916 -55.475 -12.585 1.00 88.31 534 GLY A O 1
ATOM 3750 N N . GLN A 1 535 ? -38.003 -57.311 -13.303 1.00 90.19 535 GLN A N 1
ATOM 3751 C CA . GLN A 1 535 ? -37.507 -57.202 -14.687 1.00 90.19 535 GLN A CA 1
ATOM 3752 C C . GLN A 1 535 ? -38.020 -55.928 -15.374 1.00 90.19 535 GLN A C 1
ATOM 3754 O O . GLN A 1 535 ? -37.313 -55.314 -16.174 1.00 90.19 535 GLN A O 1
ATOM 3759 N N . CYS A 1 536 ? -39.217 -55.493 -14.982 1.00 92.12 536 CYS A N 1
ATOM 3760 C CA . CYS A 1 536 ? -39.889 -54.300 -15.466 1.00 92.12 536 CYS A CA 1
ATOM 3761 C C . CYS A 1 536 ? -39.857 -53.148 -14.464 1.00 92.12 536 CYS A C 1
ATOM 3763 O O . CYS A 1 536 ? -40.585 -52.168 -14.616 1.00 92.12 536 CYS A O 1
ATOM 3765 N N . LEU A 1 537 ? -38.946 -53.204 -13.491 1.00 92.12 537 LEU A N 1
ATOM 3766 C CA . LEU A 1 537 ? -38.561 -52.069 -12.662 1.00 92.12 537 LEU A CA 1
ATOM 3767 C C . LEU A 1 537 ? -37.215 -51.514 -13.127 1.00 92.12 537 LEU A C 1
ATOM 3769 O O . LEU A 1 537 ? -36.329 -52.229 -13.601 1.00 92.12 537 LEU A O 1
ATOM 3773 N N . THR A 1 538 ? -37.037 -50.206 -12.988 1.00 87.50 538 THR A N 1
ATOM 3774 C CA . THR A 1 538 ? -35.756 -49.537 -13.285 1.00 87.50 538 THR A CA 1
ATOM 3775 C C . THR A 1 538 ? -34.659 -49.870 -12.268 1.00 87.50 538 THR A C 1
ATOM 3777 O O . THR A 1 538 ? -33.499 -49.531 -12.484 1.00 87.50 538 THR A O 1
ATOM 3780 N N . GLY A 1 539 ? -35.013 -50.509 -11.147 1.00 85.25 539 GLY A N 1
ATOM 3781 C CA . GLY A 1 539 ? -34.139 -50.670 -9.984 1.00 85.25 539 GLY A CA 1
ATOM 3782 C C . GLY A 1 539 ? -34.089 -49.433 -9.081 1.00 85.25 539 GLY A C 1
ATOM 3783 O O . GLY A 1 539 ? -33.544 -49.515 -7.983 1.00 85.25 539 GLY A O 1
ATOM 3784 N N . ALA A 1 540 ? -34.680 -48.312 -9.505 1.00 86.62 540 ALA A N 1
ATOM 3785 C CA . ALA A 1 540 ? -34.762 -47.087 -8.724 1.00 86.62 540 ALA A CA 1
ATOM 3786 C C . ALA A 1 540 ? -36.079 -47.000 -7.939 1.00 86.62 540 ALA A C 1
ATOM 3788 O O . ALA A 1 540 ? -37.141 -47.423 -8.411 1.00 86.62 540 ALA A O 1
ATOM 3789 N N . CYS A 1 541 ? -35.991 -46.401 -6.753 1.00 89.81 541 CYS A N 1
ATOM 3790 C CA . CYS A 1 541 ? -37.134 -46.051 -5.925 1.00 89.81 541 CYS A CA 1
ATOM 3791 C C . CYS A 1 541 ? -37.271 -44.523 -5.860 1.00 89.81 541 CYS A C 1
ATOM 3793 O O . CYS A 1 541 ? -36.318 -43.829 -5.506 1.00 89.81 541 CYS A O 1
ATOM 3795 N N . ASP A 1 542 ? -38.436 -44.006 -6.244 1.00 89.19 542 ASP A N 1
ATOM 3796 C CA . ASP A 1 542 ? -38.796 -42.588 -6.188 1.00 89.19 542 ASP A CA 1
ATOM 3797 C C . ASP A 1 542 ? -39.362 -42.260 -4.788 1.00 89.19 542 ASP A C 1
ATOM 3799 O O . ASP A 1 542 ? -40.374 -42.854 -4.406 1.00 89.19 542 ASP A O 1
ATOM 3803 N N . PRO A 1 543 ? -38.775 -41.310 -4.030 1.00 86.56 543 PRO A N 1
ATOM 3804 C CA . PRO A 1 543 ? -39.199 -40.988 -2.661 1.00 86.56 543 PRO A CA 1
ATOM 3805 C C . PRO A 1 543 ? -40.621 -40.432 -2.495 1.00 86.56 543 PRO A C 1
ATOM 3807 O O . PRO A 1 543 ? -41.027 -40.129 -1.381 1.00 86.56 543 PRO A O 1
ATOM 3810 N N . ALA A 1 544 ? -41.381 -40.240 -3.571 1.00 87.38 544 ALA A N 1
ATOM 3811 C CA . ALA A 1 544 ? -42.795 -39.879 -3.524 1.00 87.38 544 ALA A CA 1
ATOM 3812 C C . ALA A 1 544 ? -43.708 -40.984 -4.081 1.00 87.38 544 ALA A C 1
ATOM 3814 O O . ALA A 1 544 ? -44.892 -41.019 -3.748 1.00 87.38 544 ALA A O 1
ATOM 3815 N N . ARG A 1 545 ? -43.196 -41.866 -4.951 1.00 84.62 545 ARG A N 1
ATOM 3816 C CA . ARG A 1 545 ? -44.005 -42.843 -5.708 1.00 84.62 545 ARG A CA 1
ATOM 3817 C C . ARG A 1 545 ? -43.655 -44.311 -5.452 1.00 84.62 545 ARG A C 1
ATOM 3819 O O . ARG A 1 545 ? -44.427 -45.176 -5.855 1.00 84.62 545 ARG A O 1
ATOM 3826 N N . GLY A 1 546 ? -42.532 -44.607 -4.802 1.00 88.75 546 GLY A N 1
ATOM 3827 C CA . GLY A 1 546 ? -42.026 -45.969 -4.631 1.00 88.75 546 GLY A CA 1
ATOM 3828 C C . GLY A 1 546 ? -41.287 -46.484 -5.873 1.00 88.75 546 GLY A C 1
ATOM 3829 O O . GLY A 1 546 ? -40.675 -45.718 -6.618 1.00 88.75 546 GLY A O 1
ATOM 3830 N N . CYS A 1 547 ? -41.299 -47.798 -6.099 1.00 91.25 547 CYS A N 1
ATOM 3831 C CA . CYS A 1 547 ? -40.547 -48.416 -7.193 1.00 91.25 547 CYS A CA 1
ATOM 3832 C C . CYS A 1 547 ? -41.022 -47.969 -8.579 1.00 91.25 547 CYS A C 1
ATOM 3834 O O . CYS A 1 547 ? -42.203 -48.073 -8.902 1.00 91.25 547 CYS A O 1
ATOM 3836 N N . VAL A 1 548 ? -40.080 -47.521 -9.415 1.00 91.75 548 VAL A N 1
ATOM 3837 C CA . VAL A 1 548 ? -40.388 -46.935 -10.726 1.00 91.75 548 VAL A CA 1
ATOM 3838 C C . VAL A 1 548 ? -40.421 -48.015 -11.820 1.00 91.75 548 VAL A C 1
ATOM 3840 O O . VAL A 1 548 ? -39.382 -48.649 -12.066 1.00 91.75 548 VAL A O 1
ATOM 3843 N N . PRO A 1 549 ? -41.562 -48.203 -12.516 1.00 91.75 549 PRO A N 1
ATOM 3844 C CA . PRO A 1 549 ? -41.665 -49.098 -13.668 1.00 91.75 549 PRO A CA 1
ATOM 3845 C C . PRO A 1 549 ? -40.794 -48.642 -14.847 1.00 91.75 549 PRO A C 1
ATOM 3847 O O . PRO A 1 549 ? -40.594 -47.445 -15.062 1.00 91.75 549 PRO A O 1
ATOM 3850 N N . ARG A 1 550 ? -40.283 -49.588 -15.642 1.00 91.31 550 ARG A N 1
ATOM 3851 C CA . ARG A 1 550 ? -39.651 -49.290 -16.937 1.00 91.31 550 ARG A CA 1
ATOM 3852 C C . ARG A 1 550 ? -40.722 -48.886 -17.953 1.00 91.31 550 ARG A C 1
ATOM 3854 O O . ARG A 1 550 ? -41.793 -49.487 -17.941 1.00 91.31 550 ARG A O 1
ATOM 3861 N N . PRO A 1 551 ? -40.445 -47.925 -18.851 1.00 90.44 551 PRO A N 1
ATOM 3862 C CA . PRO A 1 551 ? -41.406 -47.498 -19.864 1.00 90.44 551 PRO A CA 1
ATOM 3863 C C . PRO A 1 551 ? -41.662 -48.590 -20.913 1.00 90.44 551 PRO A C 1
ATOM 3865 O O . PRO A 1 551 ? -40.796 -49.419 -21.184 1.00 90.44 551 PRO A O 1
ATOM 3868 N N . PHE A 1 552 ? -42.829 -48.550 -21.555 1.00 88.06 552 PHE A N 1
ATOM 3869 C CA . PHE A 1 552 ? -43.116 -49.351 -22.747 1.00 88.06 552 PHE A CA 1
ATOM 3870 C C . PHE A 1 552 ? -42.332 -48.811 -23.965 1.00 88.06 552 PHE A C 1
ATOM 3872 O O . PHE A 1 552 ? -42.321 -47.588 -24.151 1.00 88.06 552 PHE A O 1
ATOM 3879 N N . PRO A 1 553 ? -41.738 -49.657 -24.834 1.00 90.31 553 PRO A N 1
ATOM 3880 C CA . PRO A 1 553 ? -41.611 -51.118 -24.763 1.00 90.31 553 PRO A CA 1
ATOM 3881 C C . PRO A 1 553 ? -40.192 -51.542 -24.322 1.00 90.31 553 PRO A C 1
ATOM 3883 O O . PRO A 1 553 ? -39.375 -51.964 -25.137 1.00 90.31 553 PRO A O 1
ATOM 3886 N N . ALA A 1 554 ? -39.844 -51.381 -23.040 1.00 92.12 554 ALA A N 1
ATOM 3887 C CA . ALA A 1 554 ? -38.551 -51.855 -22.534 1.00 92.12 554 ALA A CA 1
ATOM 3888 C C . ALA A 1 554 ? -38.488 -53.392 -22.559 1.00 92.12 554 ALA A C 1
ATOM 3890 O O . ALA A 1 554 ? -39.461 -54.011 -22.142 1.00 92.12 554 ALA A O 1
ATOM 3891 N N . PRO A 1 555 ? -37.366 -54.006 -22.971 1.00 91.69 555 PRO A N 1
ATOM 3892 C CA . PRO A 1 555 ? -37.275 -55.454 -23.105 1.00 91.69 555 PRO A CA 1
ATOM 3893 C C . PRO A 1 555 ? -37.343 -56.158 -21.747 1.00 91.69 555 PRO A C 1
ATOM 3895 O O . PRO A 1 555 ? -36.758 -55.692 -20.759 1.00 91.69 555 PRO A O 1
ATOM 3898 N N . CYS A 1 556 ? -38.021 -57.297 -21.732 1.00 94.06 556 CYS A N 1
ATOM 3899 C CA . CYS A 1 556 ? -38.062 -58.269 -20.643 1.00 94.06 556 CYS A CA 1
ATOM 3900 C C . CYS A 1 556 ? -38.196 -59.678 -21.245 1.00 94.06 556 CYS A C 1
ATOM 3902 O O . CYS A 1 556 ? -38.101 -59.812 -22.458 1.00 94.06 556 CYS A O 1
ATOM 3904 N N . ASP A 1 557 ? -38.329 -60.708 -20.414 1.00 92.00 557 ASP A N 1
ATOM 3905 C CA . ASP A 1 557 ? -38.551 -62.089 -20.856 1.00 92.00 557 ASP A CA 1
ATOM 3906 C C . ASP A 1 557 ? -39.789 -62.615 -20.127 1.00 92.00 557 ASP A C 1
ATOM 3908 O O . ASP A 1 557 ? -39.826 -62.624 -18.886 1.00 92.00 557 ASP A O 1
ATOM 3912 N N . ASP A 1 558 ? -40.828 -62.967 -20.882 1.00 90.19 558 ASP A N 1
ATOM 3913 C CA . ASP A 1 558 ? -42.075 -63.475 -20.315 1.00 90.19 558 ASP A CA 1
ATOM 3914 C C . ASP A 1 558 ? -42.030 -64.992 -20.032 1.00 90.19 558 ASP A C 1
ATOM 3916 O O . ASP A 1 558 ? -42.910 -65.529 -19.348 1.00 90.19 558 ASP A O 1
ATOM 3920 N N . GLY A 1 559 ? -40.951 -65.654 -20.460 1.00 90.19 559 GLY A N 1
ATOM 3921 C CA . GLY A 1 559 ? -40.688 -67.074 -20.294 1.00 90.19 559 GLY A CA 1
ATOM 3922 C C . GLY A 1 559 ? -41.241 -67.975 -21.403 1.00 90.19 559 GLY A C 1
ATOM 3923 O O . GLY A 1 559 ? -41.114 -69.195 -21.258 1.00 90.19 559 GLY A O 1
ATOM 3924 N N . ASP A 1 560 ? -41.842 -67.436 -22.469 1.00 90.50 560 ASP A N 1
ATOM 3925 C CA . ASP A 1 560 ? -42.323 -68.186 -23.635 1.00 90.50 560 ASP A CA 1
ATOM 3926 C C . ASP A 1 560 ? -41.316 -68.107 -24.802 1.00 90.50 560 ASP A C 1
ATOM 3928 O O . ASP A 1 560 ? -41.134 -67.093 -25.463 1.00 90.50 560 ASP A O 1
ATOM 3932 N N . ALA A 1 561 ? -40.655 -69.225 -25.116 1.00 87.94 561 ALA A N 1
ATOM 3933 C CA . ALA A 1 561 ? -39.676 -69.309 -26.204 1.00 87.94 561 ALA A CA 1
ATOM 3934 C C . ALA A 1 561 ? -40.293 -69.187 -27.614 1.00 87.94 561 ALA A C 1
ATOM 3936 O O . ALA A 1 561 ? -39.555 -69.188 -28.602 1.00 87.94 561 ALA A O 1
ATOM 3937 N N . CYS A 1 562 ? -41.625 -69.149 -27.723 1.00 89.19 562 CYS A N 1
ATOM 3938 C CA . CYS A 1 562 ? -42.351 -68.900 -28.964 1.00 89.19 562 CYS A CA 1
ATOM 3939 C C . CYS A 1 562 ? -42.780 -67.446 -29.134 1.00 89.19 562 CYS A C 1
ATOM 3941 O O . CYS A 1 562 ? -43.418 -67.136 -30.144 1.00 89.19 562 CYS A O 1
ATOM 3943 N N . THR A 1 563 ? -42.435 -66.561 -28.201 1.00 90.12 563 THR A N 1
ATOM 3944 C CA . THR A 1 563 ? -42.577 -65.119 -28.366 1.00 90.12 563 THR A CA 1
ATOM 3945 C C . THR A 1 563 ? -41.215 -64.461 -28.532 1.00 90.12 563 THR A C 1
ATOM 3947 O O . THR A 1 563 ? -40.184 -64.899 -28.029 1.00 90.12 563 THR A O 1
ATOM 3950 N N . GLU A 1 564 ? -41.205 -63.424 -29.353 1.00 88.56 564 GLU A N 1
ATOM 3951 C CA . GLU A 1 564 ? -40.066 -62.571 -29.631 1.00 88.56 564 GLU A CA 1
ATOM 3952 C C . GLU A 1 564 ? -40.478 -61.137 -29.315 1.00 88.56 564 GLU A C 1
ATOM 3954 O O . GLU A 1 564 ? -41.629 -60.756 -29.531 1.00 88.56 564 GLU A O 1
ATOM 3959 N N . ASP A 1 565 ? -39.530 -60.325 -28.854 1.00 90.50 565 ASP A N 1
ATOM 3960 C CA . ASP A 1 565 ? -39.750 -58.917 -28.500 1.00 90.50 565 ASP A CA 1
ATOM 3961 C C . ASP A 1 565 ? -40.732 -58.696 -27.326 1.00 90.50 565 ASP A C 1
ATOM 3963 O O . ASP A 1 565 ? -41.545 -57.759 -27.320 1.00 90.50 565 ASP A O 1
ATOM 3967 N N . ASP A 1 566 ? -40.634 -59.539 -26.295 1.00 93.62 566 ASP A N 1
ATOM 3968 C CA . ASP A 1 566 ? -41.323 -59.324 -25.021 1.00 93.62 566 ASP A CA 1
ATOM 3969 C C . ASP A 1 566 ? -40.916 -57.991 -24.391 1.00 93.62 566 ASP A C 1
ATOM 3971 O O . ASP A 1 566 ? -39.760 -57.546 -24.438 1.00 93.62 566 ASP A O 1
ATOM 3975 N N . HIS A 1 567 ? -41.892 -57.322 -23.787 1.00 93.81 567 HIS A N 1
ATOM 3976 C CA . HIS A 1 567 ? -41.704 -55.959 -23.323 1.00 93.81 567 HIS A CA 1
ATOM 3977 C C . HIS A 1 567 ? -42.488 -55.644 -22.056 1.00 93.81 567 HIS A C 1
ATOM 3979 O O . HIS A 1 567 ? -43.494 -56.253 -21.715 1.00 93.81 567 HIS A O 1
ATOM 3985 N N . CYS A 1 568 ? -42.020 -54.645 -21.325 1.00 94.50 568 CYS A N 1
ATOM 3986 C CA . CYS A 1 568 ? -42.665 -54.171 -20.120 1.00 94.50 568 CYS A CA 1
ATOM 3987 C C . CYS A 1 568 ? -43.910 -53.355 -20.452 1.00 94.50 568 CYS A C 1
ATOM 3989 O O . CYS A 1 568 ? -43.893 -52.494 -21.337 1.00 94.50 568 CYS A O 1
ATOM 3991 N N . ARG A 1 569 ? -44.974 -53.556 -19.668 1.00 93.06 569 ARG A N 1
ATOM 3992 C CA . ARG A 1 569 ? -46.258 -52.860 -19.849 1.00 93.06 569 ARG A CA 1
ATOM 3993 C C . ARG A 1 569 ? -46.176 -51.336 -19.676 1.00 93.06 569 ARG A C 1
ATOM 3995 O O . ARG A 1 569 ? -47.009 -50.617 -20.216 1.00 93.06 569 ARG A O 1
ATOM 4002 N N . GLY A 1 570 ? -45.177 -50.834 -18.946 1.00 88.12 570 GLY A N 1
ATOM 4003 C CA . GLY A 1 570 ? -44.928 -49.397 -18.782 1.00 88.12 570 GLY A CA 1
ATOM 4004 C C . GLY A 1 570 ? -45.424 -48.780 -17.471 1.00 88.12 570 GLY A C 1
ATOM 4005 O O . GLY A 1 570 ? -44.995 -47.683 -17.124 1.00 88.12 570 GLY A O 1
ATOM 4006 N N . ASP A 1 571 ? -46.310 -49.458 -16.741 1.00 89.06 571 ASP A N 1
ATOM 4007 C CA . ASP A 1 571 ? -47.018 -48.921 -15.567 1.00 89.06 571 ASP A CA 1
ATOM 4008 C C . ASP A 1 571 ? -46.873 -49.774 -14.292 1.00 89.06 571 ASP A C 1
ATOM 4010 O O . ASP A 1 571 ? -47.261 -49.341 -13.208 1.00 89.06 571 ASP A O 1
ATOM 4014 N N . ALA A 1 572 ? -46.302 -50.975 -14.400 1.00 88.12 572 ALA A N 1
ATOM 4015 C CA . ALA A 1 572 ? -46.005 -51.869 -13.286 1.00 88.12 572 ALA A CA 1
ATOM 4016 C C . ALA A 1 572 ? -44.875 -52.841 -13.658 1.00 88.12 572 ALA A C 1
ATOM 4018 O O . ALA A 1 572 ? -44.457 -52.915 -14.815 1.00 88.12 572 ALA A O 1
ATOM 4019 N N . ASP A 1 573 ? -44.428 -53.635 -12.685 1.00 91.69 573 ASP A N 1
ATOM 4020 C CA . ASP A 1 573 ? -43.472 -54.725 -12.894 1.00 91.69 573 ASP A CA 1
ATOM 4021 C C . ASP A 1 573 ? -44.129 -55.943 -13.570 1.00 91.69 573 ASP A C 1
ATOM 4023 O O . ASP A 1 573 ? -44.335 -56.985 -12.955 1.00 91.69 573 ASP A O 1
ATOM 4027 N N . VAL A 1 574 ? -44.553 -55.779 -14.824 1.00 92.81 574 VAL A N 1
ATOM 4028 C CA . VAL A 1 574 ? -45.223 -56.824 -15.609 1.00 92.81 574 VAL A CA 1
ATOM 4029 C C . VAL A 1 574 ? -44.607 -56.884 -17.002 1.00 92.81 574 VAL A C 1
ATOM 4031 O O . VAL A 1 574 ? -44.689 -55.907 -17.754 1.00 92.81 574 VAL A O 1
ATOM 4034 N N . CYS A 1 575 ? -44.017 -58.037 -17.325 1.00 93.94 575 CYS A N 1
ATOM 4035 C CA . CYS A 1 575 ? -43.570 -58.387 -18.668 1.00 93.94 575 CYS A CA 1
ATOM 4036 C C . CYS A 1 575 ? -44.746 -58.939 -19.479 1.00 93.94 575 CYS A C 1
ATOM 4038 O O . CYS A 1 575 ? -45.553 -59.698 -18.937 1.00 93.94 575 CYS A O 1
ATOM 4040 N N . VAL A 1 576 ? -44.880 -58.518 -20.733 1.00 93.62 576 VAL A N 1
ATOM 4041 C CA . VAL A 1 576 ? -45.935 -58.973 -21.641 1.00 93.62 576 VAL A CA 1
ATOM 4042 C C . VAL A 1 576 ? -45.332 -59.564 -22.927 1.00 93.62 576 VAL A C 1
ATOM 4044 O O . VAL A 1 576 ? -44.331 -59.019 -23.405 1.00 93.62 576 VAL A O 1
ATOM 4047 N N . PRO A 1 577 ? -45.945 -60.630 -23.490 1.00 92.44 577 PRO A N 1
ATOM 4048 C CA . PRO A 1 577 ? -45.465 -61.303 -24.697 1.00 92.44 577 PRO A CA 1
ATOM 4049 C C . PRO A 1 577 ? -45.410 -60.368 -25.898 1.00 92.44 577 PRO A C 1
ATOM 4051 O O . PRO A 1 577 ? -46.327 -59.562 -26.115 1.00 92.44 577 PRO A O 1
ATOM 4054 N N . GLY A 1 578 ? -44.367 -60.517 -26.708 1.00 88.31 578 GLY A N 1
ATOM 4055 C CA . GLY A 1 578 ? -44.249 -59.856 -28.001 1.00 88.31 578 GLY A CA 1
ATOM 4056 C C . GLY A 1 578 ? -44.938 -60.613 -29.147 1.00 88.31 578 GLY A C 1
ATOM 4057 O O . GLY A 1 578 ? -46.038 -61.156 -29.008 1.00 88.31 578 GLY A O 1
ATOM 4058 N N . SER A 1 579 ? -44.335 -60.586 -30.336 1.00 88.25 579 SER A N 1
ATOM 4059 C CA . SER A 1 579 ? -44.837 -61.303 -31.516 1.00 88.25 579 SER A CA 1
ATOM 4060 C C . SER A 1 579 ? -44.472 -62.783 -31.482 1.00 88.25 579 SER A C 1
ATOM 4062 O O . SER A 1 579 ? -43.459 -63.159 -30.918 1.00 88.25 579 SER A O 1
ATOM 4064 N N . HIS A 1 580 ? -45.269 -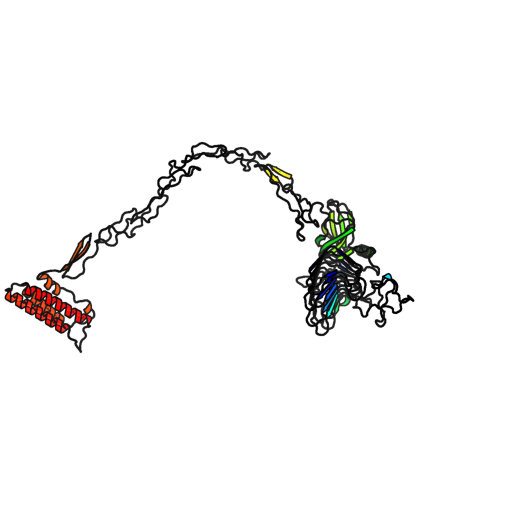63.636 -32.127 1.00 86.50 580 HIS A N 1
ATOM 4065 C CA . HIS A 1 580 ? -44.948 -65.060 -32.224 1.00 86.50 580 HIS A CA 1
ATOM 4066 C C . HIS A 1 580 ? -43.725 -65.292 -33.129 1.00 86.50 580 HIS A C 1
ATOM 4068 O O . HIS A 1 580 ? -43.681 -64.743 -34.232 1.00 86.50 580 HIS A O 1
ATOM 4074 N N . ALA A 1 581 ? -42.795 -66.146 -32.700 1.00 83.62 581 ALA A N 1
ATOM 4075 C CA . ALA A 1 581 ? -41.615 -66.543 -33.463 1.00 83.62 581 ALA A CA 1
ATOM 4076 C C . ALA A 1 581 ? -42.011 -67.179 -34.810 1.00 83.62 581 ALA A C 1
ATOM 4078 O O . ALA A 1 581 ? -42.917 -68.024 -34.869 1.00 83.62 581 ALA A O 1
ATOM 4079 N N . ASP A 1 582 ? -41.341 -66.784 -35.897 1.00 84.88 582 ASP A N 1
ATOM 4080 C CA . ASP A 1 582 ? -41.542 -67.384 -37.221 1.00 84.88 582 ASP A CA 1
ATOM 4081 C C . ASP A 1 582 ? -40.646 -68.617 -37.386 1.00 84.88 582 ASP A C 1
ATOM 4083 O O . ASP A 1 582 ? -39.445 -68.522 -37.640 1.00 84.88 582 ASP A O 1
ATOM 4087 N N . CYS A 1 583 ? -41.247 -69.796 -37.230 1.00 84.62 583 CYS A N 1
ATOM 4088 C CA . CYS A 1 583 ? -40.547 -71.067 -37.373 1.00 84.62 583 CYS A CA 1
ATOM 4089 C C . CYS A 1 583 ? -40.515 -71.601 -38.817 1.00 84.62 583 CYS A C 1
ATOM 4091 O O . CYS A 1 583 ? -39.983 -72.687 -39.023 1.00 84.62 583 CYS A O 1
ATOM 4093 N N . ASP A 1 584 ? -41.083 -70.921 -39.819 1.00 83.50 584 ASP A N 1
ATOM 4094 C CA . ASP A 1 584 ? -41.136 -71.456 -41.190 1.00 83.50 584 ASP A CA 1
ATOM 4095 C C . ASP A 1 584 ? -39.786 -71.300 -41.922 1.00 83.50 584 ASP A C 1
ATOM 4097 O O . ASP A 1 584 ? -39.330 -70.194 -42.216 1.00 83.50 584 ASP A O 1
ATOM 4101 N N . LEU A 1 585 ? -39.135 -72.416 -42.274 1.00 78.19 585 LEU A N 1
ATOM 4102 C CA . LEU A 1 585 ? -37.869 -72.400 -43.033 1.00 78.19 585 LEU A CA 1
ATOM 4103 C C . LEU A 1 585 ? -38.067 -72.378 -44.557 1.00 78.19 585 LEU A C 1
ATOM 4105 O O . LEU A 1 585 ? -37.091 -72.357 -45.318 1.00 78.19 585 LEU A O 1
ATOM 4109 N N . GLY A 1 586 ? -39.310 -72.436 -45.034 1.00 80.12 586 GLY A N 1
ATOM 4110 C CA . GLY A 1 586 ? -39.658 -72.377 -46.450 1.00 80.12 586 GLY A CA 1
ATOM 4111 C C . GLY A 1 586 ? -39.258 -73.608 -47.281 1.00 80.12 586 GLY A C 1
ATOM 4112 O O . GLY A 1 586 ? -39.390 -73.573 -48.510 1.00 80.12 586 GLY A O 1
ATOM 4113 N N . ASP A 1 587 ? -38.776 -74.708 -46.677 1.00 81.38 587 ASP A N 1
ATOM 4114 C CA . ASP A 1 587 ? -38.562 -75.979 -47.393 1.00 81.38 587 ASP A CA 1
ATOM 4115 C C . ASP A 1 587 ? -39.878 -76.775 -47.441 1.00 81.38 587 ASP A C 1
ATOM 4117 O O . ASP A 1 587 ? -40.314 -77.311 -46.422 1.00 81.38 587 ASP A O 1
ATOM 4121 N N . PRO A 1 588 ? -40.494 -76.981 -48.624 1.00 81.31 588 PRO A N 1
ATOM 4122 C CA . PRO A 1 588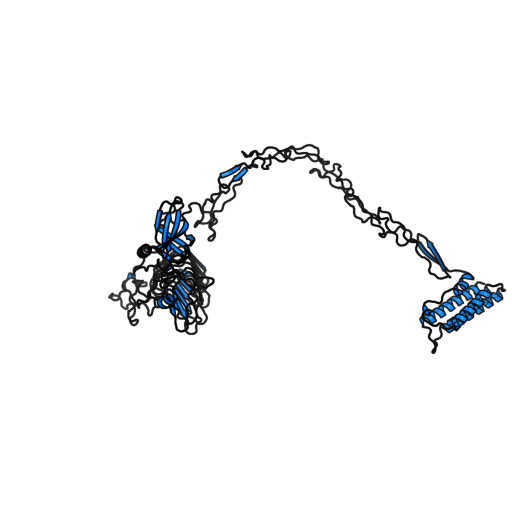 ? -41.732 -77.754 -48.743 1.00 81.31 588 PRO A CA 1
ATOM 4123 C C . PRO A 1 588 ? -41.574 -79.233 -48.352 1.00 81.31 588 PRO A C 1
ATOM 4125 O O . PRO A 1 588 ? -42.560 -79.971 -48.321 1.00 81.31 588 PRO A O 1
ATOM 4128 N N . CYS A 1 589 ? -40.347 -79.701 -48.110 1.00 82.88 589 CYS A N 1
ATOM 4129 C CA . CYS A 1 589 ? -40.056 -81.025 -47.578 1.00 82.88 589 CYS A CA 1
ATOM 4130 C C . CYS A 1 589 ? -39.976 -81.087 -46.037 1.00 82.88 589 CYS A C 1
ATOM 4132 O O . CYS A 1 589 ? -39.745 -82.192 -45.538 1.00 82.88 589 CYS A O 1
ATOM 4134 N N . MET A 1 590 ? -40.177 -79.980 -45.311 1.00 83.62 590 MET A N 1
ATOM 4135 C CA . MET A 1 590 ? -40.247 -79.922 -43.841 1.00 83.62 590 MET A CA 1
ATOM 4136 C C . MET A 1 590 ? -41.674 -79.594 -43.339 1.00 83.62 590 MET A C 1
ATOM 4138 O O . MET A 1 590 ? -42.570 -79.273 -44.137 1.00 83.62 590 MET A O 1
ATOM 4142 N N . ILE A 1 591 ? -41.902 -79.778 -42.036 1.00 86.50 591 ILE A N 1
ATOM 4143 C CA . ILE A 1 591 ? -43.069 -79.351 -41.253 1.00 86.50 591 ILE A CA 1
ATOM 4144 C C . ILE A 1 591 ? -42.522 -78.596 -40.040 1.00 86.50 591 ILE A C 1
ATOM 4146 O O . ILE A 1 591 ? -41.780 -79.187 -39.258 1.00 86.50 591 ILE A O 1
ATOM 4150 N N . ASP A 1 592 ? -42.913 -77.333 -39.893 1.00 85.81 592 ASP A N 1
ATOM 4151 C CA . ASP A 1 592 ? -42.393 -76.442 -38.859 1.00 85.81 592 ASP A CA 1
ATOM 4152 C C . ASP A 1 592 ? -43.442 -76.200 -37.756 1.00 85.81 592 ASP A C 1
ATOM 4154 O O . ASP A 1 592 ? -44.633 -76.045 -38.046 1.00 85.81 592 ASP A O 1
ATOM 4158 N N . SER A 1 593 ? -43.024 -76.197 -36.487 1.00 87.19 593 SER A N 1
ATOM 4159 C CA . SER A 1 593 ? -43.889 -75.947 -35.316 1.00 87.19 593 SER A CA 1
ATOM 4160 C C . SER A 1 593 ? -43.124 -75.253 -34.189 1.00 87.19 593 SER A C 1
ATOM 4162 O O . SER A 1 593 ? -41.920 -75.452 -34.088 1.00 87.19 593 SER A O 1
ATOM 4164 N N . CYS A 1 594 ? -43.804 -74.492 -33.325 1.00 88.69 594 CYS A N 1
ATOM 4165 C CA . CYS A 1 594 ? -43.197 -73.868 -32.144 1.00 88.69 594 CYS A CA 1
ATOM 4166 C C . CYS A 1 594 ? -43.781 -74.439 -30.847 1.00 88.69 594 CYS A C 1
ATOM 4168 O O . CYS A 1 594 ? -45.001 -74.568 -30.732 1.00 88.69 594 CYS A O 1
ATOM 4170 N N . GLU A 1 595 ? -42.925 -74.761 -29.876 1.00 89.69 595 GLU A N 1
ATOM 4171 C CA . GLU A 1 595 ? -43.320 -75.194 -28.532 1.00 89.69 595 GLU A CA 1
ATOM 4172 C C . GLU A 1 595 ? -42.806 -74.210 -27.453 1.00 89.69 595 GLU A C 1
ATOM 4174 O O . GLU A 1 595 ? -41.594 -74.014 -27.372 1.00 89.69 595 GLU A O 1
ATOM 4179 N N . PRO A 1 596 ? -43.669 -73.634 -26.582 1.00 85.69 596 PRO A N 1
ATOM 4180 C CA . PRO A 1 596 ? -43.311 -72.533 -25.667 1.00 85.69 596 PRO A CA 1
ATOM 4181 C C . PRO A 1 596 ? -42.095 -72.752 -24.764 1.00 85.69 596 PRO A C 1
ATOM 4183 O O . PRO A 1 596 ? -41.437 -71.811 -24.346 1.00 85.69 596 PRO A O 1
ATOM 4186 N N . ALA A 1 597 ? -41.774 -74.003 -24.433 1.00 84.69 597 ALA A N 1
ATOM 4187 C CA . ALA A 1 597 ? -40.629 -74.313 -23.581 1.00 84.69 597 ALA A CA 1
ATOM 4188 C C . ALA A 1 597 ? -39.320 -74.527 -24.360 1.00 84.69 597 ALA A C 1
ATOM 4190 O O . ALA A 1 597 ? -38.244 -74.482 -23.765 1.00 84.69 597 ALA A O 1
ATOM 4191 N N . THR A 1 598 ? -39.396 -74.856 -25.654 1.00 83.38 598 THR A N 1
ATOM 4192 C CA . THR A 1 598 ? -38.258 -75.387 -26.426 1.00 83.38 598 THR A CA 1
ATOM 4193 C C . THR A 1 598 ? -38.009 -74.666 -27.756 1.00 83.38 598 THR A C 1
ATOM 4195 O O . THR A 1 598 ? -36.929 -74.831 -28.321 1.00 83.38 598 THR A O 1
ATOM 4198 N N . GLY A 1 599 ? -38.942 -73.833 -28.225 1.00 87.19 599 GLY A N 1
ATOM 4199 C CA . GLY A 1 599 ? -38.827 -73.032 -29.443 1.00 87.19 599 GLY A CA 1
ATOM 4200 C C . GLY A 1 599 ? -39.222 -73.789 -30.717 1.00 87.19 599 GLY A C 1
ATOM 4201 O O . GLY A 1 599 ? -40.072 -74.681 -30.696 1.00 87.19 599 GLY A O 1
ATOM 4202 N N . CYS A 1 600 ? -38.631 -73.403 -31.850 1.00 89.00 600 CYS A N 1
ATOM 4203 C CA . CYS A 1 600 ? -38.954 -73.944 -33.173 1.00 89.00 600 CYS A CA 1
ATOM 4204 C C . CYS A 1 600 ? -38.419 -75.371 -33.410 1.00 89.00 600 CYS A C 1
ATOM 4206 O O . CYS A 1 600 ? -37.248 -75.667 -33.171 1.00 89.00 600 CYS A O 1
ATOM 4208 N N . HIS A 1 601 ? -39.261 -76.228 -33.990 1.00 88.75 601 HIS A N 1
ATOM 4209 C CA . HIS A 1 601 ? -38.961 -77.597 -34.426 1.00 88.75 601 HIS A CA 1
ATOM 4210 C C . HIS A 1 601 ? -39.258 -77.766 -35.922 1.00 88.75 601 HIS A C 1
ATOM 4212 O O . HIS A 1 601 ? -40.268 -77.249 -36.400 1.00 88.75 601 HIS A O 1
ATOM 4218 N N . HIS A 1 602 ? -38.414 -78.528 -36.637 1.00 87.31 602 HIS A N 1
ATOM 4219 C CA . HIS A 1 602 ? -38.508 -78.748 -38.091 1.00 87.31 602 HIS A CA 1
ATOM 4220 C C . HIS A 1 602 ? -38.388 -80.241 -38.454 1.00 87.31 602 HIS A C 1
ATOM 4222 O O . HIS A 1 602 ? -37.294 -80.814 -38.427 1.00 87.31 602 HIS A O 1
ATOM 4228 N N . ASP A 1 603 ? -39.493 -80.873 -38.853 1.00 84.31 603 ASP A N 1
ATOM 4229 C CA . ASP A 1 603 ? -39.562 -82.314 -39.134 1.00 84.31 603 ASP A CA 1
ATOM 4230 C C . ASP A 1 603 ? -39.641 -82.644 -40.635 1.00 84.31 603 ASP A C 1
ATOM 4232 O O . ASP A 1 603 ? -40.419 -82.064 -41.392 1.00 84.31 603 ASP A O 1
ATOM 4236 N N . ALA A 1 604 ? -38.877 -83.642 -41.098 1.00 82.81 604 ALA A N 1
ATOM 4237 C CA . ALA A 1 604 ? -38.851 -84.033 -42.512 1.00 82.81 604 ALA A CA 1
ATOM 4238 C C . ALA A 1 604 ? -40.086 -84.844 -42.954 1.00 82.81 604 ALA A C 1
ATOM 4240 O O . ALA A 1 604 ? -40.491 -85.813 -42.309 1.00 82.81 604 ALA A O 1
ATOM 4241 N N . ARG A 1 605 ? -40.617 -84.543 -44.148 1.00 83.81 605 ARG A N 1
ATOM 4242 C CA . ARG A 1 605 ? -41.717 -85.309 -44.771 1.00 83.81 605 ARG A CA 1
ATOM 4243 C C . ARG A 1 605 ? -41.296 -86.734 -45.161 1.00 83.81 605 ARG A C 1
ATOM 4245 O O . ARG A 1 605 ? -40.134 -86.985 -45.486 1.00 83.81 605 ARG A O 1
ATOM 4252 N N . SER A 1 606 ? -42.255 -87.668 -45.195 1.00 82.12 606 SER A N 1
ATOM 4253 C CA . SER A 1 606 ? -42.043 -89.113 -45.421 1.00 82.12 606 SER A CA 1
ATOM 4254 C C . SER A 1 606 ? -42.801 -89.665 -46.652 1.00 82.12 606 SER A C 1
ATOM 4256 O O . SER A 1 606 ? -43.593 -88.967 -47.281 1.00 82.12 606 SER A O 1
ATOM 4258 N N . GLY A 1 607 ? -42.515 -90.911 -47.065 1.00 80.31 607 GLY A N 1
ATOM 4259 C CA . GLY A 1 607 ? -43.243 -91.603 -48.145 1.00 80.31 607 GLY A CA 1
ATOM 4260 C C . GLY A 1 607 ? -43.069 -91.003 -49.549 1.00 80.31 607 GLY A C 1
ATOM 4261 O O . GLY A 1 607 ? -41.985 -90.546 -49.914 1.00 80.31 607 GLY A O 1
ATOM 4262 N N . PHE A 1 608 ? -44.135 -91.034 -50.359 1.00 81.06 608 PHE A N 1
ATOM 4263 C CA . PHE A 1 608 ? -44.137 -90.394 -51.682 1.00 81.06 608 PHE A CA 1
ATOM 4264 C C . PHE A 1 608 ? -44.000 -88.870 -51.577 1.00 81.06 608 PHE A C 1
ATOM 4266 O O . PHE A 1 608 ? -43.294 -88.292 -52.402 1.00 81.06 608 PHE A O 1
ATOM 4273 N N . ASP A 1 609 ? -44.541 -88.238 -50.529 1.00 82.44 609 ASP A N 1
ATOM 4274 C CA . ASP A 1 609 ? -44.406 -86.795 -50.292 1.00 82.44 609 ASP A CA 1
ATOM 4275 C C . ASP A 1 609 ? -42.945 -86.375 -50.103 1.00 82.44 609 ASP A C 1
ATOM 4277 O O . ASP A 1 609 ? -42.529 -85.356 -50.652 1.00 82.44 609 ASP A O 1
ATOM 4281 N N . ALA A 1 610 ? -42.126 -87.205 -49.443 1.00 81.38 610 ALA A N 1
ATOM 4282 C CA . ALA A 1 610 ? -40.684 -86.978 -49.287 1.00 81.38 610 ALA A CA 1
ATOM 4283 C C . ALA A 1 610 ? -39.911 -86.907 -50.614 1.00 81.38 610 ALA A C 1
ATOM 4285 O O . ALA A 1 610 ? -38.788 -86.395 -50.650 1.00 81.38 610 ALA A O 1
ATOM 4286 N N . VAL A 1 611 ? -40.477 -87.471 -51.685 1.00 82.38 611 VAL A N 1
ATOM 4287 C CA . VAL A 1 611 ? -39.893 -87.487 -53.032 1.00 82.38 611 VAL A CA 1
ATOM 4288 C C . VAL A 1 611 ? -40.601 -86.480 -53.941 1.00 82.38 611 VAL A C 1
ATOM 4290 O O . VAL A 1 611 ? -39.944 -85.782 -54.711 1.00 82.38 611 VAL A O 1
ATOM 4293 N N . ALA A 1 612 ? -41.923 -86.349 -53.837 1.00 83.25 612 ALA A N 1
ATOM 4294 C CA . ALA A 1 612 ? -42.722 -85.403 -54.608 1.00 83.25 612 ALA A CA 1
ATOM 4295 C C . ALA A 1 612 ? -42.414 -83.946 -54.233 1.00 83.25 612 ALA A C 1
ATOM 4297 O O . ALA A 1 612 ? -42.371 -83.089 -55.119 1.00 83.25 612 ALA A O 1
ATOM 4298 N N . CYS A 1 613 ? -42.120 -83.664 -52.958 1.00 82.56 613 CYS A N 1
ATOM 4299 C CA . CYS A 1 613 ? -41.725 -82.331 -52.498 1.00 82.56 613 CYS A CA 1
ATOM 4300 C C . CYS A 1 613 ? -40.468 -81.825 -53.229 1.00 82.56 613 CYS A C 1
ATOM 4302 O O . CYS A 1 613 ? -40.374 -80.643 -53.551 1.00 82.56 613 CYS A O 1
ATOM 4304 N N . VAL A 1 614 ? -39.560 -82.726 -53.632 1.00 82.56 614 VAL A N 1
ATOM 4305 C CA . VAL A 1 614 ? -38.352 -82.379 -54.399 1.00 82.56 614 VAL A CA 1
ATOM 4306 C C . VAL A 1 614 ? -38.690 -81.789 -55.770 1.00 82.56 614 VAL A C 1
ATOM 4308 O O . VAL A 1 614 ? -37.958 -80.945 -56.277 1.00 82.56 614 VAL A O 1
ATOM 4311 N N . CYS A 1 615 ? -39.824 -82.172 -56.362 1.00 81.25 615 CYS A N 1
ATOM 4312 C CA . CYS A 1 615 ? -40.299 -81.598 -57.622 1.00 81.25 615 CYS A CA 1
ATOM 4313 C C . CYS A 1 615 ? -40.871 -80.182 -57.468 1.00 81.25 615 CYS A C 1
ATOM 4315 O O . CYS A 1 615 ? -41.046 -79.493 -58.471 1.00 81.25 615 CYS A O 1
ATOM 4317 N N . ARG A 1 616 ? -41.172 -79.762 -56.235 1.00 81.31 616 ARG A N 1
ATOM 4318 C CA . ARG A 1 616 ? -41.666 -78.420 -55.896 1.00 81.31 616 ARG A CA 1
ATOM 4319 C C . ARG A 1 616 ? -40.588 -77.539 -55.273 1.00 81.31 616 ARG A C 1
ATOM 4321 O O . ARG A 1 616 ? -40.834 -76.354 -55.075 1.00 81.31 616 ARG A O 1
ATOM 4328 N N . ARG A 1 617 ? -39.404 -78.093 -54.985 1.00 80.56 617 ARG A N 1
ATOM 4329 C CA . ARG A 1 617 ? -38.288 -77.312 -54.456 1.00 80.56 617 ARG A CA 1
ATOM 4330 C C . ARG A 1 617 ? -37.872 -76.249 -55.476 1.00 80.56 617 ARG A C 1
ATOM 4332 O O . ARG A 1 617 ? -37.615 -76.594 -56.636 1.00 80.56 617 ARG A O 1
ATOM 4339 N N . PRO A 1 618 ? -37.793 -74.972 -55.071 1.00 70.56 618 PRO A N 1
ATOM 4340 C CA . PRO A 1 618 ? -37.276 -73.930 -55.938 1.00 70.56 618 PRO A CA 1
ATOM 4341 C C . PRO A 1 618 ? -35.826 -74.242 -56.321 1.00 70.56 618 PRO A C 1
ATOM 4343 O O . PRO A 1 618 ? -35.095 -74.933 -55.606 1.00 70.56 618 PRO A O 1
ATOM 4346 N N . THR A 1 619 ? -35.395 -73.746 -57.481 1.00 71.19 619 THR A N 1
ATOM 4347 C CA . THR A 1 619 ? -33.981 -73.824 -57.859 1.00 71.19 619 THR A CA 1
ATOM 4348 C C . THR A 1 619 ? -33.142 -73.150 -56.784 1.00 71.19 619 THR A C 1
ATOM 4350 O O . THR A 1 619 ? -33.450 -72.026 -56.396 1.00 71.19 619 THR A O 1
ATOM 4353 N N . SER A 1 620 ? -32.090 -73.836 -56.329 1.00 74.12 620 SER A N 1
ATOM 4354 C CA . SER A 1 620 ? -31.188 -73.318 -55.300 1.00 74.12 620 SER A CA 1
ATOM 4355 C C . SER A 1 620 ? -30.761 -71.874 -55.617 1.00 74.12 620 SER A C 1
ATOM 4357 O O . SER A 1 620 ? -30.391 -71.608 -56.768 1.00 74.12 620 SER A O 1
ATOM 4359 N N . PRO A 1 621 ? -30.738 -70.963 -54.624 1.00 75.12 621 PRO A N 1
ATOM 4360 C CA . PRO A 1 621 ? -30.254 -69.593 -54.802 1.00 75.12 621 PRO A CA 1
ATOM 4361 C C . PRO A 1 621 ? -28.835 -69.527 -55.377 1.00 75.12 621 PRO A C 1
ATOM 4363 O O . PRO A 1 621 ? -28.501 -68.582 -56.083 1.00 75.12 621 PRO A O 1
ATOM 4366 N N . ALA A 1 622 ? -28.021 -70.569 -55.161 1.00 78.75 622 ALA A N 1
ATOM 4367 C CA . ALA A 1 622 ? -26.682 -70.695 -55.738 1.00 78.75 622 ALA A CA 1
ATOM 4368 C C . ALA A 1 622 ? -26.671 -70.655 -57.278 1.00 78.75 622 ALA A C 1
ATOM 4370 O O . ALA A 1 622 ? -25.636 -70.388 -57.877 1.00 78.75 622 ALA A O 1
ATOM 4371 N N . CYS A 1 623 ? -27.815 -70.913 -57.916 1.00 76.44 623 CYS A N 1
ATOM 4372 C CA . CYS A 1 623 ? -28.006 -70.827 -59.358 1.00 76.44 623 CYS A CA 1
ATOM 4373 C C . CYS A 1 623 ? -28.757 -69.571 -59.816 1.00 76.44 623 CYS A C 1
ATOM 4375 O O . CYS A 1 623 ? -29.052 -69.466 -61.004 1.00 76.44 623 CYS A O 1
ATOM 4377 N N . ALA A 1 624 ? -29.087 -68.633 -58.922 1.00 79.56 624 ALA A N 1
ATOM 4378 C CA . ALA A 1 624 ? -29.916 -67.471 -59.253 1.00 79.56 624 ALA A CA 1
ATOM 4379 C C . ALA A 1 624 ? -29.279 -66.563 -60.321 1.00 79.56 624 ALA A C 1
ATOM 4381 O O . ALA A 1 624 ? -29.984 -66.003 -61.159 1.00 79.56 624 ALA A O 1
ATOM 4382 N N . SER A 1 625 ? -27.949 -66.448 -60.322 1.00 77.81 625 SER A N 1
ATOM 4383 C CA . SER A 1 625 ? -27.179 -65.650 -61.284 1.00 77.81 625 SER A CA 1
ATOM 4384 C C . SER A 1 625 ? -26.740 -66.429 -62.531 1.00 77.81 625 SER A C 1
ATOM 4386 O O . SER A 1 625 ? -26.298 -65.822 -63.508 1.00 77.81 625 SER A O 1
ATOM 4388 N N . ASP A 1 626 ? -26.892 -67.757 -62.538 1.00 79.44 626 ASP A N 1
ATOM 4389 C CA . ASP A 1 626 ? -26.434 -68.616 -63.626 1.00 79.44 626 ASP A CA 1
ATOM 4390 C C . ASP A 1 626 ? -27.558 -68.928 -64.618 1.00 79.44 626 ASP A C 1
ATOM 4392 O O . ASP A 1 626 ? -28.670 -69.325 -64.265 1.00 79.44 626 ASP A O 1
ATOM 4396 N N . ARG A 1 627 ? -27.255 -68.844 -65.921 1.00 79.75 627 ARG A N 1
ATOM 4397 C CA . ARG A 1 627 ? -28.174 -69.323 -66.965 1.00 79.75 627 ARG A CA 1
ATOM 4398 C C . ARG A 1 627 ? -28.141 -70.846 -67.023 1.00 79.75 627 ARG A C 1
ATOM 4400 O O . ARG A 1 627 ? -27.470 -71.430 -67.877 1.00 79.75 627 ARG A O 1
ATOM 4407 N N . VAL A 1 628 ? -28.897 -71.492 -66.135 1.00 77.50 628 VAL A N 1
ATOM 4408 C CA . VAL A 1 628 ? -28.973 -72.954 -66.065 1.00 77.50 628 VAL A CA 1
ATOM 4409 C C . VAL A 1 628 ? -29.423 -73.527 -67.415 1.00 77.50 628 VAL A C 1
ATOM 4411 O O . VAL A 1 628 ? -30.518 -73.213 -67.898 1.00 77.50 628 VAL A O 1
ATOM 4414 N N . PRO A 1 629 ? -28.618 -74.400 -68.054 1.00 77.75 629 PRO A N 1
ATOM 4415 C CA . PRO A 1 629 ? -28.992 -74.985 -69.330 1.00 77.75 629 PRO A CA 1
ATOM 4416 C C . PRO A 1 629 ? -30.340 -75.706 -69.242 1.00 77.75 629 PRO A C 1
ATOM 4418 O O . PRO A 1 629 ? -30.528 -76.600 -68.412 1.00 77.75 629 PRO A O 1
ATOM 4421 N N . LYS A 1 630 ? -31.254 -75.412 -70.180 1.00 80.38 630 LYS A N 1
ATOM 4422 C CA . LYS A 1 630 ? -32.589 -76.046 -70.274 1.00 80.38 630 LYS A CA 1
ATOM 4423 C C . LYS A 1 630 ? -32.541 -77.582 -70.314 1.00 80.38 630 LYS A C 1
ATOM 4425 O O . LYS A 1 630 ? -33.561 -78.249 -70.167 1.00 80.38 630 LYS A O 1
ATOM 4430 N N . SER A 1 631 ? -31.380 -78.182 -70.582 1.00 79.12 631 SER A N 1
ATOM 4431 C CA . SER A 1 631 ?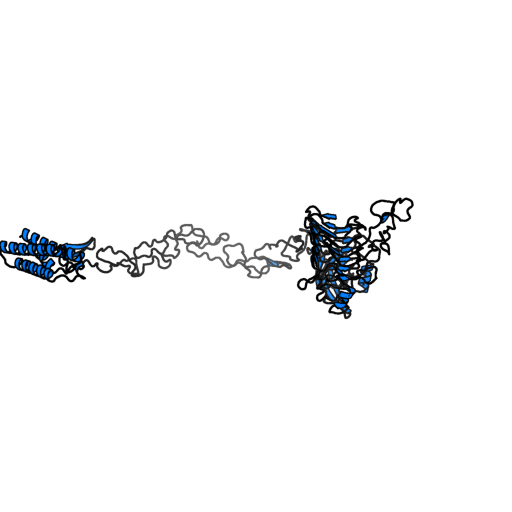 -31.171 -79.628 -70.474 1.00 79.12 631 SER A CA 1
ATOM 4432 C C . SER A 1 631 ? -31.339 -80.166 -69.051 1.00 79.12 631 SER A C 1
ATOM 4434 O O . SER A 1 631 ? -31.822 -81.284 -68.915 1.00 79.12 631 SER A O 1
ATOM 4436 N N . PHE A 1 632 ? -30.966 -79.412 -68.012 1.00 79.62 632 PHE A N 1
ATOM 4437 C CA . PHE A 1 632 ? -31.089 -79.848 -66.615 1.00 79.62 632 PHE A CA 1
ATOM 4438 C C . PHE A 1 632 ? -32.533 -79.782 -66.131 1.00 79.62 632 PHE A C 1
ATOM 4440 O O . PHE A 1 632 ? -33.046 -80.784 -65.642 1.00 79.62 632 PHE A O 1
ATOM 4447 N N . ALA A 1 633 ? -33.226 -78.673 -66.405 1.00 77.69 633 ALA A N 1
ATOM 4448 C CA . ALA A 1 633 ? -34.662 -78.556 -66.157 1.00 77.69 633 ALA A CA 1
ATOM 4449 C C . ALA A 1 633 ? -35.444 -79.689 -66.846 1.00 77.69 633 ALA A C 1
ATOM 4451 O O . ALA A 1 633 ? -36.201 -80.398 -66.198 1.00 77.69 633 ALA A O 1
ATOM 4452 N N . ARG A 1 634 ? -35.169 -79.973 -68.131 1.00 82.75 634 ARG A N 1
ATOM 4453 C CA . ARG A 1 634 ? -35.797 -81.104 -68.846 1.00 82.75 634 ARG A CA 1
ATOM 4454 C C . ARG A 1 634 ? -35.509 -82.467 -68.212 1.00 82.75 634 ARG A C 1
ATOM 4456 O O . ARG A 1 634 ? -36.375 -83.339 -68.241 1.00 82.75 634 ARG A O 1
ATOM 4463 N N . ARG A 1 635 ? -34.306 -82.679 -67.666 1.00 84.69 635 ARG A N 1
ATOM 4464 C CA . ARG A 1 635 ? -33.957 -83.921 -66.953 1.00 84.69 635 ARG A CA 1
ATOM 4465 C C . ARG A 1 635 ? -34.743 -84.044 -65.650 1.00 84.69 635 ARG A C 1
ATOM 4467 O O . ARG A 1 635 ? -35.300 -85.112 -65.414 1.00 84.69 635 ARG A O 1
ATOM 4474 N N . LEU A 1 636 ? -34.856 -82.959 -64.882 1.00 81.56 636 LEU A N 1
ATOM 4475 C CA . LEU A 1 636 ? -35.664 -82.912 -63.664 1.00 81.56 636 LEU A CA 1
ATOM 4476 C C . LEU A 1 636 ? -37.140 -83.165 -63.962 1.00 81.56 636 LEU A C 1
ATOM 4478 O O . LEU A 1 636 ? -37.731 -84.060 -63.377 1.00 81.56 636 LEU A O 1
ATOM 4482 N N . THR A 1 637 ? -37.717 -82.459 -64.937 1.00 84.69 637 THR A N 1
ATOM 4483 C CA . THR A 1 637 ? -39.112 -82.654 -65.353 1.00 84.69 637 THR A CA 1
ATOM 4484 C C . THR A 1 637 ? -39.365 -84.096 -65.782 1.00 84.69 637 THR A C 1
ATOM 4486 O O . THR A 1 637 ? -40.387 -84.676 -65.430 1.00 84.69 637 THR A O 1
ATOM 4489 N N . ARG A 1 638 ? -38.421 -84.718 -66.501 1.00 85.62 638 ARG A N 1
ATOM 4490 C CA . ARG A 1 638 ? -38.534 -86.127 -66.897 1.00 85.62 638 ARG A CA 1
ATOM 4491 C C . ARG A 1 638 ? -38.478 -87.072 -65.696 1.00 85.62 638 ARG A C 1
ATOM 4493 O O . ARG A 1 638 ? -39.243 -88.031 -65.665 1.00 85.62 638 ARG A O 1
ATOM 4500 N N . ALA A 1 639 ? -37.597 -86.822 -64.733 1.00 85.38 639 ALA A N 1
ATOM 4501 C CA . ALA A 1 639 ? -37.523 -87.600 -63.501 1.00 85.38 639 ALA A CA 1
ATOM 4502 C C . ALA A 1 639 ? -38.787 -87.432 -62.640 1.00 85.38 639 ALA A C 1
ATOM 4504 O O . ALA A 1 639 ? -39.384 -88.420 -62.221 1.00 85.38 639 ALA A O 1
ATOM 4505 N N . CYS A 1 640 ? -39.276 -86.204 -62.481 1.00 84.75 640 CYS A N 1
ATOM 4506 C CA . CYS A 1 640 ? -40.532 -85.905 -61.797 1.00 84.75 640 CYS A CA 1
ATOM 4507 C C . CYS A 1 640 ? -41.736 -86.556 -62.485 1.00 84.75 640 CYS A C 1
ATOM 4509 O O . CYS A 1 640 ? -42.576 -87.140 -61.813 1.00 84.75 640 CYS A O 1
ATOM 4511 N N . ALA A 1 641 ? -41.787 -86.577 -63.819 1.00 85.94 641 ALA A N 1
ATOM 4512 C CA . ALA A 1 641 ? -42.821 -87.309 -64.549 1.00 85.94 641 ALA A CA 1
ATOM 4513 C C . ALA A 1 641 ? -42.749 -88.829 -64.308 1.00 85.94 641 ALA A C 1
ATOM 4515 O O . ALA A 1 641 ? -43.778 -89.501 -64.295 1.00 85.94 641 ALA A O 1
ATOM 4516 N N . LEU A 1 642 ? -41.553 -89.395 -64.109 1.00 86.56 642 LEU A N 1
ATOM 4517 C CA . LEU A 1 642 ? -41.396 -90.803 -63.733 1.00 86.56 642 LEU A CA 1
ATOM 4518 C C . LEU A 1 642 ? -41.835 -91.064 -62.286 1.00 86.56 642 LEU A C 1
ATOM 4520 O O . LEU A 1 642 ? -42.458 -92.094 -62.049 1.00 86.56 642 LEU A O 1
ATOM 4524 N N . ILE A 1 643 ? -41.556 -90.146 -61.354 1.00 85.00 643 ILE A N 1
ATOM 4525 C CA . ILE A 1 643 ? -42.011 -90.217 -59.952 1.00 85.00 643 ILE A CA 1
ATOM 4526 C C . ILE A 1 643 ? -43.540 -90.152 -59.890 1.00 85.00 643 ILE A C 1
ATOM 4528 O O . ILE A 1 643 ? -44.159 -91.042 -59.323 1.00 85.00 643 ILE A O 1
ATOM 4532 N N . GLN A 1 644 ? -44.150 -89.189 -60.581 1.00 84.81 644 GLN A N 1
ATOM 4533 C CA . GLN A 1 644 ? -45.607 -89.047 -60.671 1.00 84.81 644 GLN A CA 1
ATOM 4534 C C . GLN A 1 644 ? -46.277 -90.279 -61.302 1.00 84.81 644 GLN A C 1
ATOM 4536 O O . GLN A 1 644 ? -47.322 -90.742 -60.858 1.00 84.81 644 GLN A O 1
ATOM 4541 N N . ARG A 1 645 ? -45.651 -90.893 -62.314 1.00 83.50 645 ARG A N 1
ATOM 4542 C CA . ARG A 1 645 ? -46.138 -92.165 -62.879 1.00 83.50 645 ARG A CA 1
ATOM 4543 C C . ARG A 1 645 ? -45.948 -93.359 -61.946 1.00 83.50 645 ARG A C 1
ATOM 4545 O O . ARG A 1 645 ? -46.692 -94.325 -62.074 1.00 83.50 645 ARG A O 1
ATOM 4552 N N . ALA A 1 646 ? -44.929 -93.331 -61.091 1.00 83.25 646 ALA A N 1
ATOM 4553 C CA . ALA A 1 646 ? -44.669 -94.374 -60.104 1.00 83.25 646 ALA A CA 1
ATOM 4554 C C . ALA A 1 646 ? -45.649 -94.300 -58.924 1.00 83.25 646 ALA A C 1
ATOM 4556 O O . ALA A 1 646 ? -45.975 -95.335 -58.351 1.00 83.25 646 ALA A O 1
ATOM 4557 N N . GLU A 1 647 ? -46.117 -93.097 -58.601 1.00 81.75 647 GLU A N 1
ATOM 4558 C CA . GLU A 1 647 ? -47.178 -92.831 -57.625 1.00 81.75 647 GLU A CA 1
ATOM 4559 C C . GLU A 1 647 ? -48.556 -93.304 -58.128 1.00 81.75 647 GLU A C 1
ATOM 4561 O O . GLU A 1 647 ? -49.401 -93.729 -57.345 1.00 81.75 647 GLU A O 1
ATOM 4566 N N . GLY A 1 648 ? -48.765 -93.307 -59.451 1.00 76.62 648 GLY A N 1
ATOM 4567 C CA . GLY A 1 648 ? -49.969 -93.846 -60.090 1.00 76.62 648 GLY A CA 1
ATOM 4568 C C . GLY A 1 648 ? -50.129 -95.378 -59.982 1.00 76.62 648 GLY A C 1
ATOM 4569 O O . GLY A 1 648 ? -49.213 -96.088 -59.563 1.00 76.62 648 GLY A O 1
ATOM 4570 N N . PRO A 1 649 ? -51.283 -95.933 -60.409 1.00 62.91 649 PRO A N 1
ATOM 4571 C CA . PRO A 1 649 ? -51.629 -97.346 -60.237 1.00 62.91 649 PRO A CA 1
ATOM 4572 C C . PRO A 1 649 ? -50.805 -98.256 -61.163 1.00 62.91 649 PRO A C 1
ATOM 4574 O O . PRO A 1 649 ? -51.237 -98.669 -62.239 1.00 62.91 649 PRO A O 1
ATOM 4577 N N . ALA A 1 650 ? -49.587 -98.578 -60.742 1.00 63.31 650 ALA A N 1
ATOM 4578 C CA . ALA A 1 650 ? -48.696 -99.521 -61.399 1.00 63.31 650 ALA A CA 1
ATOM 4579 C C . ALA A 1 650 ? -48.400 -100.708 -60.468 1.00 63.31 650 ALA A C 1
ATOM 4581 O O . ALA A 1 650 ? -48.373 -100.581 -59.247 1.00 63.31 650 ALA A O 1
ATOM 4582 N N . LYS A 1 651 ? -48.167 -101.901 -61.037 1.00 78.12 651 LYS A N 1
ATOM 4583 C CA . LYS A 1 651 ? -47.736 -103.073 -60.249 1.00 78.12 651 LYS A CA 1
ATOM 4584 C C . LYS A 1 651 ? -46.411 -102.759 -59.529 1.00 78.12 651 LYS A C 1
ATOM 4586 O O . LYS A 1 651 ? -45.580 -102.084 -60.132 1.00 78.12 651 LYS A O 1
ATOM 4591 N N . PRO A 1 652 ? -46.114 -103.331 -58.346 1.00 72.75 652 PRO A N 1
ATOM 4592 C CA . PRO A 1 652 ? -44.895 -103.016 -57.584 1.00 72.75 652 PRO A CA 1
ATOM 4593 C C . PRO A 1 652 ? -43.595 -103.152 -58.390 1.00 72.75 652 PRO A C 1
ATOM 4595 O O . PRO A 1 652 ? -42.714 -102.297 -58.334 1.00 72.75 652 PRO A O 1
ATOM 4598 N N . ALA A 1 653 ? -43.497 -104.185 -59.232 1.00 78.56 653 ALA A N 1
ATOM 4599 C CA . ALA A 1 653 ? -42.362 -104.361 -60.138 1.00 78.56 653 ALA A CA 1
ATOM 4600 C C . ALA A 1 653 ? -42.250 -103.233 -61.187 1.00 78.56 653 ALA A C 1
ATOM 4602 O O . ALA A 1 653 ? -41.145 -102.844 -61.568 1.00 78.56 653 ALA A O 1
ATOM 4603 N N . ALA A 1 654 ? -43.380 -102.691 -61.648 1.00 80.44 654 ALA A N 1
ATOM 4604 C CA . ALA A 1 654 ? -43.433 -101.546 -62.551 1.00 80.44 654 ALA A CA 1
ATOM 4605 C C . ALA A 1 654 ? -43.110 -100.229 -61.819 1.00 80.44 654 ALA A C 1
ATOM 4607 O O . ALA A 1 654 ? -42.299 -99.462 -62.332 1.00 80.44 654 ALA A O 1
ATOM 4608 N N . THR A 1 655 ? -43.626 -100.009 -60.606 1.00 80.50 655 THR A N 1
ATOM 4609 C CA . THR A 1 655 ? -43.289 -98.856 -59.749 1.00 80.50 655 THR A CA 1
ATOM 4610 C C . THR A 1 655 ? -41.799 -98.817 -59.421 1.00 80.50 655 THR A C 1
ATOM 4612 O O . THR A 1 655 ? -41.139 -97.810 -59.672 1.00 80.50 655 THR A O 1
ATOM 4615 N N . LYS A 1 656 ? -41.210 -99.944 -58.992 1.00 83.56 656 LYS A N 1
ATOM 4616 C CA . LYS A 1 656 ? -39.758 -100.058 -58.771 1.00 83.56 656 LYS A CA 1
ATOM 4617 C C . LYS A 1 656 ? -38.954 -99.768 -60.028 1.00 83.56 656 LYS A C 1
ATOM 4619 O O . LYS A 1 656 ? -37.925 -99.105 -59.948 1.00 83.56 656 LYS A O 1
ATOM 4624 N N . ARG A 1 657 ? -39.409 -100.244 -61.193 1.00 85.38 657 ARG A N 1
ATOM 4625 C CA . ARG A 1 657 ? -38.768 -99.947 -62.483 1.00 85.38 657 ARG A CA 1
ATOM 4626 C C . ARG A 1 657 ? -38.847 -98.462 -62.836 1.00 85.38 657 ARG A C 1
ATOM 4628 O O . ARG A 1 657 ? -37.858 -97.930 -63.330 1.00 85.38 657 ARG A O 1
ATOM 4635 N N . LEU A 1 658 ? -39.973 -97.799 -62.574 1.00 87.38 658 LEU A N 1
ATOM 4636 C CA . LEU A 1 658 ? -40.158 -96.365 -62.818 1.00 87.38 658 LEU A CA 1
ATOM 4637 C C . LEU A 1 658 ? -39.303 -95.513 -61.872 1.00 87.38 658 LEU A C 1
ATOM 4639 O O . LEU A 1 658 ? -38.603 -94.619 -62.343 1.00 87.38 658 LEU A O 1
ATOM 4643 N N . LEU A 1 659 ? -39.272 -95.837 -60.576 1.00 84.31 659 LEU A N 1
ATOM 4644 C CA . LEU A 1 659 ? -38.405 -95.163 -59.604 1.00 84.31 659 LEU A CA 1
ATOM 4645 C C . LEU A 1 659 ? -36.924 -95.427 -59.884 1.00 84.31 659 LEU A C 1
ATOM 4647 O O . LEU A 1 659 ? -36.127 -94.502 -59.812 1.00 84.31 659 LEU A O 1
ATOM 4651 N N . LEU A 1 660 ? -36.547 -96.645 -60.294 1.00 87.88 660 LEU A N 1
ATOM 4652 C CA . LEU A 1 660 ? -35.177 -96.947 -60.725 1.00 87.88 660 LEU A CA 1
ATOM 4653 C C . LEU A 1 660 ? -34.796 -96.145 -61.970 1.00 87.88 660 LEU A C 1
ATOM 4655 O O . LEU A 1 660 ? -33.682 -95.639 -62.067 1.00 87.88 660 LEU A O 1
ATOM 4659 N N . ALA A 1 661 ? -35.709 -96.032 -62.936 1.00 86.56 661 ALA A N 1
ATOM 4660 C CA . ALA A 1 661 ? -35.494 -95.217 -64.123 1.00 86.56 661 ALA A CA 1
ATOM 4661 C C . ALA A 1 661 ? -35.365 -93.728 -63.765 1.00 86.56 661 ALA A C 1
ATOM 4663 O O . ALA A 1 661 ? -34.528 -93.047 -64.354 1.00 86.56 661 ALA A O 1
ATOM 4664 N N . SER A 1 662 ? -36.154 -93.244 -62.800 1.00 86.69 662 SER A N 1
ATOM 4665 C CA . SER A 1 662 ? -36.095 -91.867 -62.307 1.00 86.69 662 SER A CA 1
ATOM 4666 C C . SER A 1 662 ? -34.792 -91.582 -61.561 1.00 86.69 662 SER A C 1
ATOM 4668 O O . SER A 1 662 ? -34.056 -90.682 -61.951 1.00 86.69 662 SER A O 1
ATOM 4670 N N . SER A 1 663 ? -34.446 -92.409 -60.572 1.00 86.88 663 SER A N 1
ATOM 4671 C CA . SER A 1 663 ? -33.197 -92.326 -59.807 1.00 86.88 663 SER A CA 1
ATOM 4672 C C . SER A 1 663 ? -31.979 -92.353 -60.736 1.00 86.88 663 SER A C 1
ATOM 4674 O O . SER A 1 663 ? -31.189 -91.416 -60.721 1.00 86.88 663 SER A O 1
ATOM 4676 N N . ARG A 1 664 ? -31.899 -93.309 -61.674 1.00 88.62 664 ARG A N 1
ATOM 4677 C CA . ARG A 1 664 ? -30.811 -93.348 -62.671 1.00 88.62 664 ARG A CA 1
ATOM 4678 C C . ARG A 1 664 ? -30.788 -92.126 -63.587 1.00 88.62 664 ARG A C 1
ATOM 4680 O O . ARG A 1 664 ? -29.726 -91.750 -64.079 1.00 88.62 664 ARG A O 1
ATOM 4687 N N . ALA A 1 665 ? -31.942 -91.539 -63.905 1.00 85.50 665 ALA A N 1
ATOM 4688 C CA . ALA A 1 665 ? -31.996 -90.321 -64.709 1.00 85.50 665 ALA A CA 1
ATOM 4689 C C . ALA A 1 665 ? -31.483 -89.105 -63.924 1.00 85.50 665 ALA A C 1
ATOM 4691 O O . ALA A 1 665 ? -30.788 -88.271 -64.507 1.00 85.50 665 ALA A O 1
ATOM 4692 N N . LEU A 1 666 ? -31.795 -89.036 -62.628 1.00 85.94 666 LEU A N 1
ATOM 4693 C CA . LEU A 1 666 ? -31.334 -88.006 -61.699 1.00 85.94 666 LEU A CA 1
ATOM 4694 C C . LEU A 1 666 ? -29.838 -88.136 -61.416 1.00 85.94 666 LEU A C 1
ATOM 4696 O O . LEU A 1 666 ? -29.126 -87.152 -61.555 1.00 85.94 666 LEU A O 1
ATOM 4700 N N . GLU A 1 667 ? -29.328 -89.339 -61.164 1.00 86.06 667 GLU A N 1
ATOM 4701 C CA . GLU A 1 667 ? -27.889 -89.599 -60.999 1.00 86.06 667 GLU A CA 1
ATOM 4702 C C . GLU A 1 667 ? -27.101 -89.165 -62.239 1.00 86.06 667 GLU A C 1
ATOM 4704 O O . GLU A 1 667 ? -26.161 -88.379 -62.150 1.00 86.06 667 GLU A O 1
ATOM 4709 N N . ARG A 1 668 ? -27.554 -89.556 -63.439 1.00 85.69 668 ARG A N 1
ATOM 4710 C CA . ARG A 1 668 ? -26.940 -89.084 -64.692 1.00 85.69 668 ARG A CA 1
ATOM 4711 C C . ARG A 1 668 ? -27.074 -87.576 -64.897 1.00 85.69 668 ARG A C 1
ATOM 4713 O O . ARG A 1 668 ? -26.326 -87.001 -65.688 1.00 85.69 668 ARG A O 1
ATOM 4720 N N . ALA A 1 669 ? -28.081 -86.935 -64.305 1.00 84.25 669 ALA A N 1
ATOM 4721 C CA . ALA A 1 669 ? -28.220 -85.484 -64.333 1.00 84.25 669 ALA A CA 1
ATOM 4722 C C . ALA A 1 669 ? -27.245 -84.817 -63.353 1.00 84.25 669 ALA A C 1
ATOM 4724 O O . ALA A 1 669 ? -26.634 -83.824 -63.740 1.00 84.25 669 ALA A O 1
ATOM 4725 N N . ALA A 1 670 ? -27.043 -85.399 -62.168 1.00 83.50 670 ALA A N 1
ATOM 4726 C CA . ALA A 1 670 ? -26.056 -84.970 -61.182 1.00 83.50 670 ALA A CA 1
ATOM 4727 C C . ALA A 1 670 ? -24.636 -85.060 -61.755 1.00 83.50 670 ALA A C 1
ATOM 4729 O O . ALA A 1 670 ? -23.929 -84.059 -61.818 1.00 83.50 670 ALA A O 1
ATOM 4730 N N . GLU A 1 671 ? -24.264 -86.213 -62.320 1.00 85.38 671 GLU A N 1
ATOM 4731 C CA . GLU A 1 671 ? -22.975 -86.397 -62.998 1.00 85.38 671 GLU A CA 1
ATOM 4732 C C . GLU A 1 671 ? -22.778 -85.397 -64.142 1.00 85.38 671 GLU A C 1
ATOM 4734 O O . GLU A 1 671 ? -21.687 -84.867 -64.342 1.00 85.38 671 GLU A O 1
ATOM 4739 N N . ALA A 1 672 ? -23.833 -85.126 -64.916 1.00 81.31 672 ALA A N 1
ATOM 4740 C CA . ALA A 1 672 ? -23.764 -84.151 -65.996 1.00 81.31 672 ALA A CA 1
ATOM 4741 C C . ALA A 1 672 ? -23.610 -82.710 -65.484 1.00 81.31 672 ALA A C 1
ATOM 4743 O O . ALA A 1 672 ? -23.022 -81.900 -66.198 1.00 81.31 672 ALA A O 1
ATOM 4744 N N . ALA A 1 673 ? -24.135 -82.392 -64.297 1.00 80.62 673 ALA A N 1
ATOM 4745 C CA . ALA A 1 673 ? -23.980 -81.089 -63.654 1.00 80.62 673 ALA A CA 1
ATOM 4746 C C . ALA A 1 673 ? -22.571 -80.916 -63.066 1.00 80.62 673 ALA A C 1
ATOM 4748 O O . ALA A 1 673 ? -22.023 -79.823 -63.135 1.00 80.62 673 ALA A O 1
ATOM 4749 N N . ALA A 1 674 ? -21.960 -82.000 -62.578 1.00 79.62 674 ALA A N 1
ATOM 4750 C CA . ALA A 1 674 ? -20.615 -81.996 -62.004 1.00 79.62 674 ALA A CA 1
ATOM 4751 C C . ALA A 1 674 ? -19.472 -81.956 -63.043 1.00 79.62 674 ALA A C 1
ATOM 4753 O O . ALA A 1 674 ? -18.325 -81.687 -62.687 1.00 79.62 674 ALA A O 1
ATOM 4754 N N . ARG A 1 675 ? -19.737 -82.236 -64.330 1.00 77.94 675 ARG A N 1
ATOM 4755 C CA . ARG A 1 675 ? -18.692 -82.244 -65.373 1.00 77.94 675 ARG A CA 1
ATOM 4756 C C . ARG A 1 675 ? -18.274 -80.822 -65.790 1.00 77.94 675 ARG A C 1
ATOM 4758 O O . ARG A 1 675 ? -19.144 -80.038 -66.177 1.00 77.94 675 ARG A O 1
ATOM 4765 N N . PRO A 1 676 ? -16.964 -80.512 -65.855 1.00 66.06 676 PRO A N 1
ATOM 4766 C CA . PRO A 1 676 ? -16.478 -79.219 -66.334 1.00 66.06 676 PRO A CA 1
ATOM 4767 C C . PRO A 1 676 ? -16.769 -79.047 -67.833 1.00 66.06 676 PRO A C 1
ATOM 4769 O O . PRO A 1 676 ? -16.475 -79.928 -68.643 1.00 66.06 676 PRO A O 1
ATOM 4772 N N . ARG A 1 677 ? -17.372 -77.916 -68.221 1.00 62.75 677 ARG A N 1
ATOM 4773 C CA . ARG A 1 677 ? -17.690 -77.586 -69.621 1.00 62.75 677 ARG A CA 1
ATOM 4774 C C . ARG A 1 677 ? -16.907 -76.360 -70.070 1.00 62.75 677 ARG A C 1
ATOM 4776 O O . ARG A 1 677 ? -17.011 -75.304 -69.463 1.00 62.75 677 ARG A O 1
ATOM 4783 N N . THR A 1 678 ? -16.177 -76.497 -71.172 1.00 56.91 678 THR A N 1
ATOM 4784 C CA . THR A 1 678 ? -15.287 -75.460 -71.720 1.00 56.91 678 THR A CA 1
ATOM 4785 C C . THR A 1 678 ? -16.000 -74.357 -72.498 1.00 56.91 678 THR A C 1
ATOM 4787 O O . THR A 1 678 ? -15.357 -73.371 -72.833 1.00 56.91 678 THR A O 1
ATOM 4790 N N . GLN A 1 679 ? -17.300 -74.484 -72.794 1.00 54.34 679 GLN A N 1
ATOM 4791 C CA . GLN A 1 679 ? -17.972 -73.520 -73.674 1.00 54.34 679 GLN A CA 1
ATOM 4792 C C . GLN A 1 679 ? -19.268 -72.885 -73.168 1.00 54.34 679 GLN A C 1
ATOM 4794 O O . GLN A 1 679 ? -19.722 -71.985 -73.851 1.00 54.34 679 GLN A O 1
ATOM 4799 N N . HIS A 1 680 ? -19.817 -73.215 -71.987 1.00 55.75 680 HIS A N 1
ATOM 4800 C CA . HIS A 1 680 ? -20.874 -72.400 -71.345 1.00 55.75 680 HIS A CA 1
ATOM 4801 C C . HIS A 1 680 ? -20.912 -72.609 -69.813 1.00 55.75 680 HIS A C 1
ATOM 4803 O O . HIS A 1 680 ? -21.038 -73.746 -69.351 1.00 55.75 680 HIS A O 1
ATOM 4809 N N . HIS A 1 681 ? -20.795 -71.504 -69.062 1.00 69.25 681 HIS A N 1
ATOM 4810 C CA . HIS A 1 681 ? -20.524 -71.407 -67.619 1.00 69.25 681 HIS A CA 1
ATOM 4811 C C . HIS A 1 681 ? -21.748 -71.674 -66.725 1.00 69.25 681 HIS A C 1
ATOM 4813 O O . HIS A 1 681 ? -22.690 -70.887 -66.704 1.00 69.25 681 HIS A O 1
ATOM 4819 N N . LEU A 1 682 ? -21.704 -72.764 -65.954 1.00 74.44 682 LEU A N 1
ATOM 4820 C CA . LEU A 1 682 ? -22.277 -72.775 -64.606 1.00 74.44 682 LEU A CA 1
ATOM 4821 C C . LEU A 1 682 ? -21.148 -72.389 -63.653 1.00 74.44 682 LEU A C 1
ATOM 4823 O O . LEU A 1 682 ? -20.021 -72.865 -63.833 1.00 74.44 682 LEU A O 1
ATOM 4827 N N . SER A 1 683 ? -21.430 -71.564 -62.651 1.00 80.19 683 SER A N 1
ATOM 4828 C CA . SER A 1 683 ? -20.478 -71.353 -61.567 1.00 80.19 683 SER A CA 1
ATOM 4829 C C . SER A 1 683 ? -20.211 -72.680 -60.836 1.00 80.19 683 SER A C 1
ATOM 4831 O O . SER A 1 683 ? -21.088 -73.553 -60.798 1.00 80.19 683 SER A O 1
ATOM 4833 N N . PRO A 1 684 ? -19.028 -72.861 -60.220 1.00 81.31 684 PRO A N 1
ATOM 4834 C CA . PRO A 1 684 ? -18.754 -74.039 -59.398 1.00 81.31 684 PRO A CA 1
ATOM 4835 C C . PRO A 1 684 ? -19.815 -74.252 -58.306 1.00 81.31 684 PRO A C 1
ATOM 4837 O O . PRO A 1 684 ? -20.212 -75.387 -58.053 1.00 81.31 684 PRO A O 1
ATOM 4840 N N . GLY A 1 685 ? -20.328 -73.159 -57.724 1.00 83.12 685 GLY A N 1
ATOM 4841 C CA . GLY A 1 685 ? -21.388 -73.177 -56.715 1.00 83.12 685 GLY A CA 1
ATOM 4842 C C . GLY A 1 685 ? -22.721 -73.690 -57.257 1.00 83.12 685 GLY A C 1
ATOM 4843 O O . GLY A 1 685 ? -23.290 -74.621 -56.690 1.00 83.12 685 GLY A O 1
ATOM 4844 N N . CYS A 1 686 ? -23.198 -73.166 -58.389 1.00 84.88 686 CYS A N 1
ATOM 4845 C CA . CYS A 1 686 ? -24.430 -73.666 -59.001 1.00 84.88 686 CYS A CA 1
ATOM 4846 C C . CYS A 1 686 ? -24.285 -75.103 -59.516 1.00 84.88 686 CYS A C 1
ATOM 4848 O O . CYS A 1 686 ? -25.203 -75.910 -59.371 1.00 84.88 686 CYS A O 1
ATOM 4850 N N . ALA A 1 687 ? -23.135 -75.458 -60.096 1.00 82.44 687 ALA A N 1
ATOM 4851 C CA . ALA A 1 687 ? -22.864 -76.820 -60.547 1.00 82.44 687 ALA A CA 1
ATOM 4852 C C . ALA A 1 687 ? -22.908 -77.817 -59.377 1.00 82.44 687 ALA A C 1
ATOM 4854 O O . ALA A 1 687 ? -23.574 -78.852 -59.473 1.00 82.44 687 ALA A O 1
ATOM 4855 N N . ALA A 1 688 ? -22.270 -77.476 -58.252 1.00 83.62 688 ALA A N 1
ATOM 4856 C CA . ALA A 1 688 ? -22.317 -78.267 -57.028 1.00 83.62 688 ALA A CA 1
ATOM 4857 C C . ALA A 1 688 ? -23.740 -78.343 -56.454 1.00 83.62 688 ALA A C 1
ATOM 4859 O O . ALA A 1 688 ? -24.198 -79.437 -56.130 1.00 83.62 688 ALA A O 1
ATOM 4860 N N . ALA A 1 689 ? -24.467 -77.223 -56.403 1.00 84.06 689 ALA A N 1
ATOM 4861 C CA . ALA A 1 689 ? -25.836 -77.168 -55.894 1.00 84.06 689 ALA A CA 1
ATOM 4862 C C . ALA A 1 689 ? -26.814 -77.996 -56.743 1.00 84.06 689 ALA A C 1
ATOM 4864 O O . ALA A 1 689 ? -27.608 -78.760 -56.200 1.00 84.06 689 ALA A O 1
ATOM 4865 N N . LEU A 1 690 ? -26.733 -77.913 -58.076 1.00 83.38 690 LEU A N 1
ATOM 4866 C CA . LEU A 1 690 ? -27.538 -78.738 -58.982 1.00 83.38 690 LEU A CA 1
ATOM 4867 C C . LEU A 1 690 ? -27.172 -80.217 -58.871 1.00 83.38 690 LEU A C 1
ATOM 4869 O O . LEU A 1 690 ? -28.063 -81.065 -58.851 1.00 83.38 690 LEU A O 1
ATOM 4873 N N . SER A 1 691 ? -25.879 -80.535 -58.779 1.00 85.19 691 SER A N 1
ATOM 4874 C CA . SER A 1 691 ? -25.420 -81.910 -58.579 1.00 85.19 691 SER A CA 1
ATOM 4875 C C . SER A 1 691 ? -25.936 -82.481 -57.257 1.00 85.19 691 SER A C 1
ATOM 4877 O O . SER A 1 691 ? -26.488 -83.579 -57.238 1.00 85.19 691 SER A O 1
ATOM 4879 N N . ALA A 1 692 ? -25.827 -81.722 -56.165 1.00 84.19 692 ALA A N 1
ATOM 4880 C CA . ALA A 1 692 ? -26.323 -82.108 -54.849 1.00 84.19 692 ALA A CA 1
ATOM 4881 C C . ALA A 1 692 ? -27.849 -82.259 -54.840 1.00 84.19 692 ALA A C 1
ATOM 4883 O O . ALA A 1 692 ? -28.349 -83.262 -54.343 1.00 84.19 692 ALA A O 1
ATOM 4884 N N . ALA A 1 693 ? -28.588 -81.336 -55.463 1.00 83.44 693 ALA A N 1
ATOM 4885 C CA . ALA A 1 693 ? -30.042 -81.413 -55.567 1.00 83.44 693 ALA A CA 1
ATOM 4886 C C . ALA A 1 693 ? -30.499 -82.646 -56.362 1.00 83.44 693 ALA A C 1
ATOM 4888 O O . ALA A 1 693 ? -31.401 -83.360 -55.929 1.00 83.44 693 ALA A O 1
ATOM 4889 N N . PHE A 1 694 ? -29.860 -82.950 -57.499 1.00 86.75 694 PHE A N 1
ATOM 4890 C CA . PHE A 1 694 ? -30.158 -84.167 -58.261 1.00 86.75 694 PHE A CA 1
ATOM 4891 C C . PHE A 1 694 ? -29.739 -85.441 -57.526 1.00 86.75 694 PHE A C 1
ATOM 4893 O O . PHE A 1 694 ? -30.431 -86.452 -57.641 1.00 86.75 694 PHE A O 1
ATOM 4900 N N . SER A 1 695 ? -28.651 -85.396 -56.758 1.00 86.75 695 SER A N 1
ATOM 4901 C CA . SER A 1 695 ? -28.200 -86.516 -55.932 1.00 86.75 695 SER A CA 1
ATOM 4902 C C . SER A 1 695 ? -29.148 -86.776 -54.755 1.00 86.75 695 SER A C 1
ATOM 4904 O O . SER A 1 695 ? -29.561 -87.915 -54.563 1.00 86.75 695 SER A O 1
ATOM 4906 N N . ASP A 1 696 ? -29.590 -85.741 -54.029 1.00 84.50 696 ASP A N 1
ATOM 4907 C CA . ASP A 1 696 ? -30.600 -85.857 -52.963 1.00 84.50 696 ASP A CA 1
ATOM 4908 C C . ASP A 1 696 ? -31.935 -86.355 -53.529 1.00 84.50 696 ASP A C 1
ATOM 4910 O O . ASP A 1 696 ? -32.502 -87.323 -53.020 1.00 84.50 696 ASP A O 1
ATOM 4914 N N . ALA A 1 697 ? -32.391 -85.787 -54.653 1.00 84.19 697 ALA A N 1
ATOM 4915 C CA . ALA A 1 697 ? -33.575 -86.258 -55.370 1.00 84.19 697 ALA A CA 1
ATOM 4916 C C . ALA A 1 697 ? -33.448 -87.740 -55.755 1.00 84.19 697 ALA A C 1
ATOM 4918 O O . ALA A 1 697 ? -34.362 -88.537 -55.524 1.00 84.19 697 ALA A O 1
ATOM 4919 N N . GLY A 1 698 ? -32.303 -88.123 -56.327 1.00 84.56 698 GLY A N 1
ATOM 4920 C CA . GLY A 1 698 ? -31.994 -89.493 -56.725 1.00 84.56 698 GLY A CA 1
ATOM 4921 C C . GLY A 1 698 ? -31.951 -90.443 -55.532 1.00 84.56 698 GLY A C 1
ATOM 4922 O O . GLY A 1 698 ? -32.543 -91.519 -55.594 1.00 84.56 698 GLY A O 1
ATOM 4923 N N . GLY A 1 699 ? -31.340 -90.020 -54.426 1.00 86.56 699 GLY A N 1
ATOM 4924 C CA . GLY A 1 699 ? -31.210 -90.785 -53.191 1.00 86.56 699 GLY A CA 1
ATOM 4925 C C . GLY A 1 699 ? -32.532 -90.956 -52.447 1.00 86.56 699 GLY A C 1
ATOM 4926 O O . GLY A 1 699 ? -32.807 -92.040 -51.938 1.00 86.56 699 GLY A O 1
ATOM 4927 N N . ARG A 1 700 ? -33.389 -89.929 -52.405 1.00 84.38 700 ARG A N 1
ATOM 4928 C CA . ARG A 1 700 ? -34.767 -90.024 -51.884 1.00 84.38 700 ARG A CA 1
ATOM 4929 C C . ARG A 1 700 ? -35.610 -90.969 -52.739 1.00 84.38 700 ARG A C 1
ATOM 4931 O O . ARG A 1 700 ? -36.269 -91.858 -52.206 1.00 84.38 700 ARG A O 1
ATOM 4938 N N . THR A 1 701 ? -35.498 -90.853 -54.063 1.00 85.81 701 THR A N 1
ATOM 4939 C CA . THR A 1 701 ? -36.181 -91.739 -55.020 1.00 85.81 701 THR A CA 1
ATOM 4940 C C . THR A 1 701 ? -35.710 -93.195 -54.892 1.00 85.81 701 THR A C 1
ATOM 4942 O O . THR A 1 701 ? -36.528 -94.112 -54.930 1.00 85.81 701 THR A O 1
ATOM 4945 N N . ASP A 1 702 ? -34.406 -93.437 -54.712 1.00 85.88 702 ASP A N 1
ATOM 4946 C CA . ASP A 1 702 ? -33.846 -94.785 -54.540 1.00 85.88 702 ASP A CA 1
ATOM 4947 C C . ASP A 1 702 ? -34.180 -95.391 -53.170 1.00 85.88 702 ASP A C 1
ATOM 4949 O O . ASP A 1 702 ? -34.480 -96.583 -53.084 1.00 85.88 702 ASP A O 1
ATOM 4953 N N . ARG A 1 703 ? -34.192 -94.578 -52.104 1.00 86.19 703 ARG A N 1
ATOM 4954 C CA . ARG A 1 703 ? -34.660 -94.999 -50.776 1.00 86.19 703 ARG A CA 1
ATOM 4955 C C . ARG A 1 703 ? -36.121 -95.431 -50.825 1.00 86.19 703 ARG A C 1
ATOM 4957 O O . ARG A 1 703 ? -36.418 -96.542 -50.394 1.00 86.19 703 ARG A O 1
ATOM 4964 N N . LEU A 1 704 ? -36.989 -94.633 -51.451 1.00 84.69 704 LEU A N 1
ATOM 4965 C CA . LEU A 1 704 ? -38.388 -95.009 -51.668 1.00 84.69 704 LEU A CA 1
ATOM 4966 C C . LEU A 1 704 ? -38.505 -96.288 -52.515 1.00 84.69 704 LEU A C 1
ATOM 4968 O O . LEU A 1 704 ? -39.278 -97.185 -52.201 1.00 84.69 704 LEU A O 1
ATOM 4972 N N . ARG A 1 705 ? -37.694 -96.436 -53.571 1.00 86.25 705 ARG A N 1
ATOM 4973 C CA . ARG A 1 705 ? -37.668 -97.664 -54.387 1.00 86.25 705 ARG A CA 1
ATOM 4974 C C . ARG A 1 705 ? -37.297 -98.908 -53.573 1.00 86.25 705 ARG A C 1
ATOM 4976 O O . ARG A 1 705 ? -37.807 -99.985 -53.875 1.00 86.25 705 ARG A O 1
ATOM 4983 N N . LYS A 1 706 ? -36.350 -98.782 -52.640 1.00 86.00 706 LYS A N 1
ATOM 4984 C CA . LYS A 1 706 ? -35.883 -99.873 -51.771 1.00 86.00 706 LYS A CA 1
ATOM 4985 C C . LYS A 1 706 ? -36.885 -100.214 -50.665 1.00 86.00 706 LYS A C 1
ATOM 4987 O O . LYS A 1 706 ? -36.871 -101.355 -50.221 1.00 86.00 706 LYS A O 1
ATOM 4992 N N . SER A 1 707 ? -37.693 -99.249 -50.221 1.00 81.75 707 SER A N 1
ATOM 4993 C CA . SER A 1 707 ? -38.721 -99.459 -49.194 1.00 81.75 707 SER A CA 1
ATOM 4994 C C . SER A 1 707 ? -40.026 -100.043 -49.742 1.00 81.75 707 SER A C 1
ATOM 4996 O O . SER A 1 707 ? -40.769 -100.664 -48.988 1.00 81.75 707 SER A O 1
ATOM 4998 N N . LEU A 1 708 ? -40.318 -99.832 -51.032 1.00 79.69 708 LEU A N 1
ATOM 4999 C CA . LEU A 1 708 ? -41.336 -100.580 -51.786 1.00 79.69 708 LEU A CA 1
ATOM 5000 C C . LEU A 1 708 ? -40.825 -101.987 -52.095 1.00 79.69 708 LEU A C 1
ATOM 5002 O O . LEU A 1 708 ? -41.612 -102.852 -52.543 1.00 79.69 708 LEU A O 1
#

Sequence (708 aa):
MKVTTGGTALVRRSCIHDNTNGGVEITVGGQARAEENVIEHNVPGPAQNGLSVGGQEDTCTLETRGNVIRFAGGRGLSVVDNAEATFTDDYVSDNQFVGVRVETTAAATAARATFRGVAFVCNHDGGISSACQPSPDDTEPAFCQATAECCGLPGRCCRDDPACAAPQFCASPFPRGFGAVQSRCDGCASPAIDYGTADSPGRNAFTLNVNRSGDGVNFHQTTPDAVEAQGNQWEHCGDGGACDTSAVATADVQVEPGASVDLGMPPGARSAAPVLSAISPGRPRAGDVVRVYGENFDAVDAAACAGETAPATPCSAENPEVETANRQTNANRLLLTTLDGGPVATLYPQAVTPTMLVFRMPVDCFAPLVLQVSKRGQDGSRSAATLPLCDPDGCVGRPAGAPCDDGNACTAGDHCDGDPGHEACVASPVACDGPCLTCDPAVGCVPKSARAACDDGDACTVGDHCVGTSNVCVPGRPATCKGQCLTGACDHRLGCVPKPAGSVCDDGNPCTLGDRCSGTGDVCSAADTLPCRGQCLTGACDPARGCVPRPFPAPCDDGDACTEDDHCRGDADVCVPGSHADCDLGDPCMIDSCEPATGCHHDARSGFDAVACVCRRPTSPACASDRVPKSFARRLTRACALIQRAEGPAKPAATKRLLLASSRALERAAEAAARPRTQHHLSPGCAAALSAAFSDAGGRTDRLRKSL